Protein AF-A0A3S0PQL0-F1 (afdb_monomer_lite)

Sequence (428 aa):
MTKLNKTLRYKQFTGTVNIMPDGSLSGEVEGLRKNHKYEGKTLTELNLQFKNRVELFYNKHAHYGIKAKSKKRITTVILPSVAVVTIIFLLVNLWLFYLEGLPFNALISGEIQPIKEQMEWWDKASSFFNNISSPLLSFISFTALLYTIHQQTESHKLSLKELALTREELEMTRTELAQSTIAHQKQADAHEQQVLDAQKLAEEQRELAKEQQRSTQVQQFENTFFSLLANHEKSLNKITEKNDGLSIVDRELSKDKLKRTEKVKHYNFFECNEMTSYFIVLYQLLKFIKTYPHNDNIQEDNKVLIEKKYTSLVRAYIPNNVLVSILLNCIIDNKTSAKYNKFVAYRDIIERYSFLEHVSIDSYSEIIDLKLLGNTYSVDRNAFGENVGLIEESVKSEVILFYKNIIQSKIDSENHLKEHEVIKLKKM

Radius of gyration: 67.63 Å; chains: 1; bounding box: 142×49×197 Å

Foldseek 3Di:
DAWDPDWADDDPWIKTWDADPVRKIKIAIPPDPPDLIAIGNDPVRRNVSNNVSVVVVCVVCVVVVDDDDDDDDDDDDVVVVVVVVVVVVVVVVVVVVLVVLDVPVCVVVPDDDDPVSVVVSVVVVVVVCVVPVVVVVVVVVVVVVVVVVVVVVVVVVVVVVVVVVVVVVVVVVVVVVVVVVVVVVVVVVVVVVVVVVVVVVVVVVVVVVVVVVLVVLQVVLVVVLVVLLVVLLVLQCQQQPDDPNDGVLRVLLVVQVPDDDPPDDQSDCVVPPSLVVNLVSLLVSLVSLLVRDDDDPDDPVVSLVSSLVSLVVSLVSHDQSNLVSLLSLLQDDPPDDPVNRPCPSSLVSLLSNLNSQPHDCLVRLVSDDLVSVVVVVSRDCSSNPPCSVVSVVSSVVSVVVVVVVVVVVVVVVVVVVVVVVVVVVVVD

Organism: NCBI:txid2496559

pLDDT: mean 78.09, std 15.47, range [35.12, 98.38]

InterPro domains:
  IPR031709 Putative phage abortive infection protein [PF16872] (273-362)

Structure (mmCIF, N/CA/C/O backbone):
data_AF-A0A3S0PQL0-F1
#
_entry.id   AF-A0A3S0PQL0-F1
#
loop_
_atom_site.group_PDB
_atom_site.id
_atom_site.type_symbol
_atom_site.label_atom_id
_atom_site.label_alt_id
_atom_site.label_comp_id
_atom_site.label_asym_id
_atom_site.label_entity_id
_atom_site.label_seq_id
_atom_site.pdbx_PDB_ins_code
_atom_site.Cartn_x
_atom_site.Cartn_y
_atom_site.Cartn_z
_atom_site.occupancy
_atom_site.B_iso_or_equiv
_atom_site.auth_seq_id
_atom_site.auth_comp_id
_atom_site.auth_asym_id
_atom_site.auth_atom_id
_atom_site.pdbx_PDB_model_num
ATOM 1 N N . MET A 1 1 ? -78.165 -19.016 41.607 1.00 54.22 1 MET A N 1
ATOM 2 C CA . MET A 1 1 ? -76.736 -19.183 41.948 1.00 54.22 1 MET A CA 1
ATOM 3 C C . MET A 1 1 ? -76.632 -20.249 43.015 1.00 54.22 1 MET A C 1
ATOM 5 O O . MET A 1 1 ? -77.135 -20.047 44.115 1.00 54.22 1 MET A O 1
ATOM 9 N N . THR A 1 2 ? -76.042 -21.389 42.683 1.00 54.03 2 THR A N 1
ATOM 10 C CA . THR A 1 2 ? -75.825 -22.481 43.638 1.00 54.03 2 THR A CA 1
ATOM 11 C C . THR A 1 2 ? -74.499 -22.206 44.345 1.00 54.03 2 THR A C 1
ATOM 13 O O . THR A 1 2 ? -73.460 -22.087 43.691 1.00 54.03 2 THR A O 1
ATOM 16 N N . LYS A 1 3 ? -74.535 -22.008 45.666 1.00 57.31 3 LYS A N 1
ATOM 17 C CA . LYS A 1 3 ? -73.342 -21.699 46.464 1.00 57.31 3 LYS A CA 1
ATOM 18 C C . LYS A 1 3 ? -72.532 -22.980 46.646 1.00 57.31 3 LYS A C 1
ATOM 20 O O . LYS A 1 3 ? -73.057 -23.960 47.172 1.00 57.31 3 LYS A O 1
ATOM 25 N N . LEU A 1 4 ? -71.271 -22.988 46.215 1.00 62.66 4 LEU A N 1
ATOM 26 C CA . LEU A 1 4 ? -70.376 -24.096 46.539 1.00 62.66 4 LEU A CA 1
ATOM 27 C C . LEU A 1 4 ? -69.889 -23.918 47.979 1.00 62.66 4 LEU A C 1
ATOM 29 O O . LEU A 1 4 ? -69.463 -22.829 48.359 1.00 62.66 4 LEU A O 1
ATOM 33 N N . ASN A 1 5 ? -69.858 -24.997 48.765 1.00 60.97 5 ASN A N 1
ATOM 34 C CA . ASN A 1 5 ? -69.221 -25.033 50.092 1.00 60.97 5 ASN A CA 1
ATOM 35 C C . ASN A 1 5 ? -67.682 -25.014 49.988 1.0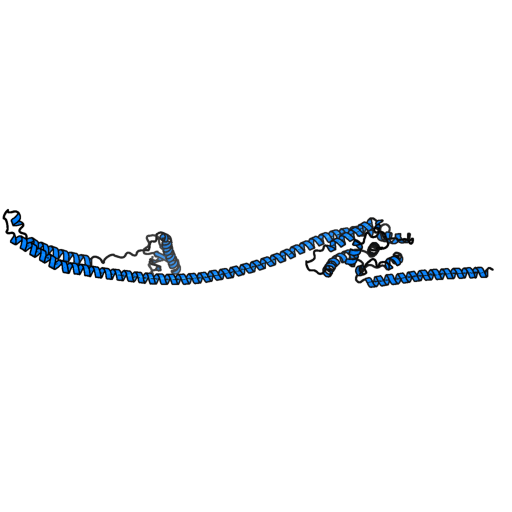0 60.97 5 ASN A C 1
ATOM 37 O O . ASN A 1 5 ? -66.982 -25.803 50.618 1.00 60.97 5 ASN A O 1
ATOM 41 N N . LYS A 1 6 ? -67.131 -24.135 49.149 1.00 71.94 6 LYS A N 1
ATOM 42 C CA . LYS A 1 6 ? -65.693 -23.979 48.953 1.00 71.94 6 LYS A CA 1
ATOM 43 C C . LYS A 1 6 ? -65.340 -22.517 49.179 1.00 71.94 6 LYS A C 1
ATOM 45 O O . LYS A 1 6 ? -65.827 -21.636 48.480 1.00 71.94 6 LYS A O 1
ATOM 50 N N . THR A 1 7 ? -64.515 -22.269 50.189 1.00 80.44 7 THR A N 1
ATOM 51 C CA . THR A 1 7 ? -64.026 -20.930 50.531 1.00 80.44 7 THR A CA 1
ATOM 52 C C . THR A 1 7 ? -62.580 -20.783 50.085 1.00 80.44 7 THR A C 1
ATOM 54 O O . THR A 1 7 ? -61.755 -21.644 50.397 1.00 80.44 7 THR A O 1
ATOM 57 N N . LEU A 1 8 ? -62.257 -19.689 49.404 1.00 83.56 8 LEU A N 1
ATOM 58 C CA . LEU A 1 8 ? -60.881 -19.316 49.086 1.00 83.56 8 LEU A CA 1
ATOM 59 C C . LEU A 1 8 ? -60.266 -18.574 50.279 1.00 83.56 8 LEU A C 1
ATOM 61 O O . LEU A 1 8 ? -60.963 -17.850 50.987 1.00 83.56 8 LEU A O 1
ATOM 65 N N . ARG A 1 9 ? -58.969 -18.766 50.534 1.00 81.69 9 ARG A N 1
ATOM 66 C CA . ARG A 1 9 ? -58.245 -18.096 51.626 1.00 81.69 9 ARG A CA 1
ATOM 67 C C . ARG A 1 9 ? -56.933 -17.534 51.113 1.00 81.69 9 ARG A C 1
ATOM 69 O O . ARG A 1 9 ? -56.161 -18.253 50.481 1.00 81.69 9 ARG A O 1
ATOM 76 N N . TYR A 1 10 ? -56.687 -16.259 51.386 1.00 82.00 10 TYR A N 1
ATOM 77 C CA . TYR A 1 10 ? -55.432 -15.603 51.041 1.00 82.00 10 TYR A CA 1
ATOM 78 C C . TYR A 1 10 ? -55.177 -14.431 51.989 1.00 82.00 10 TYR A C 1
ATOM 80 O O . TYR A 1 10 ? -56.045 -13.578 52.189 1.00 82.00 10 TYR A O 1
ATOM 88 N N . LYS A 1 11 ? -53.987 -14.408 52.602 1.00 79.44 11 LYS A N 1
ATOM 89 C CA . LYS A 1 11 ? -53.660 -13.522 53.731 1.00 79.44 11 LYS A CA 1
ATOM 90 C C . LYS A 1 11 ? -54.727 -13.657 54.839 1.00 79.44 11 LYS A C 1
ATOM 92 O O . LYS A 1 11 ? -55.003 -14.771 55.272 1.00 79.44 11 LYS A O 1
ATOM 97 N N . GLN A 1 12 ? -55.326 -12.558 55.298 1.00 77.81 12 GLN A N 1
ATOM 98 C CA . GLN A 1 12 ? -56.364 -12.557 56.343 1.00 77.81 12 GLN A CA 1
ATOM 99 C C . GLN A 1 12 ? -57.801 -12.563 55.788 1.00 77.81 12 GLN A C 1
ATOM 101 O O . GLN A 1 12 ? -58.746 -12.410 56.560 1.00 77.81 12 GLN A O 1
ATOM 106 N N . PHE A 1 13 ? -57.977 -12.724 54.472 1.00 80.50 13 PHE A N 1
ATOM 107 C CA . PHE A 1 13 ? -59.278 -12.623 53.813 1.00 80.50 13 PHE A CA 1
ATOM 108 C C . PHE A 1 13 ? -59.802 -13.987 53.359 1.00 80.50 13 PHE A C 1
ATOM 110 O O . PHE A 1 13 ? -59.049 -14.855 52.898 1.00 80.50 13 PHE A O 1
ATOM 117 N N . THR A 1 14 ? -61.117 -14.150 53.466 1.00 84.12 14 THR A N 1
ATOM 118 C CA . THR A 1 14 ? -61.876 -15.294 52.955 1.00 84.12 14 THR A CA 1
ATOM 119 C C . THR A 1 14 ? -62.678 -14.875 51.728 1.00 84.12 14 THR A C 1
ATOM 121 O O . THR A 1 14 ? -63.140 -13.744 51.625 1.00 84.12 14 THR A O 1
ATOM 124 N N . GLY A 1 15 ? -62.807 -15.768 50.755 1.00 85.50 15 GLY A N 1
ATOM 125 C CA . GLY A 1 15 ? -63.544 -15.546 49.517 1.00 85.50 15 GLY A CA 1
ATOM 126 C C . GLY A 1 15 ? -64.631 -16.597 49.325 1.00 85.50 15 GLY A C 1
ATOM 127 O O . GLY A 1 15 ? -64.391 -17.783 49.559 1.00 85.50 15 GLY A O 1
ATOM 128 N N . THR A 1 16 ? -65.822 -16.178 48.904 1.00 86.88 16 THR A N 1
ATOM 129 C CA . THR A 1 16 ? -66.931 -17.091 48.571 1.00 86.88 16 THR A CA 1
ATOM 130 C C . THR A 1 16 ? -66.837 -17.595 47.128 1.00 86.88 16 THR A C 1
ATOM 132 O O . THR A 1 16 ? -66.308 -16.894 46.276 1.00 86.88 16 THR A O 1
ATOM 135 N N . VAL A 1 17 ? -67.359 -18.793 46.837 1.00 87.25 17 VAL A N 1
ATOM 136 C CA . VAL A 1 17 ? -67.423 -19.349 45.471 1.00 87.25 17 VAL A CA 1
ATOM 137 C C . VAL A 1 17 ? -68.863 -19.737 45.127 1.00 87.25 17 VAL A C 1
ATOM 139 O O . VAL A 1 17 ? -69.483 -20.551 45.811 1.00 87.25 17 VAL A O 1
ATOM 142 N N . ASN A 1 18 ? -69.389 -19.173 44.044 1.00 87.25 18 ASN A N 1
ATOM 143 C CA . ASN A 1 18 ? -70.745 -19.374 43.537 1.00 87.25 18 ASN A CA 1
ATOM 144 C C . ASN A 1 18 ? -70.698 -19.770 42.055 1.00 87.25 18 ASN A C 1
ATOM 146 O O . ASN A 1 18 ? -69.918 -19.196 41.296 1.00 87.25 18 ASN A O 1
ATOM 150 N N . ILE A 1 19 ? -71.557 -20.700 41.628 1.00 84.00 19 ILE A N 1
ATOM 151 C CA . ILE A 1 19 ? -71.723 -21.040 40.203 1.00 84.00 19 ILE A CA 1
ATOM 152 C C . ILE A 1 19 ? -72.779 -20.123 39.570 1.00 84.00 19 ILE A C 1
ATOM 154 O O . ILE A 1 19 ? -73.882 -19.952 40.116 1.00 84.00 19 ILE A O 1
ATOM 158 N N . MET A 1 20 ? -72.437 -19.546 38.419 1.00 83.69 20 MET A N 1
ATOM 159 C CA . MET A 1 20 ? -73.320 -18.753 37.568 1.00 83.69 20 MET A CA 1
ATOM 160 C C . MET A 1 20 ? -74.101 -19.632 36.571 1.00 83.69 20 MET A C 1
ATOM 162 O O . MET A 1 20 ? -73.695 -20.758 36.287 1.00 83.69 20 MET A O 1
ATOM 166 N N . PRO A 1 21 ? -75.246 -19.151 36.045 1.00 80.38 21 PRO A N 1
ATOM 167 C CA . PRO A 1 21 ? -76.106 -19.933 35.147 1.00 80.38 21 PRO A CA 1
ATOM 168 C C . PRO A 1 21 ? -75.438 -20.370 33.835 1.00 80.38 21 PRO A C 1
ATOM 170 O O . PRO A 1 21 ? -75.848 -21.363 33.248 1.00 80.38 21 PRO A O 1
ATOM 173 N N . ASP A 1 22 ? -74.416 -19.642 33.390 1.00 81.38 22 ASP A N 1
ATOM 174 C CA . ASP A 1 22 ? -73.623 -19.913 32.185 1.00 81.38 22 ASP A CA 1
ATOM 175 C C . ASP A 1 22 ? -72.475 -20.916 32.419 1.00 81.38 22 ASP A C 1
ATOM 177 O O . ASP A 1 22 ? -71.681 -21.179 31.518 1.00 81.38 22 ASP A O 1
ATOM 181 N N . GLY A 1 23 ? -72.369 -21.474 33.631 1.00 78.06 23 GLY A N 1
ATOM 182 C CA . GLY A 1 23 ? -71.307 -22.398 34.029 1.00 78.06 23 GLY A CA 1
ATOM 183 C C . GLY A 1 23 ? -70.022 -21.720 34.514 1.00 78.06 23 GLY A C 1
ATOM 184 O O . GLY A 1 23 ? -69.101 -22.422 34.937 1.00 78.06 23 GLY A O 1
ATOM 185 N N . SER A 1 24 ? -69.945 -20.386 34.509 1.00 85.06 24 SER A N 1
ATOM 186 C CA . SER A 1 24 ? -68.812 -19.651 35.082 1.00 85.06 24 SER A CA 1
ATOM 187 C C . SER A 1 24 ? -68.876 -19.596 36.618 1.00 85.06 24 SER A C 1
ATOM 189 O O . SER A 1 24 ? -69.903 -19.883 37.244 1.00 85.06 24 SER A O 1
ATOM 191 N N . LEU A 1 25 ? -67.755 -19.273 37.264 1.00 88.19 25 LEU A N 1
ATOM 192 C CA . LEU A 1 25 ? -67.653 -19.125 38.715 1.00 88.19 25 LEU A CA 1
ATOM 193 C C . LEU A 1 25 ? -67.534 -17.648 39.090 1.00 88.19 25 LEU A C 1
ATOM 195 O O . LEU A 1 25 ? -66.828 -16.886 38.438 1.00 88.19 25 LEU A O 1
ATOM 199 N N . SER A 1 26 ? -68.160 -17.262 40.197 1.00 88.50 26 SER A N 1
ATOM 200 C CA . SER A 1 26 ? -68.068 -15.917 40.770 1.00 88.50 26 SER A CA 1
ATOM 201 C C . SER A 1 26 ? -67.870 -15.967 42.280 1.00 88.50 26 SER A C 1
ATOM 203 O O . SER A 1 26 ? -68.244 -16.936 42.942 1.00 88.50 26 SER A O 1
ATOM 205 N N . GLY A 1 27 ? -67.289 -14.918 42.848 1.00 88.00 27 GLY A N 1
ATOM 206 C CA . GLY A 1 27 ? -67.025 -14.830 44.275 1.00 88.00 27 GLY A CA 1
ATOM 207 C C . GLY A 1 27 ? -66.924 -13.401 44.782 1.00 88.00 27 GLY A C 1
ATOM 208 O O . GLY A 1 27 ? -66.761 -12.454 44.015 1.00 88.00 27 GLY A O 1
ATOM 209 N N . GLU A 1 28 ? -67.026 -13.247 46.098 1.00 86.31 28 GLU A N 1
ATOM 210 C CA . GLU A 1 28 ? -66.833 -11.973 46.799 1.00 86.31 28 GLU A CA 1
ATOM 211 C C . GLU A 1 28 ? -65.853 -12.159 47.962 1.00 86.31 28 GLU A C 1
ATOM 213 O O . GLU A 1 28 ? -65.831 -13.222 48.594 1.00 86.31 28 GLU A O 1
ATOM 218 N N . VAL A 1 29 ? -65.011 -11.149 48.209 1.00 84.88 29 VAL A N 1
ATOM 219 C CA . VAL A 1 29 ? -64.059 -11.126 49.330 1.00 84.88 29 VAL A CA 1
ATOM 220 C C . VAL A 1 29 ? -64.781 -10.703 50.611 1.00 84.88 29 VAL A C 1
ATOM 222 O O . VAL A 1 29 ? -65.221 -9.561 50.739 1.00 84.88 29 VAL A O 1
ATOM 225 N N . GLU A 1 30 ? -64.878 -11.603 51.583 1.00 77.75 30 GLU A N 1
ATOM 226 C CA . GLU A 1 30 ? -65.445 -11.323 52.901 1.00 77.75 30 GLU A CA 1
ATOM 227 C C . GLU A 1 30 ? -64.530 -10.380 53.694 1.00 77.75 30 GLU A C 1
ATOM 229 O O . GLU A 1 30 ? -63.314 -10.552 53.745 1.00 77.75 30 GLU A O 1
ATOM 234 N N . GLY A 1 31 ? -65.119 -9.368 54.334 1.00 70.56 31 GLY A N 1
ATOM 235 C CA . GLY A 1 31 ? -64.391 -8.374 55.131 1.00 70.56 31 GLY A CA 1
ATOM 236 C C . GLY A 1 31 ? -63.979 -7.107 54.372 1.00 70.56 31 GLY A C 1
ATOM 237 O O . GLY A 1 31 ? -63.608 -6.126 55.016 1.00 70.56 31 GLY A O 1
ATOM 238 N N . LEU A 1 32 ? -64.109 -7.071 53.039 1.00 69.88 32 LEU A N 1
ATOM 239 C CA . LEU A 1 32 ? -63.962 -5.848 52.239 1.00 69.88 32 LEU A CA 1
ATOM 240 C C . LEU A 1 32 ? -65.339 -5.226 51.948 1.00 69.88 32 LEU A C 1
ATOM 242 O O . LEU A 1 32 ? -66.298 -5.925 51.632 1.00 69.88 32 LEU A O 1
ATOM 246 N N . ARG A 1 33 ? -65.469 -3.895 52.069 1.00 59.31 33 ARG A N 1
ATOM 247 C CA . ARG A 1 33 ? -66.722 -3.182 51.736 1.00 59.31 33 ARG A CA 1
ATOM 248 C C . ARG A 1 33 ? -66.999 -3.261 50.220 1.00 59.31 33 ARG A C 1
ATOM 250 O O . ARG A 1 33 ? -66.059 -3.356 49.431 1.00 59.31 33 ARG A O 1
ATOM 257 N N . LYS A 1 34 ? -68.297 -3.226 49.863 1.00 56.66 34 LYS A N 1
ATOM 258 C CA . LYS A 1 34 ? -68.909 -3.386 48.520 1.00 56.66 34 LYS A CA 1
ATOM 259 C C . LYS A 1 34 ? -67.963 -3.053 47.348 1.00 56.66 34 LYS A C 1
ATOM 261 O O . LYS A 1 34 ? -67.410 -1.958 47.324 1.00 56.66 34 LYS A O 1
ATOM 266 N N . ASN A 1 35 ? -67.873 -3.976 46.375 1.00 61.06 35 ASN A N 1
ATOM 267 C CA . ASN A 1 35 ? -67.198 -3.895 45.052 1.00 61.06 35 ASN A CA 1
ATOM 268 C C . ASN A 1 35 ? -65.942 -4.769 44.843 1.00 61.06 35 ASN A C 1
ATOM 270 O O . ASN A 1 35 ? -65.208 -4.557 43.882 1.00 61.06 35 ASN A O 1
ATOM 274 N N . HIS A 1 36 ? -65.712 -5.800 45.662 1.00 76.44 36 HIS A N 1
ATOM 275 C CA . HIS A 1 36 ? -64.601 -6.748 45.459 1.00 76.44 36 HIS A CA 1
ATOM 276 C C . HIS A 1 36 ? -65.103 -8.113 44.971 1.00 76.44 36 HIS A C 1
ATOM 278 O O . HIS A 1 36 ? -64.777 -9.155 45.542 1.00 76.44 36 HIS A O 1
ATOM 284 N N . LYS A 1 37 ? -65.927 -8.088 43.917 1.00 84.25 37 LYS A N 1
ATOM 285 C CA . LYS A 1 37 ? -66.359 -9.293 43.203 1.00 84.25 37 LYS A CA 1
ATOM 286 C C . LYS A 1 37 ? -65.292 -9.731 42.196 1.00 84.25 37 LYS A C 1
ATOM 288 O O . LYS A 1 37 ? -64.567 -8.896 41.647 1.00 84.25 37 LYS A O 1
ATOM 293 N N . TYR A 1 38 ? -65.187 -11.032 41.980 1.00 87.06 38 TYR A N 1
ATOM 294 C CA . TYR A 1 38 ? -64.268 -11.649 41.025 1.00 87.06 38 TYR A CA 1
ATOM 295 C C . TYR A 1 38 ? -64.952 -12.824 40.329 1.00 87.06 38 TYR A C 1
ATOM 297 O O . TYR A 1 38 ? -65.827 -13.464 40.912 1.00 87.06 38 TYR A O 1
ATOM 305 N N . GLU A 1 39 ? -64.563 -13.086 39.085 1.00 88.44 39 GLU A N 1
ATOM 306 C CA . GLU A 1 39 ? -65.205 -14.074 38.213 1.00 88.44 39 GLU A CA 1
ATOM 307 C C . GLU A 1 39 ? -64.139 -14.877 37.463 1.00 88.44 39 GLU A C 1
ATOM 309 O O . GLU A 1 39 ? -63.026 -14.403 37.251 1.00 88.44 39 GLU A O 1
ATOM 314 N N . GLY A 1 40 ? -64.433 -16.115 37.091 1.00 86.50 40 GLY A N 1
ATOM 315 C CA . GLY A 1 40 ? -63.491 -16.966 36.370 1.00 86.50 40 GLY A CA 1
ATOM 316 C C . GLY A 1 40 ? -64.181 -18.184 35.781 1.00 86.50 40 GLY A C 1
ATOM 317 O O . GLY A 1 40 ? -65.162 -18.680 36.335 1.00 86.50 40 GLY A O 1
ATOM 318 N N . LYS A 1 41 ? -63.672 -18.694 34.660 1.00 83.31 41 LYS A N 1
ATOM 319 C CA . LYS A 1 41 ? -64.238 -19.882 34.003 1.00 83.31 41 LYS A CA 1
ATOM 320 C C . LYS A 1 41 ? -63.812 -21.174 34.700 1.00 83.31 41 LYS A C 1
ATOM 322 O O . LYS A 1 41 ? -64.497 -22.185 34.609 1.00 83.31 41 LYS A O 1
ATOM 327 N N . THR A 1 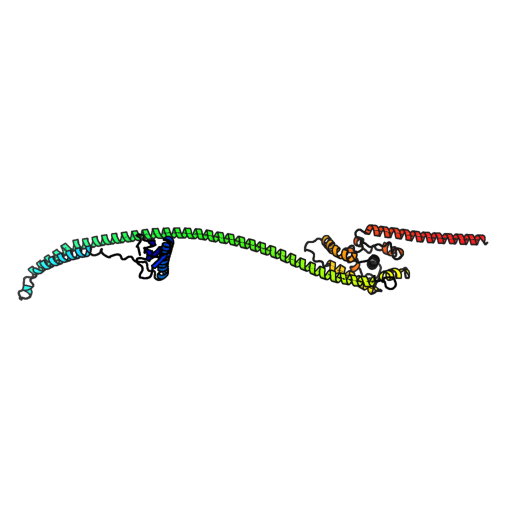42 ? -62.692 -21.139 35.423 1.00 86.06 42 THR A N 1
ATOM 328 C CA . THR A 1 42 ? -62.165 -22.272 36.198 1.00 86.06 42 THR A CA 1
ATOM 329 C C . THR A 1 42 ? -61.883 -21.876 37.646 1.00 86.06 42 THR A C 1
ATOM 331 O O . THR A 1 42 ? -61.671 -20.705 37.957 1.00 86.06 42 THR A O 1
ATOM 334 N N . LEU A 1 43 ? -61.831 -22.855 38.558 1.00 83.00 43 LEU A N 1
ATOM 335 C CA . LEU A 1 43 ? -61.514 -22.598 39.971 1.00 83.00 43 LEU A CA 1
ATOM 336 C C . LEU A 1 43 ? -60.109 -21.994 40.150 1.00 83.00 43 LEU A C 1
ATOM 338 O O . LEU A 1 43 ? -59.889 -21.190 41.055 1.00 83.00 43 LEU A O 1
ATOM 342 N N . THR A 1 44 ? -59.165 -22.366 39.283 1.00 85.19 44 THR A N 1
ATOM 343 C CA . THR A 1 44 ? -57.794 -21.843 39.281 1.00 85.19 44 THR A CA 1
ATOM 344 C C . THR A 1 44 ? -57.767 -20.368 38.891 1.00 85.19 44 THR A C 1
ATOM 346 O O . THR A 1 44 ? -57.148 -19.561 39.584 1.00 85.19 44 THR A O 1
ATOM 349 N N . GLU A 1 45 ? -58.494 -20.003 37.833 1.00 87.56 45 GLU A N 1
ATOM 350 C CA . GLU A 1 45 ? -58.647 -18.617 37.383 1.00 87.56 45 GLU A CA 1
ATOM 351 C C . GLU A 1 45 ? -59.372 -17.764 38.432 1.00 87.56 45 GLU A C 1
ATOM 353 O O . GLU A 1 45 ? -58.931 -16.661 38.753 1.00 87.56 45 GLU A O 1
ATOM 358 N N . LEU A 1 46 ? -60.415 -18.315 39.058 1.00 88.94 46 LEU A N 1
ATOM 359 C CA . LEU A 1 46 ? -61.139 -17.660 40.145 1.00 88.94 46 LEU A CA 1
ATOM 360 C C . LEU A 1 46 ? -60.235 -17.394 41.363 1.00 88.94 46 LEU A C 1
ATOM 362 O O . LEU A 1 46 ? -60.275 -16.309 41.942 1.00 88.94 46 LEU A O 1
ATOM 366 N N . ASN A 1 47 ? -59.391 -18.360 41.744 1.00 87.81 47 ASN A N 1
ATOM 367 C CA . ASN A 1 47 ? -58.430 -18.200 42.839 1.00 87.81 47 ASN A CA 1
ATOM 368 C C . ASN A 1 47 ? -57.364 -17.144 42.516 1.00 87.81 47 ASN A C 1
ATOM 370 O O . ASN A 1 47 ? -56.977 -16.362 43.385 1.00 87.81 47 ASN A O 1
ATOM 374 N N . LEU A 1 48 ? -56.908 -17.091 41.263 1.00 88.50 48 LEU A N 1
ATOM 375 C CA . LEU A 1 48 ? -55.976 -16.065 40.808 1.00 88.50 48 LEU A CA 1
ATOM 376 C C . LEU A 1 48 ? -56.615 -14.671 40.866 1.00 88.50 48 LEU A C 1
ATOM 378 O O . LEU A 1 48 ? -56.021 -13.749 41.423 1.00 88.50 48 LEU A O 1
ATOM 382 N N . GLN A 1 49 ? -57.850 -14.522 40.378 1.00 87.06 49 GLN A N 1
ATOM 383 C CA . GLN A 1 49 ? -58.568 -13.252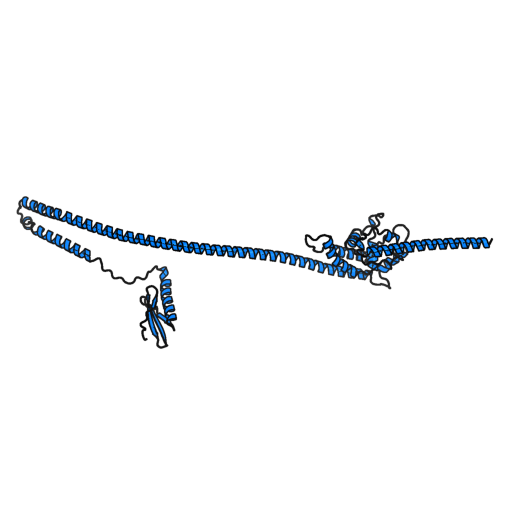 40.467 1.00 87.06 49 GLN A CA 1
ATOM 384 C C . GLN A 1 49 ? -58.836 -12.827 41.916 1.00 87.06 49 GLN A C 1
ATOM 386 O O . GLN A 1 49 ? -58.671 -11.652 42.246 1.00 87.06 49 GLN A O 1
ATOM 391 N N . PHE A 1 50 ? -59.182 -13.765 42.800 1.00 89.88 50 PHE A N 1
ATOM 392 C CA . PHE A 1 50 ? -59.323 -13.508 44.234 1.00 89.88 50 PHE A CA 1
ATOM 393 C C . PHE A 1 50 ? -58.032 -12.940 44.844 1.00 89.88 50 PHE A C 1
ATOM 395 O O . PHE A 1 50 ? -58.066 -11.885 45.484 1.00 89.88 50 PHE A O 1
ATOM 402 N N . LYS A 1 51 ? -56.884 -13.584 44.593 1.00 89.00 51 LYS A N 1
ATOM 403 C CA . LYS A 1 51 ? -55.572 -13.097 45.054 1.00 89.00 51 LYS A CA 1
ATOM 404 C C . LYS A 1 51 ? -55.265 -11.705 44.510 1.00 89.00 51 LYS A C 1
ATOM 406 O O . LYS A 1 51 ? -54.883 -10.830 45.283 1.00 89.00 51 LYS A O 1
ATOM 411 N N . ASN A 1 52 ? -55.520 -11.475 43.222 1.00 87.25 52 ASN A N 1
ATOM 412 C CA . ASN A 1 52 ? -55.306 -10.175 42.588 1.00 87.25 52 ASN A CA 1
ATOM 413 C C . ASN A 1 52 ? -56.160 -9.076 43.233 1.00 87.25 52 ASN A C 1
ATOM 415 O O . ASN A 1 52 ? -55.661 -7.977 43.454 1.00 87.25 52 ASN A O 1
ATOM 419 N N . ARG A 1 53 ? -57.421 -9.350 43.595 1.00 85.81 53 ARG A N 1
ATOM 420 C CA . ARG A 1 53 ? -58.280 -8.370 44.289 1.00 85.81 53 ARG A CA 1
ATOM 421 C C . ARG A 1 53 ? -57.778 -8.040 45.690 1.00 85.81 53 ARG A C 1
ATOM 423 O O . ARG A 1 53 ? -57.814 -6.874 46.081 1.00 85.81 53 ARG A O 1
ATOM 430 N N . VAL A 1 54 ? -57.302 -9.043 46.425 1.00 83.12 54 VAL A N 1
ATOM 431 C CA . VAL A 1 54 ? -56.708 -8.839 47.752 1.00 83.12 54 VAL A CA 1
ATOM 432 C C . VAL A 1 54 ? -55.409 -8.035 47.638 1.00 83.12 54 VAL A C 1
ATOM 434 O O . VAL A 1 54 ? -55.233 -7.080 48.388 1.00 83.12 54 VAL A O 1
ATOM 437 N N . GLU A 1 55 ? -54.533 -8.338 46.677 1.00 84.00 55 GLU A N 1
ATOM 438 C CA . GLU A 1 55 ? -53.308 -7.553 46.451 1.00 84.00 55 GLU A CA 1
ATOM 439 C C . GLU A 1 55 ? -53.596 -6.118 46.009 1.00 84.00 55 GLU A C 1
ATOM 441 O O . GLU A 1 55 ? -52.984 -5.182 46.514 1.00 84.00 55 GLU A O 1
ATOM 446 N N . LEU A 1 56 ? -54.584 -5.908 45.137 1.00 81.94 56 LEU A N 1
ATOM 447 C CA . LEU A 1 56 ? -54.995 -4.570 44.708 1.00 81.94 56 LEU A CA 1
ATOM 448 C C . LEU A 1 56 ? -55.519 -3.742 45.895 1.00 81.94 56 LEU A C 1
ATOM 450 O O . LEU A 1 56 ? -55.230 -2.548 45.989 1.00 81.94 56 LEU A O 1
ATOM 454 N N . PHE A 1 57 ? -56.218 -4.375 46.845 1.00 80.88 57 PHE A N 1
ATOM 455 C CA . PHE A 1 57 ? -56.587 -3.741 48.111 1.00 80.88 57 PHE A CA 1
ATOM 456 C C . PHE A 1 57 ? -55.353 -3.344 48.936 1.00 80.88 57 PHE A C 1
ATOM 458 O O . PHE A 1 57 ? -55.288 -2.197 49.384 1.00 80.88 57 PHE A O 1
ATOM 465 N N . TYR A 1 58 ? -54.375 -4.240 49.105 1.00 77.12 58 TYR A N 1
ATOM 466 C CA . TYR A 1 58 ? -53.137 -3.931 49.831 1.00 77.12 58 TYR A CA 1
ATOM 467 C C . TYR A 1 58 ? -52.349 -2.804 49.162 1.00 77.12 58 TYR A C 1
ATOM 469 O O . TYR A 1 58 ? -52.011 -1.840 49.838 1.00 77.12 58 TYR A O 1
ATOM 477 N N . ASN A 1 59 ? -52.145 -2.859 47.847 1.00 77.75 59 ASN A N 1
ATOM 478 C CA . ASN A 1 59 ? -51.424 -1.832 47.094 1.00 77.75 59 ASN A CA 1
ATOM 479 C C . ASN A 1 59 ? -52.104 -0.462 47.198 1.00 77.75 59 ASN A C 1
ATOM 481 O O . ASN A 1 59 ? -51.436 0.546 47.411 1.00 77.75 59 ASN A O 1
ATOM 485 N N . LYS A 1 60 ? -53.441 -0.414 47.132 1.00 75.25 60 LYS A N 1
ATOM 486 C CA . LYS A 1 60 ? -54.195 0.842 47.257 1.00 75.25 60 LYS A CA 1
ATOM 487 C C . LYS A 1 60 ? -54.147 1.443 48.669 1.00 75.25 60 LYS A C 1
ATOM 489 O O . LYS A 1 60 ? -54.275 2.655 48.811 1.00 75.25 60 LYS A O 1
ATOM 494 N N . HIS A 1 61 ? -53.967 0.622 49.705 1.00 70.50 61 HIS A N 1
ATOM 495 C CA . HIS A 1 61 ? -53.935 1.071 51.105 1.00 70.50 61 HIS A CA 1
ATOM 496 C C . HIS A 1 61 ? -52.526 1.050 51.724 1.00 70.50 61 HIS A C 1
ATOM 498 O O . HIS A 1 61 ? -52.374 1.424 52.888 1.00 70.50 61 HIS A O 1
ATOM 504 N N . ALA A 1 62 ? -51.498 0.676 50.953 1.00 62.75 62 ALA A N 1
ATOM 505 C CA . ALA A 1 62 ? -50.109 0.575 51.396 1.00 62.75 62 ALA A CA 1
ATOM 506 C C . ALA A 1 62 ? -49.570 1.911 51.935 1.00 62.75 62 ALA A C 1
ATOM 508 O O . ALA A 1 62 ? -48.904 1.928 52.966 1.00 62.75 62 ALA A O 1
ATOM 509 N N . HIS A 1 63 ? -49.936 3.038 51.312 1.00 55.59 63 HIS A N 1
ATOM 510 C CA . HIS A 1 63 ? -49.519 4.376 51.753 1.00 55.59 63 HIS A CA 1
ATOM 511 C C . HIS A 1 63 ? -50.161 4.854 53.063 1.00 55.59 63 HIS A C 1
ATOM 513 O O . HIS A 1 63 ? -49.630 5.762 53.692 1.00 55.59 63 HIS A O 1
ATOM 519 N N . TYR A 1 64 ? -51.261 4.243 53.515 1.00 59.50 64 TYR A N 1
ATOM 520 C CA . TYR A 1 64 ? -51.921 4.633 54.767 1.00 59.50 64 TYR A CA 1
ATOM 521 C C . TYR A 1 64 ? -51.448 3.821 55.986 1.00 59.50 64 TYR A C 1
ATOM 523 O O . TYR A 1 64 ? -51.924 4.061 57.094 1.00 59.50 64 TYR A O 1
ATOM 531 N N . GLY A 1 65 ? -50.551 2.838 55.816 1.00 54.50 65 GLY A N 1
ATOM 532 C CA . GLY A 1 65 ? -50.022 2.028 56.926 1.00 54.50 65 GLY A CA 1
ATOM 533 C C . GLY A 1 65 ? -51.077 1.205 57.686 1.00 54.50 65 GLY A C 1
ATOM 534 O O . GLY A 1 65 ? -50.831 0.740 58.802 1.00 54.50 65 GLY A O 1
ATOM 535 N N . ILE A 1 66 ? -52.271 1.016 57.114 1.00 52.91 66 ILE A N 1
ATOM 536 C CA . ILE A 1 66 ? -53.404 0.394 57.807 1.00 52.91 66 ILE A CA 1
ATOM 537 C C . ILE A 1 66 ? -53.242 -1.132 57.801 1.00 52.91 66 ILE A C 1
ATOM 539 O O . ILE A 1 66 ? -53.498 -1.800 56.800 1.00 52.91 66 ILE A O 1
ATOM 543 N N . LYS A 1 67 ? -52.884 -1.714 58.953 1.00 55.59 67 LYS A N 1
ATOM 544 C CA . LYS A 1 67 ? -53.052 -3.155 59.210 1.00 55.59 67 LYS A CA 1
ATOM 545 C C . LYS A 1 67 ? -54.535 -3.453 59.462 1.00 55.59 67 LYS A C 1
ATOM 547 O O . LYS A 1 67 ? -55.153 -2.840 60.333 1.00 55.59 67 LYS A O 1
ATOM 552 N N . ALA A 1 68 ? -55.106 -4.405 58.721 1.00 48.56 68 ALA A N 1
ATOM 553 C CA . ALA A 1 68 ? -56.494 -4.830 58.891 1.00 48.56 68 ALA A CA 1
ATOM 554 C C . ALA A 1 68 ? -56.723 -5.364 60.319 1.00 48.56 68 ALA A C 1
ATOM 556 O O . ALA A 1 68 ? -56.154 -6.377 60.722 1.00 48.56 68 ALA A O 1
ATOM 557 N N . LYS A 1 69 ? -57.546 -4.666 61.111 1.00 47.47 69 LYS A N 1
ATOM 558 C CA . LYS A 1 69 ? -57.962 -5.132 62.439 1.00 47.47 69 LYS A CA 1
ATOM 559 C C . LYS A 1 69 ? -59.243 -5.953 62.320 1.00 47.47 69 LYS A C 1
ATOM 561 O O . LYS A 1 69 ? -60.321 -5.412 62.090 1.00 47.47 69 LYS A O 1
ATOM 566 N N . SER A 1 70 ? -59.115 -7.257 62.554 1.00 44.03 70 SER A N 1
ATOM 567 C CA . SER A 1 70 ? -60.232 -8.109 62.965 1.00 44.03 70 SER A CA 1
ATOM 568 C C . SER A 1 70 ? -60.743 -7.646 64.336 1.00 44.03 70 SER A C 1
ATOM 570 O O . SER A 1 70 ? -59.966 -7.378 65.256 1.00 44.03 70 SER A O 1
ATOM 572 N N . LYS A 1 71 ? -62.061 -7.489 64.453 1.00 37.25 71 LYS A N 1
ATOM 573 C CA . LYS A 1 71 ? -62.758 -6.896 65.599 1.00 37.25 71 LYS A CA 1
ATOM 574 C C . LYS A 1 71 ? -62.609 -7.803 66.836 1.00 37.25 71 LYS A C 1
ATOM 576 O O . LYS A 1 71 ? -63.355 -8.767 66.976 1.00 37.25 71 LYS A O 1
ATOM 581 N N . LYS A 1 72 ? -61.668 -7.513 67.746 1.00 40.12 72 LYS A N 1
ATOM 582 C CA . LYS A 1 72 ? -61.600 -8.166 69.071 1.00 40.12 72 LYS A CA 1
ATOM 583 C C . LYS A 1 72 ? -62.384 -7.373 70.124 1.00 40.12 72 LYS A C 1
ATOM 585 O O . LYS A 1 72 ? -62.274 -6.154 70.215 1.00 40.12 72 LYS A O 1
ATOM 590 N N . ARG A 1 73 ? -63.188 -8.114 70.891 1.00 35.34 73 ARG A N 1
ATOM 591 C CA . ARG A 1 73 ? -64.051 -7.693 72.006 1.00 35.34 73 ARG A CA 1
ATOM 592 C C . ARG A 1 73 ? -63.182 -7.442 73.250 1.00 35.34 73 ARG A C 1
ATOM 594 O O . ARG A 1 73 ? -62.382 -8.299 73.608 1.00 35.34 73 ARG A O 1
ATOM 601 N N . ILE A 1 74 ? -63.333 -6.278 73.877 1.00 35.12 74 ILE A N 1
ATOM 602 C CA . ILE A 1 74 ? -62.639 -5.869 75.108 1.00 35.12 74 ILE A CA 1
ATOM 603 C C . ILE A 1 74 ? -63.500 -6.301 76.300 1.00 35.12 74 ILE A C 1
ATOM 605 O O . ILE A 1 74 ? -64.554 -5.710 76.506 1.00 35.12 74 ILE A O 1
ATOM 609 N N . THR A 1 75 ? -63.083 -7.309 77.071 1.00 41.28 75 THR A N 1
ATOM 610 C CA . THR A 1 75 ? -63.748 -7.700 78.334 1.00 41.28 75 THR A CA 1
ATOM 611 C C . THR A 1 75 ? -62.782 -8.418 79.288 1.00 41.28 75 THR A C 1
ATOM 613 O O . THR A 1 75 ? -62.915 -9.619 79.461 1.00 41.28 75 THR A O 1
ATOM 616 N N . THR A 1 76 ? -61.823 -7.732 79.922 1.00 46.44 76 THR A N 1
ATOM 617 C CA . THR A 1 76 ? -61.069 -8.293 81.078 1.00 46.44 76 THR A CA 1
ATOM 618 C C . THR A 1 76 ? -60.435 -7.206 81.964 1.00 46.44 76 THR A C 1
ATOM 620 O O . THR A 1 76 ? -59.249 -7.260 82.264 1.00 46.44 76 THR A O 1
ATOM 623 N N . VAL A 1 77 ? -61.203 -6.194 82.391 1.00 48.91 77 VAL A N 1
ATOM 624 C CA . VAL A 1 77 ? -60.742 -5.225 83.423 1.00 48.91 77 VAL A CA 1
ATOM 625 C C . VAL A 1 77 ? -61.730 -5.092 84.600 1.00 48.91 77 VAL A C 1
ATOM 627 O O . VAL A 1 77 ? -61.420 -4.468 85.607 1.00 48.91 77 VAL A O 1
ATOM 630 N N . ILE A 1 78 ? -62.904 -5.733 84.537 1.00 50.88 78 ILE A N 1
ATOM 631 C CA . ILE A 1 78 ? -64.016 -5.465 85.475 1.00 50.88 78 ILE A CA 1
ATOM 632 C C . ILE A 1 78 ? -63.898 -6.246 86.803 1.00 50.88 78 ILE A C 1
ATOM 634 O O . ILE A 1 78 ? -64.486 -5.859 87.805 1.00 50.88 78 ILE A O 1
ATOM 638 N N . LEU A 1 79 ? -63.116 -7.328 86.865 1.00 50.84 79 LEU A N 1
ATOM 639 C CA . LEU A 1 79 ? -63.089 -8.186 88.057 1.00 50.84 79 LEU A CA 1
ATOM 640 C C . LEU A 1 79 ? -62.340 -7.600 89.279 1.00 50.84 79 LEU A C 1
ATOM 642 O O . LEU A 1 79 ? -62.891 -7.673 90.377 1.00 50.84 79 LEU A O 1
ATOM 646 N N . PRO A 1 80 ? -61.149 -6.975 89.151 1.00 56.06 80 PRO A N 1
ATOM 647 C CA . PRO A 1 80 ? -60.485 -6.379 90.314 1.00 56.06 80 PRO A CA 1
ATOM 648 C C . PRO A 1 80 ? -61.190 -5.107 90.813 1.00 56.06 80 PRO A C 1
ATOM 650 O O . PRO A 1 80 ? -61.092 -4.772 91.989 1.00 56.06 80 PRO A O 1
ATOM 653 N N . SER A 1 81 ? -61.947 -4.419 89.952 1.00 54.75 81 SER A N 1
ATOM 654 C CA . SER A 1 81 ? -62.674 -3.195 90.311 1.00 54.75 81 SER A CA 1
ATOM 655 C C . SER A 1 81 ? -63.858 -3.481 91.241 1.00 54.75 81 SER A C 1
ATOM 657 O O . SER A 1 81 ? -64.081 -2.727 92.183 1.00 54.75 81 SER A O 1
ATOM 659 N N . VAL A 1 82 ? -64.576 -4.592 91.039 1.00 57.84 82 VAL A N 1
ATOM 660 C CA . VAL A 1 82 ? -65.730 -4.961 91.881 1.00 57.84 82 VAL A CA 1
ATOM 661 C C . VAL A 1 82 ? -65.296 -5.329 93.302 1.00 57.84 82 VAL A C 1
ATOM 663 O O . VAL A 1 82 ? -65.903 -4.847 94.253 1.00 57.84 82 VAL A O 1
ATOM 666 N N . ALA A 1 83 ? -64.211 -6.097 93.460 1.00 59.59 83 ALA A N 1
ATOM 667 C CA . ALA A 1 83 ? -63.707 -6.504 94.775 1.00 59.59 83 ALA A CA 1
ATOM 668 C C . ALA A 1 83 ? -63.258 -5.302 95.628 1.00 59.59 83 ALA A C 1
ATOM 670 O O . ALA A 1 83 ? -63.609 -5.209 96.807 1.00 59.59 83 ALA A O 1
ATOM 671 N N . VAL A 1 84 ? -62.549 -4.349 95.012 1.00 65.94 84 VAL A N 1
ATOM 672 C CA . VAL A 1 84 ? -62.106 -3.108 95.668 1.00 65.94 84 VAL A CA 1
ATOM 673 C C . VAL A 1 84 ? -63.305 -2.255 96.094 1.00 65.94 84 VAL A C 1
ATOM 675 O O . VAL A 1 84 ? -63.328 -1.765 97.220 1.00 65.94 84 VAL A O 1
ATOM 678 N N . VAL A 1 85 ? -64.340 -2.145 95.253 1.00 67.06 85 VAL A N 1
ATOM 679 C CA . VAL A 1 85 ? -65.572 -1.407 95.585 1.00 67.06 85 VAL A CA 1
ATOM 680 C C . VAL A 1 85 ? -66.313 -2.042 96.767 1.00 67.06 85 VAL A C 1
ATOM 682 O O . VAL A 1 85 ? -66.752 -1.313 97.651 1.00 67.06 85 VAL A O 1
ATOM 685 N N . THR A 1 86 ? -66.400 -3.375 96.856 1.00 69.50 86 THR A N 1
ATOM 686 C CA . THR A 1 86 ? -67.013 -4.055 98.017 1.00 69.50 86 THR A CA 1
ATOM 687 C C . THR A 1 86 ? -66.231 -3.873 99.315 1.00 69.50 86 THR A C 1
ATOM 689 O O . THR A 1 86 ? -66.842 -3.703 100.368 1.00 69.50 86 THR A O 1
ATOM 692 N N . ILE A 1 87 ? -64.896 -3.875 99.262 1.00 73.56 87 ILE A N 1
ATOM 693 C CA . ILE A 1 87 ? -64.054 -3.650 100.448 1.00 73.56 87 ILE A CA 1
ATOM 694 C C . ILE A 1 87 ? -64.190 -2.199 100.924 1.00 73.56 87 ILE A C 1
ATOM 696 O O . ILE A 1 87 ? -64.370 -1.960 102.116 1.00 73.56 87 ILE A O 1
ATOM 700 N N . ILE A 1 88 ? -64.190 -1.234 99.998 1.00 71.12 88 ILE A N 1
ATOM 701 C CA . ILE A 1 88 ? -64.440 0.181 100.309 1.00 71.12 88 ILE A CA 1
ATOM 702 C C . ILE A 1 88 ? -65.848 0.361 100.891 1.00 71.12 88 ILE A C 1
ATOM 704 O O . ILE A 1 88 ? -66.010 1.054 101.889 1.00 71.12 88 ILE A O 1
ATOM 708 N N . PHE A 1 89 ? -66.859 -0.301 100.324 1.00 73.06 89 PHE A N 1
ATOM 709 C CA . PHE A 1 89 ? -68.234 -0.249 100.824 1.00 73.06 89 PHE A CA 1
ATOM 710 C C . PHE A 1 89 ? -68.358 -0.813 102.246 1.00 73.06 89 PHE A C 1
ATOM 712 O O . PHE A 1 89 ? -69.018 -0.205 103.087 1.00 73.06 89 PHE A O 1
ATOM 719 N N . LEU A 1 90 ? -67.696 -1.933 102.550 1.00 74.12 90 LEU A N 1
ATOM 720 C CA . LEU A 1 90 ? -67.657 -2.495 103.903 1.00 74.12 90 LEU A CA 1
ATOM 721 C C . LEU A 1 90 ? -66.953 -1.557 104.890 1.00 74.12 90 LEU A C 1
ATOM 723 O O . LEU A 1 90 ? -67.481 -1.336 105.974 1.00 74.12 90 LEU A O 1
ATOM 727 N N . LEU A 1 91 ? -65.826 -0.950 104.502 1.00 71.62 91 LEU A N 1
ATOM 728 C CA . LEU A 1 91 ? -65.108 0.031 105.327 1.00 71.62 91 LEU A CA 1
ATOM 729 C C . LEU A 1 91 ? -65.947 1.288 105.608 1.00 71.62 91 LEU A C 1
ATOM 731 O O . LEU A 1 91 ? -65.948 1.777 106.734 1.00 71.62 91 LEU A O 1
ATOM 735 N N . VAL A 1 92 ? -66.699 1.779 104.617 1.00 69.25 92 VAL A N 1
ATOM 736 C CA . VAL A 1 92 ? -67.612 2.926 104.766 1.00 69.25 92 VAL A CA 1
ATOM 737 C C . VAL A 1 92 ? -68.801 2.590 105.671 1.00 69.25 92 VAL A C 1
ATOM 739 O O . VAL A 1 92 ? -69.180 3.411 106.500 1.00 69.25 92 VAL A O 1
ATOM 742 N N . ASN A 1 93 ? -69.372 1.386 105.571 1.00 67.00 93 ASN A N 1
ATOM 743 C CA . ASN A 1 93 ? -70.452 0.962 106.471 1.00 67.00 93 ASN A CA 1
ATOM 744 C C . ASN A 1 93 ? -69.961 0.790 107.915 1.00 67.00 93 ASN A C 1
ATOM 746 O O . ASN A 1 93 ? -70.644 1.200 108.850 1.00 67.00 93 ASN A O 1
ATOM 750 N N . LEU A 1 94 ? -68.757 0.243 108.104 1.00 68.38 94 LEU A N 1
ATOM 751 C CA . LEU A 1 94 ? -68.140 0.116 109.427 1.00 68.38 94 LEU A CA 1
ATOM 752 C C . LEU A 1 94 ? -67.801 1.486 110.034 1.00 68.38 94 LEU A C 1
ATOM 754 O O . LEU A 1 94 ? -67.966 1.686 111.233 1.00 68.38 94 LEU A O 1
ATOM 758 N N . TRP A 1 95 ? -67.404 2.450 109.201 1.00 67.00 95 TRP A N 1
ATOM 759 C CA . TRP A 1 95 ? -67.242 3.845 109.602 1.00 67.00 95 TRP A CA 1
ATOM 760 C C . TRP A 1 95 ? -68.569 4.487 110.023 1.00 67.00 95 TRP A C 1
ATOM 762 O O . TRP A 1 95 ? -68.631 5.148 111.059 1.00 67.00 95 TRP A O 1
ATOM 772 N N . LEU A 1 96 ? -69.634 4.311 109.232 1.00 64.06 96 LEU A N 1
ATOM 773 C CA . LEU A 1 96 ? -70.965 4.852 109.534 1.00 64.06 96 LEU A CA 1
ATOM 774 C C . LEU A 1 96 ? -71.508 4.312 110.865 1.00 64.06 96 LEU A C 1
ATOM 776 O O . LEU A 1 96 ? -72.054 5.083 111.647 1.00 64.06 96 LEU A O 1
ATOM 780 N N . PHE A 1 97 ? -71.262 3.036 111.171 1.00 65.38 97 PHE A N 1
ATOM 781 C CA . PHE A 1 97 ? -71.606 2.434 112.462 1.00 65.38 97 PHE A CA 1
ATOM 782 C C . PHE A 1 97 ? -70.882 3.099 113.652 1.00 65.38 97 PHE A C 1
ATOM 784 O O . PHE A 1 97 ? -71.468 3.286 114.713 1.00 65.38 97 PHE A O 1
ATOM 791 N N . TYR A 1 98 ? -69.625 3.527 113.483 1.00 60.03 98 TYR A N 1
ATOM 792 C CA . TYR A 1 98 ? -68.892 4.281 114.513 1.00 60.03 98 TYR A CA 1
ATOM 793 C C . TYR A 1 98 ? -69.305 5.765 114.607 1.00 60.03 98 TYR A C 1
ATOM 795 O O . TYR A 1 98 ? -69.108 6.388 115.656 1.00 60.03 98 TYR A O 1
ATOM 803 N N . LEU A 1 99 ? -69.879 6.339 113.540 1.00 59.03 99 LEU A N 1
ATOM 804 C CA . LEU A 1 99 ? -70.435 7.700 113.538 1.00 59.03 99 LEU A CA 1
ATOM 805 C C . LEU A 1 99 ? -71.775 7.795 114.289 1.00 59.03 99 LEU A C 1
ATOM 807 O O . LEU A 1 99 ? -72.063 8.858 114.828 1.00 59.03 99 LEU A O 1
ATOM 811 N N . GLU A 1 100 ? -72.577 6.727 114.379 1.00 56.47 100 GLU A N 1
ATOM 812 C CA . GLU A 1 100 ? -73.840 6.732 115.151 1.00 56.47 100 GLU A CA 1
ATOM 813 C C . GLU A 1 100 ? -73.635 6.977 116.660 1.00 56.47 100 GLU A C 1
ATOM 815 O O . GLU A 1 100 ? -74.572 7.355 117.359 1.00 56.47 100 GLU A O 1
ATOM 820 N N . GLY A 1 101 ? -72.402 6.838 117.161 1.00 56.84 101 GLY A N 1
ATOM 821 C CA . GLY A 1 101 ? -72.009 7.217 118.521 1.00 56.84 101 GLY A CA 1
ATOM 822 C C . GLY A 1 101 ? -71.638 8.695 118.710 1.00 56.84 101 GLY A C 1
ATOM 823 O O . GLY A 1 101 ? -71.215 9.063 119.805 1.00 56.84 101 GLY A O 1
ATOM 824 N N . LEU A 1 102 ? -71.744 9.551 117.684 1.00 53.44 102 LEU A N 1
ATOM 825 C CA . LEU A 1 102 ? -71.511 10.991 117.835 1.00 53.44 102 LEU A CA 1
ATOM 826 C C . LEU A 1 102 ? -72.647 11.644 118.635 1.00 53.44 102 LEU A C 1
ATOM 828 O O . LEU A 1 102 ? -73.803 11.580 118.211 1.00 53.44 102 LEU A O 1
ATOM 832 N N . PRO A 1 103 ? -72.350 12.397 119.707 1.00 54.59 103 PRO A N 1
ATOM 833 C CA . PRO A 1 103 ? -73.348 13.175 120.428 1.00 54.59 103 PRO A CA 1
ATOM 834 C C . PRO A 1 103 ? -73.682 14.470 119.661 1.00 54.59 103 PRO A C 1
ATOM 836 O O . PRO A 1 103 ? -73.646 15.568 120.211 1.00 54.59 103 PRO A O 1
ATOM 839 N N . PHE A 1 104 ? -74.018 14.379 118.369 1.00 51.91 104 PHE A N 1
ATOM 840 C CA . PHE A 1 104 ? -74.463 15.540 117.583 1.00 51.91 104 PHE A CA 1
ATOM 841 C C . PHE A 1 104 ? -75.768 16.126 118.146 1.00 51.91 104 PHE A C 1
ATOM 843 O O . PHE A 1 104 ? -75.981 17.335 118.093 1.00 51.91 104 PHE A O 1
ATOM 850 N N . ASN A 1 105 ? -76.593 15.277 118.772 1.00 51.72 105 ASN A N 1
ATOM 851 C CA . ASN A 1 105 ? -77.809 15.694 119.467 1.00 51.72 105 ASN A CA 1
ATOM 852 C C . ASN A 1 105 ? -77.527 16.555 120.712 1.00 51.72 105 ASN A C 1
ATOM 854 O O . ASN A 1 105 ? -78.364 17.383 121.046 1.00 51.72 105 ASN A O 1
ATOM 858 N N . ALA A 1 106 ? -76.360 16.416 121.358 1.00 52.03 106 ALA A N 1
ATOM 859 C CA . ALA A 1 106 ? -75.983 17.227 122.523 1.00 52.03 106 ALA A CA 1
ATOM 860 C C . ALA A 1 106 ? -75.349 18.579 122.138 1.00 52.03 106 ALA A C 1
ATOM 862 O O . ALA A 1 106 ? -75.415 19.544 122.894 1.00 52.03 106 ALA A O 1
ATOM 863 N N . LEU A 1 107 ? -74.769 18.681 120.935 1.00 49.22 107 LEU A N 1
ATOM 864 C CA . LEU A 1 107 ? -74.116 19.903 120.451 1.00 49.22 107 LEU A CA 1
ATOM 865 C C . LEU A 1 107 ? -75.121 20.992 120.020 1.00 49.22 107 LEU A C 1
ATOM 867 O O . LEU A 1 107 ? -74.785 22.173 120.019 1.00 49.22 107 LEU A O 1
ATOM 871 N N . ILE A 1 108 ? -76.356 20.611 119.669 1.00 54.97 108 ILE A N 1
ATOM 872 C CA . ILE A 1 108 ? -77.425 21.542 119.256 1.00 54.97 108 ILE A CA 1
ATOM 873 C C . ILE A 1 108 ? -78.306 21.966 120.450 1.00 54.97 108 ILE A C 1
ATOM 875 O O . ILE A 1 108 ? -78.905 23.039 120.414 1.00 54.97 108 ILE A O 1
ATOM 879 N N . SER A 1 109 ? -78.355 21.180 121.532 1.00 53.56 109 SER A N 1
ATOM 880 C CA . SER A 1 109 ? -79.198 21.443 122.710 1.00 53.56 109 SER A CA 1
ATOM 881 C C . SER A 1 109 ? -78.535 22.275 123.818 1.00 53.56 109 SER A C 1
ATOM 883 O O . SER A 1 109 ? -79.184 22.565 124.818 1.00 53.56 109 SER A O 1
ATOM 885 N N . GLY A 1 110 ? -77.283 22.714 123.652 1.00 51.00 110 GLY A N 1
ATOM 886 C CA . GLY A 1 110 ? -76.633 23.635 124.595 1.00 51.00 110 GLY A CA 1
ATOM 887 C C . GLY A 1 110 ? -76.282 23.035 125.965 1.00 51.00 110 GLY A C 1
ATOM 888 O O . GLY A 1 110 ? -76.044 23.791 126.906 1.00 51.00 110 GLY A O 1
ATOM 889 N N . GLU A 1 111 ? -76.208 21.708 126.090 1.00 50.56 111 GLU A N 1
ATOM 890 C CA . GLU A 1 111 ? -75.663 21.034 127.276 1.00 50.56 111 GLU A CA 1
ATOM 891 C C . GLU A 1 111 ? -74.178 20.693 127.071 1.00 50.56 111 GLU A C 1
ATOM 893 O O . GLU A 1 111 ? -73.791 20.066 126.085 1.00 50.56 111 GLU A O 1
ATOM 898 N N . ILE A 1 112 ? -73.321 21.100 128.013 1.00 51.81 112 ILE A N 1
ATOM 899 C CA . ILE A 1 112 ? -71.891 20.765 127.998 1.00 51.81 112 ILE A CA 1
ATOM 900 C C . ILE A 1 112 ? -71.732 19.310 128.450 1.00 51.81 112 ILE A C 1
ATOM 902 O O . ILE A 1 112 ? -71.862 19.011 129.637 1.00 51.81 112 ILE A O 1
ATOM 906 N N . GLN A 1 113 ? -71.411 18.410 127.519 1.00 54.59 113 GLN A N 1
ATOM 907 C CA . GLN A 1 113 ? -70.978 17.053 127.860 1.00 54.59 113 GLN A CA 1
ATOM 908 C C . GLN A 1 113 ? -69.516 17.033 128.352 1.00 54.59 113 GLN A C 1
ATOM 910 O O . GLN A 1 113 ? -68.702 17.854 127.915 1.00 54.59 113 GLN A O 1
ATOM 915 N N . PRO A 1 114 ? -69.145 16.124 129.274 1.00 53.72 114 PRO A N 1
ATOM 916 C CA . PRO A 1 114 ? -67.797 16.073 129.833 1.00 53.72 114 PRO A CA 1
ATOM 917 C C . PRO A 1 114 ? -66.748 15.651 128.784 1.00 53.72 114 PRO A C 1
ATOM 919 O O . PRO A 1 114 ? -66.931 14.681 128.057 1.00 53.72 114 PRO A O 1
ATOM 922 N N . ILE A 1 115 ? -65.586 16.326 128.780 1.00 56.78 115 ILE A N 1
ATOM 923 C CA . ILE A 1 115 ? -64.414 16.125 127.882 1.00 56.78 115 ILE A CA 1
ATOM 924 C C . ILE A 1 115 ? -64.001 14.642 127.712 1.00 56.78 115 ILE A C 1
ATOM 926 O O . ILE A 1 115 ? -63.432 14.253 126.692 1.00 56.78 115 ILE A O 1
ATOM 930 N N . LYS A 1 116 ? -64.307 13.796 128.701 1.00 58.78 116 LYS A N 1
ATOM 931 C CA . LYS A 1 116 ? -63.962 12.369 128.739 1.00 58.78 116 LYS A CA 1
ATOM 932 C C . LYS A 1 116 ? -64.611 11.547 127.615 1.00 58.78 116 LYS A C 1
ATOM 934 O O . LYS A 1 116 ? -63.952 10.668 127.070 1.00 58.78 116 LYS A O 1
ATOM 939 N N . GLU A 1 117 ? -65.854 11.850 127.238 1.00 59.59 117 GLU A N 1
ATOM 940 C CA . GLU A 1 117 ? -66.582 11.084 126.210 1.00 59.59 117 GLU A CA 1
ATOM 941 C C . GLU A 1 117 ? -66.086 11.394 124.788 1.00 59.59 117 GLU A C 1
ATOM 943 O O . GLU A 1 117 ? -65.958 10.488 123.964 1.00 59.59 117 GLU A O 1
ATOM 948 N N . GLN A 1 118 ? -65.703 12.647 124.508 1.00 58.00 118 GLN A N 1
ATOM 949 C CA . GLN A 1 118 ? -65.057 13.010 123.238 1.00 58.00 118 GLN A CA 1
ATOM 950 C C . GLN A 1 118 ? -63.677 12.359 123.082 1.00 58.00 118 GLN A C 1
ATOM 952 O O . GLN A 1 118 ? -63.319 11.939 121.980 1.00 58.00 118 GLN A O 1
ATOM 957 N N . MET A 1 119 ? -62.905 12.270 124.170 1.00 60.12 119 MET A N 1
ATOM 958 C CA . MET A 1 119 ? -61.560 11.693 124.135 1.00 60.12 119 MET A CA 1
ATOM 959 C C . MET A 1 119 ? -61.601 10.170 123.929 1.00 60.12 119 MET A C 1
ATOM 961 O O . MET A 1 119 ? -60.868 9.654 123.089 1.00 60.12 119 MET A O 1
ATOM 965 N N . GLU A 1 120 ? -62.539 9.462 124.573 1.00 66.94 120 GLU A N 1
ATOM 966 C CA . GLU A 1 120 ? -62.755 8.026 124.332 1.00 66.94 120 GLU A CA 1
ATOM 967 C C . GLU A 1 120 ? -63.157 7.702 122.886 1.00 66.94 120 GLU A C 1
ATOM 969 O O . GLU A 1 120 ? -62.788 6.649 122.358 1.00 66.94 120 GLU A O 1
ATOM 974 N N . TRP A 1 121 ? -63.928 8.575 122.233 1.00 70.06 121 TRP A N 1
ATOM 975 C CA . TRP A 1 121 ? -64.301 8.383 120.833 1.00 70.06 121 TRP A CA 1
ATOM 976 C C . TRP A 1 121 ? -63.097 8.543 119.901 1.00 70.06 121 TRP A C 1
ATOM 978 O O . TRP A 1 121 ? -62.876 7.689 119.039 1.00 70.06 121 TRP A O 1
ATOM 988 N N . TRP A 1 122 ? -62.286 9.588 120.099 1.00 72.56 122 TRP A N 1
ATOM 989 C CA . TRP A 1 122 ? -61.070 9.803 119.310 1.00 72.56 122 TRP A CA 1
ATOM 990 C C . TRP A 1 122 ? -60.060 8.669 119.487 1.00 72.56 122 TRP A C 1
ATOM 992 O O . TRP A 1 122 ? -59.462 8.242 118.500 1.00 72.56 122 TRP A O 1
ATOM 1002 N N . ASP A 1 123 ? -59.932 8.118 120.694 1.00 71.38 123 ASP A N 1
ATOM 1003 C CA . ASP A 1 123 ? -59.076 6.956 120.951 1.00 71.38 123 ASP A CA 1
ATOM 1004 C C . ASP A 1 123 ? -59.587 5.694 120.236 1.00 71.38 123 ASP A C 1
ATOM 1006 O O . ASP A 1 123 ? -58.804 4.961 119.621 1.00 71.38 123 ASP A O 1
ATOM 1010 N N . LYS A 1 124 ? -60.906 5.455 120.233 1.00 72.44 124 LYS A N 1
ATOM 1011 C CA . LYS A 1 124 ? -61.525 4.333 119.501 1.00 72.44 124 LYS A CA 1
ATOM 1012 C C . LYS A 1 124 ? -61.384 4.487 117.983 1.00 72.44 124 LYS A C 1
ATOM 1014 O O . LYS A 1 124 ? -61.030 3.518 117.310 1.00 72.44 124 LYS A O 1
ATOM 1019 N N . ALA A 1 125 ? -61.608 5.688 117.450 1.00 67.25 125 ALA A N 1
ATOM 1020 C CA . ALA A 1 125 ? -61.445 5.988 116.029 1.00 67.25 125 ALA A CA 1
ATOM 1021 C C . ALA A 1 125 ? -59.978 5.844 115.599 1.00 67.25 125 ALA A C 1
ATOM 1023 O O . ALA A 1 125 ? -59.675 5.135 114.640 1.00 67.25 125 ALA A O 1
ATOM 1024 N N . SER A 1 126 ? -59.053 6.443 116.351 1.00 68.62 126 SER A N 1
ATOM 1025 C CA . SER A 1 126 ? -57.612 6.343 116.108 1.00 68.62 126 SER A CA 1
ATOM 1026 C C . SER A 1 126 ? -57.138 4.885 116.116 1.00 68.62 126 SER A C 1
ATOM 1028 O O . SER A 1 126 ? -56.470 4.449 115.178 1.00 68.62 126 SER A O 1
ATOM 1030 N N . SER A 1 127 ? -57.570 4.085 117.098 1.00 73.56 127 SER A N 1
ATOM 1031 C CA . SER A 1 127 ? -57.268 2.647 117.179 1.00 73.56 127 SER A CA 1
ATOM 1032 C C . SER A 1 127 ? -57.786 1.855 115.969 1.00 73.56 127 SER A C 1
ATOM 1034 O O . SER A 1 127 ? -57.069 1.012 115.423 1.00 73.56 127 SER A O 1
ATOM 1036 N N . PHE A 1 128 ? -58.995 2.151 115.485 1.00 74.25 128 PHE A N 1
ATOM 1037 C CA . PHE A 1 128 ? -59.569 1.517 114.294 1.00 74.25 128 PHE A CA 1
ATOM 1038 C C . PHE A 1 128 ? -58.737 1.785 113.031 1.00 74.25 128 PHE A C 1
ATOM 1040 O O . PHE A 1 128 ? -58.353 0.853 112.317 1.00 74.25 128 PHE A O 1
ATOM 1047 N N . PHE A 1 129 ? -58.394 3.048 112.784 1.00 74.00 129 PHE A N 1
ATOM 1048 C CA . PHE A 1 129 ? -57.545 3.423 111.655 1.00 74.00 129 PHE A CA 1
ATOM 1049 C C . PHE A 1 129 ? -56.144 2.839 111.747 1.00 74.00 129 PHE A C 1
ATOM 1051 O O . PHE A 1 129 ? -55.593 2.390 110.739 1.00 74.00 129 PHE A O 1
ATOM 1058 N N . ASN A 1 130 ? -55.567 2.821 112.946 1.00 72.56 130 ASN A N 1
ATOM 1059 C CA . ASN A 1 130 ? -54.227 2.294 113.145 1.00 72.56 130 ASN A CA 1
ATOM 1060 C C . ASN A 1 130 ? -54.188 0.776 112.885 1.00 72.56 130 ASN A C 1
ATOM 1062 O O . ASN A 1 130 ? -53.272 0.281 112.232 1.00 72.56 130 ASN A O 1
ATOM 1066 N N . ASN A 1 131 ? -55.236 0.049 113.285 1.00 76.38 131 ASN A N 1
ATOM 1067 C CA . ASN A 1 131 ? -55.332 -1.398 113.082 1.00 76.38 131 ASN A CA 1
ATOM 1068 C C . ASN A 1 131 ? -55.675 -1.813 111.637 1.00 76.38 131 ASN A C 1
ATOM 1070 O O . ASN A 1 131 ? -55.278 -2.896 111.211 1.00 76.38 131 ASN A O 1
ATOM 1074 N N . ILE A 1 132 ? -56.377 -0.978 110.861 1.00 76.81 132 ILE A N 1
ATOM 1075 C CA . ILE A 1 132 ? -56.755 -1.296 109.466 1.00 76.81 132 ILE A CA 1
ATOM 1076 C C . ILE A 1 132 ? -55.740 -0.787 108.444 1.00 76.81 132 ILE A C 1
ATOM 1078 O O . ILE A 1 132 ? -55.530 -1.426 107.409 1.00 76.81 132 ILE A O 1
ATOM 1082 N N . SER A 1 133 ? -55.106 0.353 108.715 1.00 73.00 133 SER A N 1
ATOM 1083 C CA . SER A 1 133 ? -54.184 0.991 107.772 1.00 73.00 133 SER A CA 1
ATOM 1084 C C . SER A 1 133 ? -53.009 0.086 107.410 1.00 73.00 133 SER A C 1
ATOM 1086 O O . SER A 1 133 ? -52.684 -0.030 106.231 1.00 73.00 133 SER A O 1
ATOM 1088 N N . SER A 1 134 ? -52.420 -0.604 108.389 1.00 74.62 134 SER A N 1
ATOM 1089 C CA . SER A 1 134 ? -51.237 -1.440 108.167 1.00 74.62 134 SER A CA 1
ATOM 1090 C C . SER A 1 134 ? -51.519 -2.644 107.241 1.00 74.62 134 SER A C 1
ATOM 1092 O O . SER A 1 134 ? -50.883 -2.727 106.185 1.00 74.62 134 SER A O 1
ATOM 1094 N N . PRO A 1 135 ? -52.526 -3.510 107.498 1.00 81.88 135 PRO A N 1
ATOM 1095 C CA . PRO A 1 135 ? -52.879 -4.595 106.576 1.00 81.88 135 PRO A CA 1
ATOM 1096 C C . PRO A 1 135 ? -53.305 -4.119 105.181 1.00 81.88 135 PRO A C 1
ATOM 1098 O O . PRO A 1 135 ? -52.935 -4.735 104.178 1.00 81.88 135 PRO A O 1
ATOM 1101 N N . LEU A 1 136 ? -54.056 -3.012 105.095 1.00 76.75 136 LEU A N 1
ATOM 1102 C CA . LEU A 1 136 ? -54.486 -2.438 103.818 1.00 76.75 136 LEU A CA 1
ATOM 1103 C C . LEU A 1 136 ? -53.285 -1.949 102.996 1.00 76.75 136 LEU A C 1
ATOM 1105 O O . LEU A 1 136 ? -53.193 -2.231 101.800 1.00 76.75 136 LEU A O 1
ATOM 1109 N N . LEU A 1 137 ? -52.339 -1.260 103.640 1.00 74.88 137 LEU A N 1
ATOM 1110 C CA . LEU A 1 137 ? -51.129 -0.758 102.995 1.00 74.88 137 LEU A CA 1
ATOM 1111 C C . LEU A 1 137 ? -50.220 -1.911 102.536 1.00 74.88 137 LEU A C 1
ATOM 1113 O O . LEU A 1 137 ? -49.700 -1.871 101.419 1.00 74.88 137 LEU A O 1
ATOM 1117 N N . SER A 1 138 ? -50.083 -2.974 103.338 1.00 83.06 138 SER A N 1
ATOM 1118 C CA . SER A 1 138 ? -49.358 -4.192 102.943 1.00 83.06 138 SER A CA 1
ATOM 1119 C C . SER A 1 138 ? -50.009 -4.900 101.752 1.00 83.06 138 SER A C 1
ATOM 1121 O O . SER A 1 138 ? -49.299 -5.340 100.849 1.00 83.06 138 SER A O 1
ATOM 1123 N N . PHE A 1 139 ? -51.342 -4.968 101.698 1.00 83.56 139 PHE A N 1
ATOM 1124 C CA . PHE A 1 139 ? -52.066 -5.548 100.564 1.00 83.56 139 PHE A CA 1
ATOM 1125 C C . PHE A 1 139 ? -51.881 -4.731 99.277 1.00 83.56 139 PHE A C 1
ATOM 1127 O O . PHE A 1 139 ? -51.619 -5.300 98.214 1.00 83.56 139 PHE A O 1
ATOM 1134 N N . ILE A 1 140 ? -51.954 -3.399 99.364 1.00 79.88 140 ILE A N 1
ATOM 1135 C CA . ILE A 1 140 ? -51.688 -2.502 98.229 1.00 79.88 140 ILE A CA 1
ATOM 1136 C C . ILE A 1 140 ? -50.241 -2.669 97.747 1.00 79.88 140 ILE A C 1
ATOM 1138 O O . ILE A 1 140 ? -50.016 -2.799 96.546 1.00 79.88 140 ILE A O 1
ATOM 1142 N N . SER A 1 141 ? -49.275 -2.740 98.668 1.00 86.19 141 SER A N 1
ATOM 1143 C CA . SER A 1 141 ? -47.857 -2.956 98.352 1.00 86.19 141 SER A CA 1
ATOM 1144 C C . SER A 1 141 ? -47.614 -4.307 97.668 1.00 86.19 141 SER A C 1
ATOM 1146 O O . SER A 1 141 ? -46.960 -4.372 96.629 1.00 86.19 141 SER A O 1
ATOM 1148 N N . PHE A 1 142 ? -48.217 -5.385 98.177 1.00 86.38 142 PHE A N 1
ATOM 1149 C CA . PHE A 1 142 ? -48.141 -6.713 97.565 1.00 86.38 142 PHE A CA 1
ATOM 1150 C C . PHE A 1 142 ? -48.770 -6.747 96.164 1.00 86.38 142 PHE A C 1
ATOM 1152 O O . PHE A 1 142 ? -48.185 -7.289 95.227 1.00 86.38 142 PHE A O 1
ATOM 1159 N N . THR A 1 143 ? -49.935 -6.119 95.996 1.00 79.88 143 THR A N 1
ATOM 1160 C CA . THR A 1 143 ? -50.624 -6.032 94.698 1.00 79.88 143 THR A CA 1
ATOM 1161 C C . THR A 1 143 ? -49.812 -5.206 93.697 1.00 79.88 143 THR A C 1
ATOM 1163 O O . THR A 1 143 ? -49.691 -5.591 92.533 1.00 79.88 143 THR A O 1
ATOM 1166 N N . ALA A 1 144 ? -49.199 -4.109 94.152 1.00 81.00 144 ALA A N 1
ATOM 1167 C CA . ALA A 1 144 ? -48.283 -3.307 93.350 1.00 81.00 144 ALA A CA 1
ATOM 1168 C C . ALA A 1 144 ? -47.049 -4.117 92.926 1.00 81.00 144 ALA A C 1
ATOM 1170 O O . ALA A 1 144 ? -46.669 -4.043 91.761 1.00 81.00 144 ALA A O 1
ATOM 1171 N N . LEU A 1 145 ? -46.480 -4.933 93.824 1.00 87.94 145 LEU A N 1
ATOM 1172 C CA . LEU A 1 145 ? -45.334 -5.804 93.537 1.00 87.94 145 LEU A CA 1
ATOM 1173 C C . LEU A 1 145 ? -45.673 -6.897 92.509 1.00 87.94 145 LEU A C 1
ATOM 1175 O O . LEU A 1 145 ? -44.905 -7.151 91.582 1.00 87.94 145 LEU A O 1
ATOM 1179 N N . LEU A 1 146 ? -46.847 -7.524 92.633 1.00 83.50 146 LEU A N 1
ATOM 1180 C CA . LEU A 1 146 ? -47.340 -8.482 91.640 1.00 83.50 146 LEU A CA 1
ATOM 1181 C C . LEU A 1 146 ? -47.544 -7.823 90.272 1.00 83.50 146 LEU A C 1
ATOM 1183 O O . LEU A 1 146 ? -47.207 -8.415 89.245 1.00 83.50 146 LEU A O 1
ATOM 1187 N N . TYR A 1 147 ? -48.058 -6.592 90.251 1.00 87.50 147 TYR A N 1
ATOM 1188 C CA . TYR A 1 147 ? -48.214 -5.823 89.022 1.00 87.50 147 TYR A CA 1
ATOM 1189 C C . TYR A 1 147 ? -46.861 -5.482 88.381 1.00 87.50 147 TYR A C 1
ATOM 1191 O O . TYR A 1 147 ? -46.708 -5.656 87.171 1.00 87.50 147 TYR A O 1
ATOM 1199 N N . THR A 1 148 ? -45.848 -5.080 89.159 1.00 91.38 148 THR A N 1
ATOM 1200 C CA . THR A 1 148 ? -44.495 -4.853 88.626 1.00 91.38 148 THR A CA 1
ATOM 1201 C C . THR A 1 148 ? -43.851 -6.132 88.111 1.00 91.38 148 THR A C 1
ATOM 1203 O O . THR A 1 148 ? -43.275 -6.094 87.029 1.00 91.38 148 THR A O 1
ATOM 1206 N N . ILE A 1 149 ? -43.983 -7.267 88.804 1.00 88.56 149 ILE A N 1
ATOM 1207 C CA . ILE A 1 149 ? -43.465 -8.562 88.322 1.00 88.56 149 ILE A CA 1
ATOM 1208 C C . ILE A 1 149 ? -44.155 -8.969 87.015 1.00 88.56 149 ILE A C 1
ATOM 1210 O O . ILE A 1 149 ? -43.494 -9.417 86.074 1.00 88.56 149 ILE A O 1
ATOM 1214 N N . HIS A 1 150 ? -45.472 -8.781 86.916 1.00 90.50 150 HIS A N 1
ATOM 1215 C CA . HIS A 1 150 ? -46.211 -9.037 85.681 1.00 90.50 150 HIS A CA 1
ATOM 1216 C C . HIS A 1 150 ? -45.707 -8.148 84.535 1.00 90.50 150 HIS A C 1
ATOM 1218 O O . HIS A 1 150 ? -45.376 -8.653 83.459 1.00 90.50 150 HIS A O 1
ATOM 1224 N N . GLN A 1 151 ? -45.566 -6.846 84.790 1.00 85.12 151 GLN A N 1
ATOM 1225 C CA . GLN A 1 151 ? -45.069 -5.878 83.816 1.00 85.12 151 GLN A CA 1
ATOM 1226 C C . GLN A 1 151 ? -43.632 -6.193 83.367 1.00 85.12 151 GLN A C 1
ATOM 1228 O O . GLN A 1 151 ? -43.334 -6.129 82.175 1.00 85.12 151 GLN A O 1
ATOM 1233 N N . GLN A 1 152 ? -42.754 -6.570 84.302 1.00 87.75 152 GLN A N 1
ATOM 1234 C CA . GLN A 1 152 ? -41.373 -6.984 84.032 1.00 87.75 152 GLN A CA 1
ATOM 1235 C C . GLN A 1 152 ? -41.307 -8.289 83.228 1.00 87.75 152 GLN A C 1
ATOM 1237 O O . GLN A 1 152 ? -40.451 -8.451 82.362 1.00 87.75 152 GLN A O 1
ATOM 1242 N N . THR A 1 153 ? -42.223 -9.224 83.481 1.00 86.38 153 THR A N 1
ATOM 1243 C CA . THR A 1 153 ? -42.281 -10.493 82.745 1.00 86.38 153 THR A CA 1
ATOM 1244 C C . THR A 1 153 ? -42.710 -10.269 81.295 1.00 86.38 153 THR A C 1
ATOM 1246 O O . THR A 1 153 ? -42.131 -10.856 80.379 1.00 86.38 153 THR A O 1
ATOM 1249 N N . GLU A 1 154 ? -43.700 -9.407 81.062 1.00 90.06 154 GLU A N 1
ATOM 1250 C CA . GLU A 1 154 ? -44.136 -9.058 79.707 1.00 90.06 154 GLU A CA 1
ATOM 1251 C C . GLU A 1 154 ? -43.082 -8.235 78.955 1.00 90.06 154 GLU A C 1
ATOM 1253 O O . GLU A 1 154 ? -42.822 -8.512 77.782 1.00 90.06 154 GLU A O 1
ATOM 1258 N N . SER A 1 155 ? -42.403 -7.293 79.621 1.00 81.62 155 SER A N 1
ATOM 1259 C CA . SER A 1 155 ? -41.307 -6.542 78.995 1.00 81.62 155 SER A CA 1
ATOM 1260 C C . SER A 1 155 ? -40.125 -7.445 78.631 1.00 81.62 155 SER A C 1
ATOM 1262 O O . SER A 1 155 ? -39.594 -7.340 77.525 1.00 81.62 155 SER A O 1
ATOM 1264 N N . HIS A 1 156 ? -39.762 -8.394 79.499 1.00 87.56 156 HIS A N 1
ATOM 1265 C CA . HIS A 1 156 ? -38.708 -9.367 79.215 1.00 87.56 156 HIS A CA 1
ATOM 1266 C C . HIS A 1 156 ? -39.061 -10.264 78.018 1.00 87.56 156 HIS A C 1
ATOM 1268 O O . HIS A 1 156 ? -38.225 -10.485 77.142 1.00 87.56 156 HIS A O 1
ATOM 1274 N N . LYS A 1 157 ? -40.311 -10.739 77.915 1.00 90.69 157 LYS A N 1
ATOM 1275 C CA . LYS A 1 157 ? -40.765 -11.519 76.747 1.00 90.69 157 LYS A CA 1
ATOM 1276 C C . LYS A 1 157 ? -40.701 -10.720 75.448 1.00 90.69 157 LYS A C 1
ATOM 1278 O O . LYS A 1 157 ? -40.309 -11.273 74.420 1.00 90.69 157 LYS A O 1
ATOM 1283 N N . LEU A 1 158 ? -41.096 -9.447 75.479 1.00 89.38 158 LEU A N 1
ATOM 1284 C CA . LEU A 1 158 ? -40.994 -8.563 74.316 1.00 89.38 158 LEU A CA 1
ATOM 1285 C C . LEU A 1 158 ? -39.533 -8.368 73.902 1.00 89.38 158 LEU A C 1
ATOM 1287 O O . LEU A 1 158 ? -39.220 -8.552 72.730 1.00 89.38 158 LEU A O 1
ATOM 1291 N N . SER A 1 159 ? -38.636 -8.128 74.861 1.00 89.75 159 SER A N 1
ATOM 1292 C CA . SER A 1 159 ? -37.199 -7.990 74.599 1.00 89.75 159 SER A CA 1
ATOM 1293 C C . SER A 1 159 ? -36.588 -9.257 73.987 1.00 89.75 159 SER A C 1
ATOM 1295 O O . SER A 1 159 ? -35.870 -9.178 72.992 1.00 89.75 159 SER A O 1
ATOM 1297 N N . LEU A 1 160 ? -36.930 -10.446 74.500 1.00 89.25 160 LEU A N 1
ATOM 1298 C CA . LEU A 1 160 ? -36.493 -11.713 73.899 1.00 89.25 160 LEU A CA 1
ATOM 1299 C C . LEU A 1 160 ? -37.008 -11.884 72.465 1.00 89.25 160 LEU A C 1
ATOM 1301 O O . LEU A 1 160 ? -36.295 -12.406 71.608 1.00 89.25 160 LEU A O 1
ATOM 1305 N N . LYS A 1 161 ? -38.239 -11.442 72.192 1.00 92.62 161 LYS A N 1
ATOM 1306 C CA . LYS A 1 161 ? -38.830 -11.501 70.853 1.00 92.62 161 LYS A CA 1
ATOM 1307 C C . LYS A 1 161 ? -38.152 -10.533 69.881 1.00 92.62 161 LYS A C 1
ATOM 1309 O O . LYS A 1 161 ? -37.927 -10.904 68.734 1.00 92.62 161 LYS A O 1
ATOM 1314 N N . GLU A 1 162 ? -37.807 -9.331 70.328 1.00 89.56 162 GLU A N 1
ATOM 1315 C CA . GLU A 1 162 ? -37.030 -8.363 69.544 1.00 89.56 162 GLU A CA 1
ATOM 1316 C C . GLU A 1 162 ? -35.613 -8.880 69.265 1.00 89.56 162 GLU A C 1
ATOM 1318 O O . GLU A 1 162 ? -35.142 -8.807 68.134 1.00 89.56 162 GLU A O 1
ATOM 1323 N N . LEU A 1 163 ? -34.954 -9.496 70.250 1.00 89.81 163 LEU A N 1
ATOM 1324 C CA . LEU A 1 163 ? -33.653 -10.148 70.056 1.00 89.81 163 LEU A CA 1
ATOM 1325 C C . LEU A 1 163 ? -33.718 -11.319 69.064 1.00 89.81 163 LEU A C 1
ATOM 1327 O O . LEU A 1 163 ? -32.783 -11.531 68.296 1.00 89.81 163 LEU A O 1
ATOM 1331 N N . ALA A 1 164 ? -34.810 -12.086 69.061 1.00 92.44 164 ALA A N 1
ATOM 1332 C CA . ALA A 1 164 ? -35.009 -13.152 68.083 1.00 92.44 164 ALA A CA 1
ATOM 1333 C C . ALA A 1 164 ? -35.206 -12.589 66.664 1.00 92.44 164 ALA A C 1
ATOM 1335 O O . ALA A 1 164 ? -34.534 -13.037 65.739 1.00 92.44 164 ALA A O 1
ATOM 1336 N N . LEU A 1 165 ? -36.060 -11.570 66.511 1.00 90.50 165 LEU A N 1
ATOM 1337 C CA . LEU A 1 165 ? -36.305 -10.905 65.226 1.00 90.50 165 LEU A CA 1
ATOM 1338 C C . LEU A 1 165 ? -35.048 -10.217 64.678 1.00 90.50 165 LEU A C 1
ATOM 1340 O O . LEU A 1 165 ? -34.754 -10.339 63.498 1.00 90.50 165 LEU A O 1
ATOM 1344 N N . THR A 1 166 ? -34.265 -9.549 65.526 1.00 91.31 166 THR A N 1
ATOM 1345 C CA . THR A 1 166 ? -33.011 -8.895 65.102 1.00 91.31 166 THR A CA 1
ATOM 1346 C C . THR A 1 166 ? -31.953 -9.899 64.651 1.00 91.31 166 THR A C 1
ATOM 1348 O O . THR A 1 166 ? -31.208 -9.622 63.714 1.00 91.31 166 THR A O 1
ATOM 1351 N N . ARG A 1 167 ? -31.882 -11.087 65.270 1.00 90.81 167 ARG A N 1
ATOM 1352 C CA . ARG A 1 167 ? -31.014 -12.174 64.786 1.00 90.81 167 ARG A CA 1
ATOM 1353 C C . ARG A 1 167 ? -31.456 -12.678 63.416 1.00 90.81 167 ARG A C 1
ATOM 1355 O O . ARG A 1 167 ? -30.607 -12.844 62.549 1.00 90.81 167 ARG A O 1
ATOM 1362 N N . GLU A 1 168 ? -32.758 -12.866 63.219 1.00 92.38 168 GLU A N 1
ATOM 1363 C CA . GLU A 1 168 ? -33.334 -13.274 61.934 1.00 92.38 168 GLU A CA 1
ATOM 1364 C C . GLU A 1 168 ? -33.077 -12.221 60.839 1.00 92.38 168 GLU A C 1
ATOM 1366 O O . GLU A 1 168 ? -32.625 -12.558 59.747 1.00 92.38 168 GLU A O 1
ATOM 1371 N N . GLU A 1 169 ? -33.261 -10.934 61.141 1.00 88.19 169 GLU A N 1
ATOM 1372 C CA . GLU A 1 169 ? -32.928 -9.830 60.231 1.00 88.19 169 GLU A CA 1
ATOM 1373 C C . GLU A 1 169 ? -31.432 -9.775 59.899 1.00 88.19 169 GLU A C 1
ATOM 1375 O O . GLU A 1 169 ? -31.067 -9.563 58.741 1.00 88.19 169 GLU A O 1
ATOM 1380 N N . LEU A 1 170 ? -30.546 -10.003 60.874 1.00 90.75 170 LEU A N 1
ATOM 1381 C CA . LEU A 1 170 ? -29.103 -10.072 60.626 1.00 90.75 170 LEU A CA 1
ATOM 1382 C C . LEU A 1 170 ? -28.724 -11.269 59.750 1.00 90.75 170 LEU A C 1
ATOM 1384 O O . LEU A 1 170 ? -27.839 -11.144 58.901 1.00 90.75 170 LEU A O 1
ATOM 1388 N N . GLU A 1 171 ? -29.373 -12.419 59.933 1.00 91.81 171 GLU A N 1
ATOM 1389 C CA . GLU A 1 171 ? -29.175 -13.588 59.075 1.00 91.81 171 GLU A CA 1
ATOM 1390 C C . GLU A 1 171 ? -29.649 -13.312 57.647 1.00 91.81 171 GLU A C 1
ATOM 1392 O O . GLU A 1 171 ? -28.874 -13.518 56.711 1.00 91.81 171 GLU A O 1
ATOM 1397 N N . MET A 1 172 ? -30.849 -12.749 57.469 1.00 91.44 172 MET A N 1
ATOM 1398 C CA . MET A 1 172 ? -31.342 -12.330 56.152 1.00 91.44 172 MET A CA 1
ATOM 1399 C C . MET A 1 172 ? -30.383 -11.333 55.492 1.00 91.44 172 MET A C 1
ATOM 1401 O O . MET A 1 172 ? -29.933 -11.577 54.372 1.00 91.44 172 MET A O 1
ATOM 1405 N N . THR A 1 173 ? -29.958 -10.290 56.213 1.00 91.88 173 THR A N 1
ATOM 1406 C CA . THR A 1 173 ? -28.997 -9.294 55.708 1.00 91.88 173 THR A CA 1
ATOM 1407 C C . THR A 1 173 ? -27.674 -9.941 55.284 1.00 91.88 173 THR A C 1
ATOM 1409 O O . THR A 1 173 ? -27.121 -9.589 54.245 1.00 91.88 173 THR A O 1
ATOM 1412 N N . ARG A 1 174 ? -27.157 -10.925 56.036 1.00 93.94 174 ARG A N 1
ATOM 1413 C CA . ARG A 1 174 ? -25.945 -11.673 55.646 1.00 93.94 174 ARG A CA 1
ATOM 1414 C C . ARG A 1 174 ? -26.154 -12.470 54.362 1.00 93.94 174 ARG A C 1
ATOM 1416 O O . ARG A 1 174 ? -25.257 -12.490 53.521 1.00 93.94 174 ARG A O 1
ATOM 1423 N N . THR A 1 175 ? -27.308 -13.120 54.208 1.00 93.00 175 THR A N 1
ATOM 1424 C CA . THR A 1 175 ? -27.612 -13.881 52.987 1.00 93.00 175 THR A CA 1
ATOM 1425 C C . THR A 1 175 ? -27.771 -12.979 51.766 1.00 93.00 175 THR A C 1
ATOM 1427 O O . THR A 1 175 ? -27.212 -13.290 50.715 1.00 93.00 175 THR A O 1
ATOM 1430 N N . GLU A 1 176 ? -28.445 -11.838 51.906 1.00 92.69 176 GLU A N 1
ATOM 1431 C CA . GLU A 1 176 ? -28.581 -10.846 50.837 1.00 92.69 176 GLU A CA 1
ATOM 1432 C C . GLU A 1 176 ? -27.228 -10.233 50.469 1.00 92.69 176 GLU A C 1
ATOM 1434 O O . GLU A 1 176 ? -26.910 -10.120 49.286 1.00 92.69 176 GLU A O 1
ATOM 1439 N N . LEU A 1 177 ? -26.390 -9.905 51.460 1.00 93.00 177 LEU A N 1
ATOM 1440 C CA . LEU A 1 177 ? -25.043 -9.391 51.217 1.00 93.00 177 LEU A CA 1
ATOM 1441 C C . LEU A 1 177 ? -24.193 -10.418 50.456 1.00 93.00 177 LEU A C 1
ATOM 1443 O O . LEU A 1 177 ? -23.555 -10.061 49.471 1.00 93.00 177 LEU A O 1
ATOM 1447 N N . ALA A 1 178 ? -24.230 -11.694 50.854 1.00 94.12 178 ALA A N 1
ATOM 1448 C CA . ALA A 1 178 ? -23.510 -12.762 50.161 1.00 94.12 178 ALA A CA 1
ATOM 1449 C C . ALA A 1 178 ? -23.992 -12.939 48.710 1.00 94.12 178 ALA A C 1
ATOM 1451 O O . ALA A 1 178 ? -23.175 -13.063 47.796 1.00 94.12 178 ALA A O 1
ATOM 1452 N N . GLN A 1 179 ? -25.308 -12.905 48.477 1.00 94.56 179 GLN A N 1
ATOM 1453 C CA . GLN A 1 179 ? -25.874 -12.942 47.125 1.00 94.56 179 GLN A CA 1
ATOM 1454 C C . GLN A 1 179 ? -25.457 -11.719 46.299 1.00 94.56 179 GLN A C 1
ATOM 1456 O O . GLN A 1 179 ? -25.092 -11.868 45.132 1.00 94.56 179 GLN A O 1
ATOM 1461 N N . SER A 1 180 ? -25.456 -10.533 46.908 1.00 92.69 180 SER A N 1
ATOM 1462 C CA . SER A 1 180 ? -25.020 -9.286 46.281 1.00 92.69 180 SER A CA 1
ATOM 1463 C C . SER A 1 180 ? -23.540 -9.333 45.894 1.00 92.69 180 SER A C 1
ATOM 1465 O O . SER A 1 180 ? -23.198 -9.024 44.755 1.00 92.69 180 SER A O 1
ATOM 1467 N N . THR A 1 181 ? -22.655 -9.821 46.771 1.00 93.00 181 THR A N 1
ATOM 1468 C CA . THR A 1 181 ? -21.231 -10.012 46.452 1.00 93.00 181 THR A CA 1
ATOM 1469 C C . THR A 1 181 ? -21.039 -10.949 45.258 1.00 93.00 181 THR A C 1
ATOM 1471 O O . THR A 1 181 ? -20.258 -10.637 44.364 1.00 93.00 181 THR A O 1
ATOM 1474 N N . ILE A 1 182 ? -21.783 -12.060 45.189 1.00 95.06 182 ILE A N 1
ATOM 1475 C CA . ILE A 1 182 ? -21.725 -12.987 44.045 1.00 95.06 182 ILE A CA 1
ATOM 1476 C C . ILE A 1 182 ? -22.226 -12.312 42.760 1.00 95.06 182 ILE A C 1
ATOM 1478 O O . ILE A 1 182 ? -21.639 -12.506 41.696 1.00 95.06 182 ILE A O 1
ATOM 1482 N N . ALA A 1 183 ? -23.306 -11.531 42.836 1.00 93.44 183 ALA A N 1
ATOM 1483 C CA . ALA A 1 183 ? -23.837 -10.800 41.688 1.00 93.44 183 ALA A CA 1
ATOM 1484 C C . ALA A 1 183 ? -22.839 -9.751 41.177 1.00 93.44 183 ALA A C 1
ATOM 1486 O O . ALA A 1 183 ? -22.581 -9.690 39.976 1.00 93.44 183 ALA A O 1
ATOM 1487 N N . HIS A 1 184 ? -22.226 -8.988 42.085 1.00 93.19 184 HIS A N 1
ATOM 1488 C CA . HIS A 1 184 ? -21.181 -8.025 41.756 1.00 93.19 184 HIS A CA 1
ATOM 1489 C C . HIS A 1 184 ? -19.939 -8.695 41.166 1.00 93.19 184 HIS A C 1
ATOM 1491 O O . HIS A 1 184 ? -19.406 -8.184 40.186 1.00 93.19 184 HIS A O 1
ATOM 1497 N N . GLN A 1 185 ? -19.521 -9.852 41.689 1.00 94.75 185 GLN A N 1
ATOM 1498 C CA . GLN A 1 185 ? -18.400 -10.601 41.120 1.00 94.75 185 GLN A CA 1
ATOM 1499 C C . GLN A 1 185 ? -18.707 -11.059 39.691 1.00 94.75 185 GLN A C 1
ATOM 1501 O O . GLN A 1 185 ? -17.938 -10.775 38.783 1.00 94.75 185 GLN A O 1
ATOM 1506 N N . LYS A 1 186 ? -19.875 -11.672 39.455 1.00 95.56 186 LYS A N 1
ATOM 1507 C CA . LYS A 1 186 ? -20.288 -12.077 38.099 1.00 95.56 186 LYS A CA 1
ATOM 1508 C C . LYS A 1 186 ? -20.359 -10.897 37.134 1.00 95.56 186 LYS A C 1
ATOM 1510 O O . LYS A 1 186 ? -20.063 -11.050 35.953 1.00 95.56 186 LYS A O 1
ATOM 1515 N N . GLN A 1 187 ? -20.785 -9.734 37.619 1.00 93.31 187 GLN A N 1
ATOM 1516 C CA . GLN A 1 187 ? -20.821 -8.517 36.820 1.00 93.31 187 GLN A CA 1
ATOM 1517 C C . GLN A 1 187 ? -19.410 -8.001 36.511 1.00 93.31 187 GLN A C 1
ATOM 1519 O O . GLN A 1 187 ? -19.175 -7.563 35.388 1.00 93.31 187 GLN A O 1
ATOM 1524 N N . ALA A 1 188 ? -18.483 -8.079 37.469 1.00 94.50 188 ALA A N 1
ATOM 1525 C CA . ALA A 1 188 ? -17.080 -7.740 37.260 1.00 94.50 188 ALA A CA 1
ATOM 1526 C C . ALA A 1 188 ? -16.435 -8.670 36.222 1.00 94.50 188 ALA A C 1
ATOM 1528 O O . ALA A 1 188 ? -15.862 -8.171 35.258 1.00 94.50 188 ALA A O 1
ATOM 1529 N N . ASP A 1 189 ? -16.634 -9.986 36.347 1.00 95.62 189 ASP A N 1
ATOM 1530 C CA . ASP A 1 189 ? -16.109 -10.982 35.404 1.00 95.62 189 ASP A CA 1
ATOM 1531 C C . ASP A 1 189 ? -16.686 -10.769 33.987 1.00 95.62 189 ASP A C 1
ATOM 1533 O O . ASP A 1 189 ? -15.968 -10.786 32.987 1.00 95.62 189 ASP A O 1
ATOM 1537 N N . ALA A 1 190 ? -17.997 -10.511 33.877 1.00 95.25 190 ALA A N 1
ATOM 1538 C CA . ALA A 1 190 ? -18.641 -10.228 32.594 1.00 95.25 190 ALA A CA 1
ATOM 1539 C C . ALA A 1 190 ? -18.144 -8.916 31.965 1.00 95.25 190 ALA A C 1
ATOM 1541 O O . ALA A 1 190 ? -17.986 -8.834 30.746 1.00 95.25 190 ALA A O 1
ATOM 1542 N N . HIS A 1 191 ? -17.896 -7.892 32.782 1.00 94.00 191 HIS A N 1
ATOM 1543 C CA . HIS A 1 191 ? -17.341 -6.625 32.318 1.00 94.00 191 HIS A CA 1
ATOM 1544 C C . HIS A 1 191 ? -15.883 -6.784 31.869 1.00 94.00 191 HIS A C 1
ATOM 1546 O O . HIS A 1 191 ? -15.500 -6.233 30.840 1.00 94.00 191 HIS A O 1
ATOM 1552 N N . GLU A 1 192 ? -15.074 -7.556 32.596 1.00 95.69 192 GLU A N 1
ATOM 1553 C CA . GLU A 1 192 ? -13.703 -7.888 32.196 1.00 95.69 192 GLU A CA 1
ATOM 1554 C C . GLU A 1 192 ? -13.685 -8.575 30.825 1.00 95.69 192 GLU A C 1
ATOM 1556 O O . GLU A 1 192 ? -12.950 -8.148 29.933 1.00 95.69 192 GLU A O 1
ATOM 1561 N N . GLN A 1 193 ? -14.577 -9.544 30.603 1.00 94.56 193 GLN A N 1
ATOM 1562 C CA . GLN A 1 193 ? -14.722 -10.201 29.305 1.00 94.56 193 GLN A CA 1
ATOM 1563 C C . GLN A 1 193 ? -15.113 -9.215 28.191 1.00 94.56 193 GLN A C 1
ATOM 1565 O O . GLN A 1 193 ? -14.518 -9.234 27.116 1.00 94.56 193 GLN A O 1
ATOM 1570 N N . GLN A 1 194 ? -16.066 -8.313 28.450 1.00 94.75 194 GLN A N 1
ATOM 1571 C CA . GLN A 1 194 ? -16.455 -7.279 27.482 1.00 94.75 194 GLN A CA 1
ATOM 1572 C C . GLN A 1 194 ? -15.296 -6.343 27.127 1.00 94.75 194 GLN A C 1
ATOM 1574 O O . GLN A 1 194 ? -15.155 -5.963 25.966 1.00 94.75 194 GLN A O 1
ATOM 1579 N N . VAL A 1 195 ? -14.461 -5.975 28.102 1.00 96.06 195 VAL A N 1
ATOM 1580 C CA . VAL A 1 195 ? -13.273 -5.146 27.860 1.00 96.06 195 VAL A CA 1
ATOM 1581 C C . VAL A 1 195 ? -12.259 -5.896 27.001 1.00 96.06 195 VAL A C 1
ATOM 1583 O O . VAL A 1 195 ? -11.739 -5.312 26.052 1.00 96.06 195 VAL A O 1
ATOM 1586 N N . LEU A 1 196 ? -12.011 -7.178 27.282 1.00 95.88 196 LEU A N 1
ATOM 1587 C CA . LEU A 1 196 ? -11.106 -8.008 26.480 1.00 95.88 196 LEU A CA 1
ATOM 1588 C C . LEU A 1 196 ? -11.596 -8.155 25.035 1.00 95.88 196 LEU A C 1
ATOM 1590 O O . LEU A 1 196 ? -10.812 -8.008 24.097 1.00 95.88 196 LEU A O 1
ATOM 1594 N N . ASP A 1 197 ? -12.890 -8.400 24.839 1.00 95.62 197 ASP A N 1
ATOM 1595 C CA . ASP A 1 197 ? -13.473 -8.534 23.504 1.00 95.62 197 ASP A CA 1
ATOM 1596 C C . ASP A 1 197 ? -13.457 -7.193 22.749 1.00 95.62 197 ASP A C 1
ATOM 1598 O O . ASP A 1 197 ? -13.126 -7.149 21.563 1.00 95.62 197 ASP A O 1
ATOM 1602 N N . ALA A 1 198 ? -13.719 -6.077 23.438 1.00 95.44 198 ALA A N 1
ATOM 1603 C CA . ALA A 1 198 ? -13.611 -4.738 22.860 1.00 95.44 198 ALA A CA 1
ATOM 1604 C C . ALA A 1 198 ? -12.165 -4.375 22.479 1.00 95.44 198 ALA A C 1
ATOM 1606 O O . ALA A 1 198 ? -11.949 -3.742 21.446 1.00 95.44 198 ALA A O 1
ATOM 1607 N N . GLN A 1 199 ? -11.175 -4.783 23.281 1.00 95.31 199 GLN A N 1
ATOM 1608 C CA . GLN A 1 199 ? -9.756 -4.594 22.966 1.00 95.31 199 GLN A CA 1
ATOM 1609 C C . GLN A 1 199 ? -9.355 -5.374 21.713 1.00 95.31 199 GLN A C 1
ATOM 1611 O O . GLN A 1 199 ? -8.778 -4.782 20.803 1.00 95.31 199 GLN A O 1
ATOM 1616 N N . LYS A 1 200 ? -9.731 -6.657 21.620 1.00 96.31 200 LYS A N 1
ATOM 1617 C CA . LYS A 1 200 ? -9.478 -7.478 20.425 1.00 96.31 200 LYS A CA 1
ATOM 1618 C C . LYS A 1 200 ? -10.122 -6.880 19.180 1.00 96.31 200 LYS A C 1
ATOM 1620 O O . LYS A 1 200 ? -9.453 -6.722 18.166 1.00 96.31 200 LYS A O 1
ATOM 1625 N N . LEU A 1 201 ? -11.387 -6.470 19.273 1.00 95.94 201 LEU A N 1
ATOM 1626 C CA . LEU A 1 201 ? -12.083 -5.838 18.154 1.00 95.94 201 LEU A CA 1
ATOM 1627 C C . LEU A 1 201 ? -11.402 -4.527 17.733 1.00 95.94 201 LEU A C 1
ATOM 1629 O O . LEU A 1 201 ? -11.288 -4.241 16.544 1.00 95.94 201 LEU A O 1
ATOM 1633 N N . ALA A 1 202 ? -10.934 -3.724 18.692 1.00 95.31 202 ALA A N 1
ATOM 1634 C CA . ALA A 1 202 ? -10.208 -2.494 18.398 1.00 95.31 202 ALA A CA 1
ATOM 1635 C C . ALA A 1 202 ? -8.853 -2.767 17.721 1.00 95.31 202 ALA A C 1
ATOM 1637 O O . ALA A 1 202 ? -8.450 -2.004 16.842 1.00 95.31 202 ALA A O 1
ATOM 1638 N N . GLU A 1 203 ? -8.151 -3.833 18.106 1.00 94.88 203 GLU A N 1
ATOM 1639 C CA . GLU A 1 203 ? -6.916 -4.274 17.448 1.00 94.88 203 GLU A CA 1
ATOM 1640 C C . GLU A 1 203 ? -7.183 -4.767 16.023 1.00 94.88 203 GLU A C 1
ATOM 1642 O O . GLU A 1 203 ? -6.547 -4.280 15.088 1.00 94.88 203 GLU A O 1
ATOM 1647 N N . GLU A 1 204 ? -8.180 -5.630 15.827 1.00 95.56 204 GLU A N 1
ATOM 1648 C CA . GLU A 1 204 ? -8.599 -6.100 14.500 1.00 95.56 204 GLU A CA 1
ATOM 1649 C C . GLU A 1 204 ? -9.006 -4.937 13.585 1.00 95.56 204 GLU A C 1
ATOM 1651 O O . GLU A 1 204 ? -8.578 -4.867 12.432 1.00 95.56 204 GLU A O 1
ATOM 1656 N N . GLN A 1 205 ? -9.771 -3.969 14.100 1.00 93.44 205 GLN A N 1
ATOM 1657 C CA . GLN A 1 205 ? -10.140 -2.769 13.346 1.00 93.44 205 GLN A CA 1
ATOM 1658 C C . GLN A 1 205 ? -8.927 -1.910 12.978 1.00 93.44 205 GLN A C 1
ATOM 1660 O O . GLN A 1 205 ? -8.889 -1.347 11.882 1.00 93.44 205 GLN A O 1
ATOM 1665 N N . ARG A 1 206 ? -7.932 -1.797 13.866 1.00 93.12 206 ARG A N 1
ATOM 1666 C CA . ARG A 1 206 ? -6.691 -1.063 13.576 1.00 93.12 206 ARG A CA 1
ATOM 1667 C C . ARG A 1 206 ? -5.886 -1.740 12.474 1.00 93.12 206 ARG A C 1
ATOM 1669 O O . ARG A 1 206 ? -5.392 -1.039 11.594 1.00 93.12 206 ARG A O 1
ATOM 1676 N N . GLU A 1 207 ? -5.759 -3.063 12.507 1.00 91.44 207 GLU A N 1
ATOM 1677 C CA . GLU A 1 207 ? -5.044 -3.807 11.465 1.00 91.44 207 GLU A CA 1
ATOM 1678 C C . GLU A 1 207 ? -5.781 -3.736 10.123 1.00 91.44 207 GLU A C 1
ATOM 1680 O O . GLU A 1 207 ? -5.172 -3.375 9.115 1.00 91.44 207 GLU A O 1
ATOM 1685 N N . LEU A 1 208 ? -7.106 -3.916 10.117 1.00 94.44 208 LEU A N 1
ATOM 1686 C CA . LEU A 1 208 ? -7.922 -3.747 8.911 1.00 94.44 208 LEU A CA 1
ATOM 1687 C C . LEU A 1 208 ? -7.788 -2.334 8.320 1.00 94.44 208 LEU A C 1
ATOM 1689 O O . LEU A 1 208 ? -7.649 -2.173 7.107 1.00 94.44 208 LEU A O 1
ATOM 1693 N N . ALA A 1 209 ? -7.788 -1.297 9.164 1.00 93.06 209 ALA A N 1
ATOM 1694 C CA . ALA A 1 209 ? -7.612 0.081 8.715 1.00 93.06 209 ALA A CA 1
ATOM 1695 C C . ALA A 1 209 ? -6.230 0.311 8.076 1.00 93.06 209 ALA A C 1
ATOM 1697 O O . ALA A 1 209 ? -6.137 0.989 7.048 1.00 93.06 209 ALA A O 1
ATOM 1698 N N . LYS A 1 210 ? -5.162 -0.278 8.635 1.00 91.19 210 LYS A N 1
ATOM 1699 C CA . LYS A 1 210 ? -3.813 -0.227 8.043 1.00 91.19 210 LYS A CA 1
ATOM 1700 C C . LYS A 1 210 ? -3.763 -0.940 6.693 1.00 91.19 210 LYS A C 1
ATOM 1702 O O . LYS A 1 210 ? -3.217 -0.388 5.735 1.00 91.19 210 LYS A O 1
ATOM 1707 N N . GLU A 1 211 ? -4.344 -2.135 6.592 1.00 90.06 211 GLU A N 1
ATOM 1708 C CA . GLU A 1 211 ? -4.418 -2.885 5.332 1.00 90.06 211 GLU A CA 1
ATOM 1709 C C . GLU A 1 211 ? -5.199 -2.116 4.262 1.00 90.06 211 GLU A C 1
ATOM 1711 O O . GLU A 1 211 ? -4.742 -1.996 3.123 1.00 90.06 211 GLU A O 1
ATOM 1716 N N . GLN A 1 212 ? -6.331 -1.513 4.632 1.00 92.06 212 GLN A N 1
ATOM 1717 C CA . GLN A 1 212 ? -7.140 -0.699 3.728 1.00 92.06 212 GLN A CA 1
ATOM 1718 C C . GLN A 1 212 ? -6.396 0.558 3.259 1.00 92.06 212 GLN A C 1
ATOM 1720 O O . GLN A 1 212 ? -6.416 0.887 2.066 1.00 92.06 212 GLN A O 1
ATOM 1725 N N . GLN A 1 213 ? -5.708 1.254 4.170 1.00 91.56 213 GLN A N 1
ATOM 1726 C CA . GLN A 1 213 ? -4.868 2.400 3.823 1.00 91.56 213 GLN A CA 1
ATOM 1727 C C . GLN A 1 213 ? -3.783 1.989 2.823 1.00 91.56 213 GLN A C 1
ATOM 1729 O O . GLN A 1 213 ? -3.578 2.670 1.815 1.00 91.56 213 GLN A O 1
ATOM 1734 N N . ARG A 1 214 ? -3.130 0.848 3.057 1.00 90.06 214 ARG A N 1
ATOM 1735 C CA . ARG A 1 214 ? -2.099 0.328 2.159 1.00 90.06 214 ARG A CA 1
ATOM 1736 C C . ARG A 1 214 ? -2.660 -0.053 0.792 1.00 90.06 214 ARG A C 1
ATOM 1738 O O . ARG A 1 214 ? -2.097 0.344 -0.225 1.00 90.06 214 ARG A O 1
ATOM 1745 N N . SER A 1 215 ? -3.776 -0.776 0.754 1.00 92.38 215 SER A N 1
ATOM 1746 C CA . SER A 1 215 ? -4.453 -1.127 -0.499 1.00 92.38 215 SER A CA 1
ATOM 1747 C C . SER A 1 215 ? -4.810 0.126 -1.302 1.00 92.38 215 SER A C 1
ATOM 1749 O O . SER A 1 215 ? -4.651 0.149 -2.520 1.00 92.38 215 SER A O 1
ATOM 1751 N N . THR A 1 216 ? -5.234 1.192 -0.622 1.00 95.69 216 THR A N 1
ATOM 1752 C CA . THR A 1 216 ? -5.538 2.481 -1.255 1.00 95.69 216 THR A CA 1
ATOM 1753 C C . THR A 1 216 ? -4.287 3.132 -1.846 1.00 95.69 216 THR A C 1
ATOM 1755 O O . THR A 1 216 ? -4.330 3.621 -2.973 1.00 95.69 216 THR A O 1
ATOM 1758 N N . GLN A 1 217 ? -3.160 3.114 -1.127 1.00 95.06 217 GLN A N 1
ATOM 1759 C CA . GLN A 1 217 ? -1.887 3.643 -1.631 1.00 95.06 217 GLN A CA 1
ATOM 1760 C C . GLN A 1 217 ? -1.393 2.877 -2.863 1.00 95.06 217 GLN A C 1
ATOM 1762 O O . GLN A 1 217 ? -0.957 3.503 -3.828 1.00 95.06 217 GLN A O 1
ATOM 1767 N N . VAL A 1 218 ? -1.498 1.543 -2.859 1.00 95.00 218 VAL A N 1
ATOM 1768 C CA . VAL A 1 218 ? -1.150 0.708 -4.022 1.00 95.00 218 VAL A CA 1
ATOM 1769 C C . VAL A 1 218 ? -2.049 1.050 -5.208 1.00 95.00 218 VAL A C 1
ATOM 1771 O O . VAL A 1 218 ? -1.539 1.309 -6.292 1.00 95.00 218 VAL A O 1
ATOM 1774 N N . GLN A 1 219 ? -3.363 1.173 -5.003 1.00 96.38 219 GLN A N 1
ATOM 1775 C CA . GLN A 1 219 ? -4.289 1.538 -6.078 1.00 96.38 219 GLN A CA 1
ATOM 1776 C C . GLN A 1 219 ? -3.992 2.931 -6.661 1.00 96.38 219 GLN A C 1
ATOM 1778 O O . GLN A 1 219 ? -4.021 3.126 -7.876 1.00 96.38 219 GLN A O 1
ATOM 1783 N N . GLN A 1 220 ? -3.699 3.919 -5.809 1.00 96.69 220 GLN A N 1
ATOM 1784 C CA . GLN A 1 220 ? -3.322 5.269 -6.246 1.00 96.69 220 GLN A CA 1
ATOM 1785 C C . GLN A 1 220 ? -2.009 5.264 -7.036 1.00 96.69 220 GLN A C 1
ATOM 1787 O O . GLN A 1 220 ? -1.896 5.945 -8.064 1.00 96.69 220 GLN A O 1
ATOM 1792 N N . PHE A 1 221 ? -1.035 4.476 -6.574 1.00 97.94 221 PHE A N 1
ATOM 1793 C CA . PHE A 1 221 ? 0.212 4.246 -7.287 1.00 97.94 221 PHE A CA 1
ATOM 1794 C C . PHE A 1 221 ? -0.053 3.629 -8.665 1.00 97.94 221 PHE A C 1
ATOM 1796 O O . PHE A 1 221 ? 0.396 4.191 -9.660 1.00 97.94 221 PHE A O 1
ATOM 1803 N N . GLU A 1 222 ? -0.819 2.538 -8.745 1.00 97.31 222 GLU A N 1
ATOM 1804 C CA . GLU A 1 222 ? -1.114 1.821 -9.993 1.00 97.31 222 GLU A CA 1
ATOM 1805 C C . GLU A 1 222 ? -1.838 2.709 -11.008 1.00 97.31 222 GLU A C 1
ATOM 1807 O O . GLU A 1 222 ? -1.436 2.781 -12.168 1.00 97.31 222 GLU A O 1
ATOM 1812 N N . ASN A 1 223 ? -2.845 3.468 -10.573 1.00 97.56 223 ASN A N 1
ATOM 1813 C CA . ASN A 1 223 ? -3.562 4.402 -11.445 1.00 97.56 223 ASN A CA 1
ATOM 1814 C C . ASN A 1 223 ? -2.618 5.455 -12.055 1.00 97.56 223 ASN A C 1
ATOM 1816 O O . ASN A 1 223 ? -2.704 5.787 -13.244 1.00 97.56 223 ASN A O 1
ATOM 1820 N N . THR A 1 224 ? -1.686 5.967 -11.247 1.00 97.81 224 THR A N 1
ATOM 1821 C CA . THR A 1 224 ? -0.673 6.929 -11.701 1.00 97.81 224 THR A CA 1
ATOM 1822 C C . THR A 1 224 ? 0.351 6.256 -12.616 1.00 97.81 224 THR A C 1
ATOM 1824 O O . THR A 1 224 ? 0.689 6.806 -13.664 1.00 97.81 224 THR A O 1
ATOM 1827 N N . PHE A 1 225 ? 0.792 5.043 -12.272 1.00 98.38 225 PHE A N 1
ATOM 1828 C CA . PHE A 1 225 ? 1.702 4.233 -13.076 1.00 98.38 225 PHE A CA 1
ATOM 1829 C C . PHE A 1 225 ? 1.133 3.983 -14.474 1.00 98.38 225 PHE A C 1
ATOM 1831 O O . PHE A 1 225 ? 1.808 4.292 -15.451 1.00 98.38 225 PHE A O 1
ATOM 1838 N N . PHE A 1 226 ? -0.109 3.505 -14.596 1.00 97.62 226 PHE A N 1
ATOM 1839 C CA . PHE A 1 226 ? -0.720 3.236 -15.902 1.00 97.62 226 PHE A CA 1
ATOM 1840 C C . PHE A 1 226 ? -0.910 4.513 -16.729 1.00 97.62 226 PHE A C 1
ATOM 1842 O O . PHE A 1 226 ? -0.722 4.496 -17.945 1.00 97.62 226 PHE A O 1
ATOM 1849 N N . SER A 1 227 ? -1.188 5.646 -16.078 1.00 96.88 227 SER A N 1
ATOM 1850 C CA . SER A 1 227 ? -1.244 6.950 -16.752 1.00 96.88 227 SER A CA 1
ATOM 1851 C C . SER A 1 227 ? 0.127 7.373 -17.301 1.00 96.88 227 SER A C 1
ATOM 1853 O O . SER A 1 227 ? 0.232 7.849 -18.434 1.00 96.88 227 SER A O 1
ATOM 1855 N N . LEU A 1 228 ? 1.197 7.178 -16.523 1.00 97.38 228 LEU A N 1
ATOM 1856 C CA . LEU A 1 228 ? 2.570 7.440 -16.962 1.00 97.38 228 LEU A CA 1
ATOM 1857 C C . LEU A 1 228 ? 3.032 6.447 -18.035 1.00 97.38 228 LEU A C 1
ATOM 1859 O O . LEU A 1 228 ? 3.713 6.860 -18.970 1.00 97.38 228 LEU A O 1
ATOM 1863 N N . LEU A 1 229 ? 2.629 5.177 -17.947 1.00 97.56 229 LEU A N 1
ATOM 1864 C CA . LEU A 1 229 ? 2.911 4.149 -18.948 1.00 97.56 229 LEU A CA 1
ATOM 1865 C C . LEU A 1 229 ? 2.268 4.501 -20.294 1.00 97.56 229 LEU A C 1
ATOM 1867 O O . LEU A 1 229 ? 2.945 4.454 -21.317 1.00 97.56 229 LEU A O 1
ATOM 1871 N N . ALA A 1 230 ? 1.011 4.953 -20.295 1.00 95.94 230 ALA A N 1
ATOM 1872 C CA . ALA A 1 230 ? 0.343 5.424 -21.508 1.00 95.94 230 ALA A CA 1
ATOM 1873 C C . ALA A 1 230 ? 1.037 6.663 -22.109 1.00 95.94 230 ALA A C 1
ATOM 1875 O O . ALA A 1 230 ? 1.134 6.812 -23.328 1.00 95.94 230 ALA A O 1
ATOM 1876 N N . ASN A 1 231 ? 1.557 7.567 -21.271 1.00 93.75 231 ASN A N 1
ATOM 1877 C CA . ASN A 1 231 ? 2.357 8.702 -21.744 1.00 93.75 231 ASN A CA 1
ATOM 1878 C C . ASN A 1 231 ? 3.723 8.265 -22.296 1.00 93.75 231 ASN A C 1
ATOM 1880 O O . ASN A 1 231 ? 4.178 8.817 -23.300 1.00 93.75 231 ASN A O 1
ATOM 1884 N N . HIS A 1 232 ? 4.357 7.268 -21.676 1.00 96.62 232 HIS A N 1
ATOM 1885 C CA . HIS A 1 232 ? 5.572 6.637 -22.184 1.00 96.62 232 HIS A CA 1
ATOM 1886 C C . HIS A 1 232 ? 5.329 5.999 -23.552 1.00 96.62 232 HIS A C 1
ATOM 1888 O O . HIS A 1 232 ? 6.094 6.272 -24.470 1.00 96.62 232 HIS A O 1
ATOM 1894 N N . GLU A 1 233 ? 4.242 5.246 -23.727 1.00 95.56 233 GLU A N 1
ATOM 1895 C CA . GLU A 1 233 ? 3.872 4.634 -25.007 1.00 95.56 233 GLU A CA 1
ATOM 1896 C C . GLU A 1 233 ? 3.680 5.689 -26.105 1.00 95.56 233 GLU A C 1
ATOM 1898 O O . GLU A 1 233 ? 4.253 5.578 -27.186 1.00 95.56 233 GLU A O 1
ATOM 1903 N N . LYS A 1 234 ? 2.977 6.790 -25.809 1.00 94.69 234 LYS A N 1
ATOM 1904 C CA . LYS A 1 234 ? 2.854 7.918 -26.750 1.00 94.69 234 LYS A CA 1
ATOM 1905 C C . LYS A 1 234 ? 4.210 8.509 -27.132 1.00 94.69 234 LYS A C 1
ATOM 1907 O O . LYS A 1 234 ? 4.405 8.894 -28.281 1.00 94.69 234 LYS A O 1
ATOM 1912 N N . SER A 1 235 ? 5.135 8.636 -26.179 1.00 94.38 235 SER A N 1
ATOM 1913 C CA . SER A 1 235 ? 6.480 9.140 -26.468 1.00 94.38 235 SER A CA 1
ATOM 1914 C C . SER A 1 235 ? 7.327 8.130 -27.240 1.00 94.38 235 SER A C 1
ATOM 1916 O O . SER A 1 235 ? 8.153 8.546 -28.047 1.00 94.38 235 SER A O 1
ATOM 1918 N N . LEU A 1 236 ? 7.126 6.836 -26.995 1.00 95.31 236 LEU A N 1
ATOM 1919 C CA . LEU A 1 236 ? 7.792 5.748 -27.697 1.00 95.31 236 LEU A CA 1
ATOM 1920 C C . LEU A 1 236 ? 7.346 5.706 -29.160 1.00 95.31 236 LEU A C 1
ATOM 1922 O O . LEU A 1 236 ? 8.191 5.708 -30.049 1.00 95.31 236 LEU A O 1
ATOM 1926 N N . ASN A 1 237 ? 6.039 5.777 -29.414 1.00 94.06 237 ASN A N 1
ATOM 1927 C CA . ASN A 1 237 ? 5.487 5.771 -30.769 1.00 94.06 237 ASN A CA 1
ATOM 1928 C C . ASN A 1 237 ? 6.038 6.924 -31.613 1.00 94.06 237 ASN A C 1
ATOM 1930 O O . ASN A 1 237 ? 6.414 6.714 -32.757 1.00 94.06 237 ASN A O 1
ATOM 1934 N N . LYS A 1 238 ? 6.237 8.115 -31.033 1.00 92.56 238 LYS A N 1
ATOM 1935 C CA . LYS A 1 238 ? 6.864 9.241 -31.752 1.00 92.56 238 LYS A CA 1
ATOM 1936 C C . LYS A 1 238 ? 8.256 8.926 -32.301 1.00 92.56 238 LYS A C 1
ATOM 1938 O O . LYS A 1 238 ? 8.632 9.489 -33.323 1.00 92.56 238 LYS A O 1
ATOM 1943 N N . ILE A 1 239 ? 9.030 8.085 -31.614 1.00 92.19 239 ILE A N 1
ATOM 1944 C CA . ILE A 1 239 ? 10.406 7.763 -32.011 1.00 92.19 239 ILE A CA 1
ATOM 1945 C C . ILE A 1 239 ? 10.508 6.457 -32.814 1.00 92.19 239 ILE A C 1
ATOM 1947 O O . ILE A 1 239 ? 11.491 6.275 -33.538 1.00 92.19 239 ILE A O 1
ATOM 1951 N N . THR A 1 240 ? 9.504 5.575 -32.725 1.00 92.44 240 THR A N 1
ATOM 1952 C CA . THR A 1 240 ? 9.449 4.277 -33.422 1.00 92.44 240 THR A CA 1
ATOM 1953 C C . THR A 1 240 ? 8.571 4.284 -34.676 1.00 92.44 240 THR A C 1
ATOM 1955 O O . THR A 1 240 ? 8.780 3.445 -35.556 1.00 92.44 240 THR A O 1
ATOM 1958 N N . GLU A 1 241 ? 7.628 5.220 -34.804 1.00 90.19 241 GLU A N 1
ATOM 1959 C CA . GLU A 1 241 ? 6.818 5.393 -36.011 1.00 90.19 241 GLU A CA 1
ATOM 1960 C C . GLU A 1 241 ? 7.720 5.670 -37.219 1.00 90.19 241 GLU A C 1
ATOM 1962 O O . GLU A 1 241 ? 8.635 6.499 -37.194 1.00 90.19 241 GLU A O 1
ATOM 1967 N N . LYS A 1 242 ? 7.481 4.920 -38.297 1.00 84.88 242 LYS A N 1
ATOM 1968 C CA . LYS A 1 242 ? 8.284 5.001 -39.516 1.00 84.88 242 LYS A CA 1
ATOM 1969 C C . LYS A 1 242 ? 7.771 6.136 -40.390 1.00 84.88 242 LYS A C 1
ATOM 1971 O O . LYS A 1 242 ? 6.734 5.997 -41.031 1.00 84.88 242 LYS A O 1
ATOM 1976 N N . ASN A 1 243 ? 8.555 7.204 -40.478 1.00 70.44 243 ASN A N 1
ATOM 1977 C CA . ASN A 1 243 ? 8.366 8.266 -41.461 1.00 70.44 243 ASN A CA 1
ATOM 1978 C C . ASN A 1 243 ? 9.366 8.041 -42.599 1.00 70.44 243 ASN A C 1
ATOM 1980 O O . ASN A 1 243 ? 10.576 8.070 -42.364 1.00 70.44 243 ASN A O 1
ATOM 1984 N N . ASP A 1 244 ? 8.864 7.792 -43.809 1.00 67.62 244 ASP A N 1
ATOM 1985 C CA . ASP A 1 244 ? 9.664 7.473 -45.003 1.00 67.62 244 ASP A CA 1
ATOM 1986 C C . ASP A 1 244 ? 10.470 6.161 -44.888 1.00 67.62 244 ASP A C 1
ATOM 1988 O O . ASP A 1 244 ? 11.616 6.059 -45.319 1.00 67.62 244 ASP A O 1
ATOM 1992 N N . GLY A 1 245 ? 9.874 5.129 -44.279 1.00 76.69 245 GLY A N 1
ATOM 1993 C CA . GLY A 1 245 ? 10.444 3.774 -44.203 1.00 76.69 245 GLY A CA 1
ATOM 1994 C C . GLY A 1 245 ? 11.441 3.529 -43.060 1.00 76.69 245 GLY A C 1
ATOM 1995 O O . GLY A 1 245 ? 11.716 2.368 -42.754 1.00 76.69 245 GLY A O 1
ATOM 1996 N N . LEU A 1 246 ? 11.912 4.580 -42.378 1.00 79.56 246 LEU A N 1
ATOM 1997 C CA . LEU A 1 246 ? 12.822 4.514 -41.223 1.00 79.56 246 LEU A CA 1
ATOM 1998 C C . LEU A 1 246 ? 12.244 5.262 -40.016 1.00 79.56 246 LEU A C 1
ATOM 2000 O O . LEU A 1 246 ? 11.743 6.383 -40.148 1.00 79.56 246 LEU A O 1
ATOM 2004 N N . SER A 1 247 ? 12.346 4.670 -38.824 1.00 87.38 247 SER A N 1
ATOM 2005 C CA . SER A 1 247 ? 11.973 5.372 -37.589 1.00 87.38 247 SER A CA 1
ATOM 2006 C C . SER A 1 247 ? 12.994 6.462 -37.232 1.00 87.38 247 SER A C 1
ATOM 2008 O O . SER A 1 247 ? 14.096 6.510 -37.792 1.00 87.38 247 SER A O 1
ATOM 2010 N N . ILE A 1 248 ? 12.643 7.368 -36.311 1.00 85.00 248 ILE A N 1
ATOM 2011 C CA . ILE A 1 248 ? 13.594 8.372 -35.796 1.00 85.00 248 ILE A CA 1
ATOM 2012 C C . ILE A 1 248 ? 14.787 7.661 -35.156 1.00 85.00 248 ILE A C 1
ATOM 2014 O O . ILE A 1 248 ? 15.928 8.008 -35.447 1.00 85.00 248 ILE A O 1
ATOM 2018 N N . VAL A 1 249 ? 14.526 6.619 -34.366 1.00 86.06 249 VAL A N 1
ATOM 2019 C CA . VAL A 1 249 ? 15.563 5.805 -33.716 1.00 86.06 249 VAL A CA 1
ATOM 2020 C C . VAL A 1 249 ? 16.509 5.203 -34.749 1.00 86.06 249 VAL A C 1
ATOM 2022 O O . VAL A 1 249 ? 17.718 5.396 -34.653 1.00 86.06 249 VAL A O 1
ATOM 2025 N N . ASP A 1 250 ? 15.975 4.547 -35.783 1.00 84.56 250 ASP A N 1
ATOM 2026 C CA . ASP A 1 250 ? 16.806 3.905 -36.812 1.00 84.56 250 ASP A CA 1
ATOM 2027 C C . ASP A 1 250 ? 17.658 4.934 -37.567 1.00 84.56 250 ASP A C 1
ATOM 2029 O O . ASP A 1 250 ? 18.816 4.682 -37.907 1.00 84.56 250 ASP A O 1
ATOM 2033 N N . ARG A 1 251 ? 17.100 6.126 -37.802 1.00 82.69 251 ARG A N 1
ATOM 2034 C CA . ARG A 1 251 ? 17.786 7.240 -38.460 1.00 82.69 251 ARG A CA 1
ATOM 2035 C C . ARG A 1 251 ? 18.915 7.798 -37.605 1.00 82.69 251 ARG A C 1
ATOM 2037 O O . ARG A 1 251 ? 20.002 8.010 -38.136 1.00 82.69 251 ARG A O 1
ATOM 2044 N N . GLU A 1 252 ? 18.686 8.022 -36.313 1.00 79.12 252 GLU A N 1
ATOM 2045 C CA . GLU A 1 252 ? 19.723 8.511 -35.398 1.00 79.12 252 GLU A CA 1
ATOM 2046 C C . GLU A 1 252 ? 20.833 7.473 -35.197 1.00 79.12 252 GLU A C 1
ATOM 2048 O O . GLU A 1 252 ? 22.010 7.829 -35.243 1.00 79.12 252 GLU A O 1
ATOM 2053 N N . LEU A 1 253 ? 20.485 6.187 -35.096 1.00 78.38 253 LEU A N 1
ATOM 2054 C CA . LEU A 1 253 ? 21.469 5.100 -35.061 1.00 78.38 253 LEU A CA 1
ATOM 2055 C C . LEU A 1 253 ? 22.282 5.023 -36.368 1.00 78.38 253 LEU A C 1
ATOM 2057 O O . LEU A 1 253 ? 23.479 4.753 -36.339 1.00 78.38 253 LEU A O 1
ATOM 2061 N N . SER A 1 254 ? 21.671 5.320 -37.518 1.00 74.69 254 SER A N 1
ATOM 2062 C CA . SER A 1 254 ? 22.343 5.267 -38.828 1.00 74.69 254 SER A CA 1
ATOM 2063 C C . SER A 1 254 ? 23.181 6.511 -39.157 1.00 74.69 254 SER A C 1
ATOM 2065 O O . SER A 1 254 ? 24.203 6.401 -39.841 1.00 74.69 254 SER A O 1
ATOM 2067 N N . LYS A 1 255 ? 22.778 7.702 -38.682 1.00 68.38 255 LYS A N 1
ATOM 2068 C CA . LYS A 1 255 ? 23.477 8.987 -38.912 1.00 68.38 255 LYS A CA 1
ATOM 2069 C C . LYS A 1 255 ? 24.928 8.961 -38.437 1.00 68.38 255 LYS A C 1
ATOM 2071 O O . LYS A 1 255 ? 25.776 9.667 -38.990 1.00 68.38 255 LYS A O 1
ATOM 2076 N N . ASP A 1 256 ? 25.224 8.134 -37.443 1.00 57.91 256 ASP A N 1
ATOM 2077 C CA . ASP A 1 256 ? 26.528 8.098 -36.797 1.00 57.91 256 ASP A CA 1
ATOM 2078 C C . ASP A 1 256 ? 27.617 7.359 -37.608 1.00 57.91 256 ASP A C 1
ATOM 2080 O O . ASP A 1 256 ? 28.799 7.420 -37.265 1.00 57.91 256 ASP A O 1
ATOM 2084 N N . LYS A 1 257 ? 27.267 6.762 -38.765 1.00 53.44 257 LYS A N 1
ATOM 2085 C CA . LYS A 1 257 ? 28.243 6.219 -39.735 1.00 53.44 257 LYS A CA 1
ATOM 2086 C C . LYS A 1 257 ? 29.125 7.307 -40.387 1.00 53.44 257 LYS A C 1
ATOM 2088 O O . LYS A 1 257 ? 30.234 7.012 -40.819 1.00 53.44 257 LYS A O 1
ATOM 2093 N N . LEU A 1 258 ? 28.677 8.569 -40.456 1.00 41.72 258 LEU A N 1
ATOM 2094 C CA . LEU A 1 258 ? 29.260 9.603 -41.341 1.00 41.72 258 LEU A CA 1
ATOM 2095 C C . LEU A 1 258 ? 30.194 10.629 -40.673 1.00 41.72 258 LEU A C 1
ATOM 2097 O O . LEU A 1 258 ? 30.748 11.485 -41.361 1.00 41.72 258 LEU A O 1
ATOM 2101 N N . LYS A 1 259 ? 30.381 10.595 -39.347 1.00 45.56 259 LYS A N 1
ATOM 2102 C CA . LYS A 1 259 ? 31.030 11.701 -38.617 1.00 45.56 259 LYS A CA 1
ATOM 2103 C C . LYS A 1 259 ? 32.214 11.296 -37.726 1.00 45.56 259 LYS A C 1
ATOM 2105 O O . LYS A 1 259 ? 32.708 12.154 -37.006 1.00 45.56 259 LYS A O 1
ATOM 2110 N N . ARG A 1 260 ? 32.713 10.060 -37.731 1.00 49.50 260 ARG A N 1
ATOM 2111 C CA . ARG A 1 260 ? 33.681 9.579 -36.718 1.00 49.50 260 ARG A CA 1
ATOM 2112 C C . ARG A 1 260 ? 35.132 10.013 -36.967 1.00 49.50 260 ARG A C 1
ATOM 2114 O O . ARG A 1 260 ? 35.940 9.257 -37.487 1.00 49.50 260 ARG A O 1
ATOM 2121 N N . THR A 1 261 ? 35.473 11.230 -36.548 1.00 41.84 261 THR A N 1
ATOM 2122 C CA . THR A 1 261 ? 36.858 11.646 -36.276 1.00 41.84 261 THR A CA 1
ATOM 2123 C C . THR A 1 261 ? 37.196 11.439 -34.795 1.00 41.84 261 THR A C 1
ATOM 2125 O O . THR A 1 261 ? 36.367 11.681 -33.922 1.00 41.84 261 THR A O 1
ATOM 2128 N N . GLU A 1 262 ? 38.424 10.980 -34.534 1.00 44.19 262 GLU A N 1
ATOM 2129 C CA . GLU A 1 262 ? 38.979 10.336 -33.321 1.00 44.19 262 GLU A CA 1
ATOM 2130 C C . GLU A 1 262 ? 38.867 11.067 -31.967 1.00 44.19 262 GLU A C 1
ATOM 2132 O O . GLU A 1 262 ? 39.402 10.598 -30.963 1.00 44.19 262 GLU A O 1
ATOM 2137 N N . LYS A 1 263 ? 38.187 12.209 -31.880 1.00 43.94 263 LYS A N 1
ATOM 2138 C CA . LYS A 1 263 ? 38.082 12.981 -30.639 1.00 43.94 263 LYS A CA 1
ATOM 2139 C C . LYS A 1 263 ? 36.630 13.050 -30.193 1.00 43.94 263 LYS A C 1
ATOM 2141 O O . LYS A 1 263 ? 35.949 14.030 -30.451 1.00 43.94 263 LYS A O 1
ATOM 2146 N N . VAL A 1 264 ? 36.221 11.988 -29.497 1.00 51.62 264 VAL A N 1
ATOM 2147 C CA . VAL A 1 264 ? 35.064 11.930 -28.593 1.00 51.62 264 VAL A CA 1
ATOM 2148 C C . VAL A 1 264 ? 33.727 12.277 -29.259 1.00 51.62 264 VAL A C 1
ATOM 2150 O O . VAL A 1 264 ? 33.345 13.441 -29.365 1.00 51.62 264 VAL A O 1
ATOM 2153 N N . LYS A 1 265 ? 32.959 11.256 -29.645 1.00 50.38 265 LYS A N 1
ATOM 2154 C CA . LYS A 1 265 ? 31.546 11.431 -29.999 1.00 50.38 265 LYS A CA 1
ATOM 2155 C C . LYS A 1 265 ? 30.694 10.641 -29.029 1.00 50.38 265 LYS A C 1
ATOM 2157 O O . LYS A 1 265 ? 30.492 9.446 -29.194 1.00 50.38 265 LYS A O 1
ATOM 2162 N N . HIS A 1 266 ? 30.257 11.316 -27.969 1.00 54.66 266 HIS A N 1
ATOM 2163 C CA . HIS A 1 266 ? 29.163 10.832 -27.138 1.00 54.66 266 HIS A CA 1
ATOM 2164 C C . HIS A 1 266 ? 27.960 10.577 -28.046 1.00 54.66 266 HIS A C 1
ATOM 2166 O O . HIS A 1 266 ? 27.612 11.454 -28.840 1.00 54.66 266 HIS A O 1
ATOM 2172 N N . TYR A 1 267 ? 27.306 9.424 -27.901 1.00 58.75 267 TYR A N 1
ATOM 2173 C CA . TYR A 1 267 ? 25.959 9.210 -28.429 1.00 58.75 267 TYR A CA 1
ATOM 2174 C C . TYR A 1 267 ? 25.000 10.063 -27.615 1.00 58.75 267 TYR A C 1
ATOM 2176 O O . TYR A 1 267 ? 24.313 9.592 -26.714 1.00 58.75 267 TYR A O 1
ATOM 2184 N N . ASN A 1 268 ? 25.038 11.366 -27.864 1.00 59.72 268 ASN A N 1
ATOM 2185 C CA . ASN A 1 268 ? 24.201 12.302 -27.161 1.00 59.72 268 ASN A CA 1
ATOM 2186 C C . ASN A 1 268 ? 23.026 12.642 -28.052 1.00 59.72 268 ASN A C 1
ATOM 2188 O O . ASN A 1 268 ? 23.092 13.535 -28.894 1.00 59.72 268 ASN A O 1
ATOM 2192 N N . PHE A 1 269 ? 21.925 11.940 -27.819 1.00 69.81 269 PHE A N 1
ATOM 2193 C CA . PHE A 1 269 ? 20.661 12.208 -28.489 1.00 69.81 269 PHE A CA 1
ATOM 2194 C C . PHE A 1 269 ? 20.059 13.575 -28.108 1.00 69.81 269 PHE A C 1
ATOM 2196 O O . PHE A 1 269 ? 18.955 13.874 -28.546 1.00 69.81 269 PHE A O 1
ATOM 2203 N N . PHE A 1 270 ? 20.769 14.428 -27.348 1.00 66.12 270 PHE A N 1
ATOM 2204 C CA . PHE A 1 270 ? 20.375 15.812 -27.043 1.00 66.12 270 PHE A CA 1
ATOM 2205 C C . PHE A 1 270 ? 20.022 16.642 -28.274 1.00 66.12 270 PHE A C 1
ATOM 2207 O O . PHE A 1 270 ? 19.227 17.569 -28.165 1.00 66.12 270 PHE A O 1
ATOM 2214 N N . GLU A 1 271 ? 20.625 16.348 -29.426 1.00 69.06 271 GLU A N 1
ATOM 2215 C CA . GLU A 1 271 ? 20.321 17.060 -30.670 1.00 69.06 271 GLU A CA 1
ATOM 2216 C C . GLU A 1 271 ? 18.974 16.626 -31.280 1.00 69.06 271 GLU A C 1
ATOM 2218 O O . GLU A 1 271 ? 18.407 17.353 -32.094 1.00 69.06 271 GLU A O 1
ATOM 2223 N N . CYS A 1 272 ? 18.429 15.478 -30.858 1.00 81.12 272 CYS A N 1
ATOM 2224 C CA . CYS A 1 272 ? 17.100 15.001 -31.221 1.00 81.12 272 CYS A CA 1
ATOM 2225 C C . CYS A 1 272 ? 16.125 15.226 -30.055 1.00 81.12 272 CYS A C 1
ATOM 2227 O O . CYS A 1 272 ? 16.141 14.529 -29.032 1.00 81.12 272 CYS A O 1
ATOM 2229 N N . ASN A 1 273 ? 15.245 16.214 -30.224 1.00 85.50 273 ASN A N 1
ATOM 2230 C CA . ASN A 1 273 ? 14.272 16.604 -29.205 1.00 85.50 273 ASN A CA 1
ATOM 2231 C C . ASN A 1 273 ? 13.318 15.456 -28.848 1.00 85.50 273 ASN A C 1
ATOM 2233 O O . ASN A 1 273 ? 12.969 15.289 -27.678 1.00 85.50 273 ASN A O 1
ATOM 2237 N N . GLU A 1 274 ? 12.911 14.655 -29.830 1.00 89.12 274 GLU A N 1
ATOM 2238 C CA . GLU A 1 274 ? 11.986 13.535 -29.665 1.00 89.12 274 GLU A CA 1
ATOM 2239 C C . GLU A 1 274 ? 12.610 12.415 -28.822 1.00 89.12 274 GLU A C 1
ATOM 2241 O O . GLU A 1 274 ? 12.001 11.969 -27.848 1.00 89.12 274 GLU A O 1
ATOM 2246 N N . MET A 1 275 ? 13.855 12.028 -29.125 1.00 87.81 275 MET A N 1
ATOM 2247 C CA . MET A 1 275 ? 14.612 11.034 -28.349 1.00 87.81 275 MET A CA 1
ATOM 2248 C C . MET A 1 275 ? 14.896 11.525 -26.929 1.00 87.81 275 MET A C 1
ATOM 2250 O O . MET A 1 275 ? 14.676 10.801 -25.959 1.00 87.81 275 MET A O 1
ATOM 2254 N N . THR A 1 276 ? 15.318 12.784 -26.783 1.00 87.94 276 THR A N 1
ATOM 2255 C CA . THR A 1 276 ? 15.550 13.390 -25.463 1.00 87.94 276 THR A CA 1
ATOM 2256 C C . THR A 1 276 ? 14.275 13.397 -24.623 1.00 87.94 276 THR A C 1
ATOM 2258 O O . THR A 1 276 ? 14.302 13.039 -23.445 1.00 87.94 276 THR A O 1
ATOM 2261 N N . SER A 1 277 ? 13.143 13.757 -25.233 1.00 89.81 277 SER A N 1
ATOM 2262 C CA . SER A 1 277 ? 11.838 13.737 -24.568 1.00 89.81 277 SER A CA 1
ATOM 2263 C C . SER A 1 277 ? 11.467 12.325 -24.119 1.00 89.81 277 SER A C 1
ATOM 2265 O O . SER A 1 277 ? 11.044 12.148 -22.977 1.00 89.81 277 SER A O 1
ATOM 2267 N N . TYR A 1 278 ? 11.692 11.319 -24.968 1.00 94.06 278 TYR A N 1
ATOM 2268 C CA . TYR A 1 278 ? 11.470 9.919 -24.614 1.00 94.06 278 TYR A CA 1
ATOM 2269 C C . TYR A 1 278 ? 12.305 9.482 -23.406 1.00 94.06 278 TYR A C 1
ATOM 2271 O O . TYR A 1 278 ? 11.743 8.963 -22.440 1.00 94.06 278 TYR A O 1
ATOM 2279 N N . PHE A 1 279 ? 13.615 9.751 -23.399 1.00 91.56 279 PHE A N 1
ATOM 2280 C CA . PHE A 1 279 ? 14.474 9.381 -22.269 1.00 91.56 279 PHE A CA 1
ATOM 2281 C C . PHE A 1 279 ? 14.053 10.064 -20.968 1.00 91.56 279 PHE A C 1
ATOM 2283 O O . PHE A 1 279 ? 14.079 9.435 -19.912 1.00 91.56 279 PHE A O 1
ATOM 2290 N N . ILE A 1 280 ? 13.611 11.323 -21.026 1.00 91.06 280 ILE A N 1
ATOM 2291 C CA . ILE A 1 280 ? 13.077 12.022 -19.851 1.00 91.06 280 ILE A CA 1
ATOM 2292 C C . ILE A 1 280 ? 11.796 11.345 -19.358 1.00 91.06 280 ILE A C 1
ATOM 2294 O O . ILE A 1 280 ? 11.664 11.105 -18.159 1.00 91.06 280 ILE A O 1
ATOM 2298 N N . VAL A 1 281 ? 10.859 11.016 -20.250 1.00 94.75 281 VAL A N 1
ATOM 2299 C CA . VAL A 1 281 ? 9.605 10.349 -19.866 1.00 94.75 281 VAL A CA 1
ATOM 2300 C C . VAL A 1 281 ? 9.883 8.976 -19.253 1.00 94.75 281 VAL A C 1
ATOM 2302 O O . VAL A 1 281 ? 9.361 8.679 -18.176 1.00 94.75 281 VAL A O 1
ATOM 2305 N N . LEU A 1 282 ? 10.753 8.176 -19.876 1.00 96.56 282 LEU A N 1
ATOM 2306 C CA . LEU A 1 282 ? 11.181 6.885 -19.339 1.00 96.56 282 LEU A CA 1
ATOM 2307 C C . LEU A 1 282 ? 11.846 7.053 -17.966 1.00 96.56 282 LEU A C 1
ATOM 2309 O O . LEU A 1 282 ? 11.490 6.350 -17.023 1.00 96.56 282 LEU A O 1
ATOM 2313 N N . TYR A 1 283 ? 12.740 8.032 -17.811 1.00 94.75 283 TYR A N 1
ATOM 2314 C CA . TYR A 1 283 ? 13.382 8.325 -16.530 1.00 94.75 283 TYR A CA 1
ATOM 2315 C C . TYR A 1 283 ? 12.371 8.621 -15.423 1.00 94.75 283 TYR A C 1
ATOM 2317 O O . TYR A 1 283 ? 12.466 8.055 -14.335 1.00 94.75 283 TYR A O 1
ATOM 2325 N N . GLN A 1 284 ? 11.404 9.505 -15.687 1.00 95.50 284 GLN A N 1
ATOM 2326 C CA . GLN A 1 284 ? 10.402 9.877 -14.688 1.00 95.50 284 GLN A CA 1
ATOM 2327 C C . GLN A 1 284 ? 9.503 8.696 -14.330 1.00 95.50 284 GLN A C 1
ATOM 2329 O O . GLN A 1 284 ? 9.182 8.524 -13.156 1.00 95.50 284 GLN A O 1
ATOM 2334 N N . LEU A 1 285 ? 9.150 7.853 -15.304 1.00 97.94 285 LEU A N 1
ATOM 2335 C CA . LEU A 1 285 ? 8.394 6.628 -15.058 1.00 97.94 285 LEU A CA 1
ATOM 2336 C C . LEU A 1 285 ? 9.178 5.654 -14.166 1.00 97.94 285 LEU A C 1
ATOM 2338 O O . LEU A 1 285 ? 8.661 5.211 -13.144 1.00 97.94 285 LEU A O 1
ATOM 2342 N N . LEU A 1 286 ? 10.446 5.378 -14.482 1.00 97.50 286 LEU A N 1
ATOM 2343 C CA . LEU A 1 286 ? 11.291 4.507 -13.656 1.00 97.50 286 LEU A CA 1
ATOM 2344 C C . LEU A 1 286 ? 11.517 5.086 -12.251 1.00 97.50 286 LEU A C 1
ATOM 2346 O O . LEU A 1 286 ? 11.522 4.354 -11.257 1.00 97.50 286 LEU A O 1
ATOM 2350 N N . LYS A 1 287 ? 11.672 6.411 -12.152 1.00 96.88 287 LYS A N 1
ATOM 2351 C CA . LYS A 1 287 ? 11.822 7.121 -10.878 1.00 96.88 287 LYS A CA 1
ATOM 2352 C C . LYS A 1 287 ? 10.549 7.043 -10.043 1.00 96.88 287 LYS A C 1
ATOM 2354 O O . LYS A 1 287 ? 10.648 6.856 -8.835 1.00 96.88 287 LYS A O 1
ATOM 2359 N N . PHE A 1 288 ? 9.382 7.148 -10.673 1.00 97.94 288 PHE A N 1
ATOM 2360 C CA . PHE A 1 288 ? 8.093 6.955 -10.018 1.00 97.94 288 PHE A CA 1
ATOM 2361 C C . PHE A 1 288 ? 7.931 5.519 -9.511 1.00 97.94 288 PHE A C 1
ATOM 2363 O O . PHE A 1 288 ? 7.506 5.323 -8.383 1.00 97.94 288 PHE A O 1
ATOM 2370 N N . ILE A 1 289 ? 8.358 4.506 -10.272 1.00 97.94 289 ILE A N 1
ATO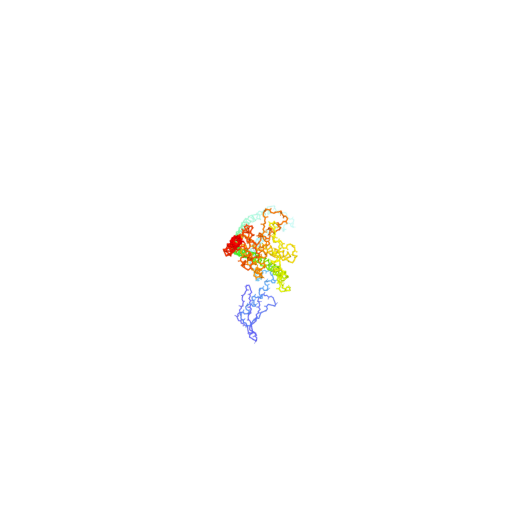M 2371 C CA . ILE A 1 289 ? 8.298 3.107 -9.810 1.00 97.94 289 ILE A CA 1
ATOM 2372 C C . ILE A 1 289 ? 9.071 2.907 -8.496 1.00 97.94 289 ILE A C 1
ATOM 2374 O O . ILE A 1 289 ? 8.608 2.186 -7.617 1.00 97.94 289 ILE A O 1
ATOM 2378 N N . LYS A 1 290 ? 10.188 3.623 -8.307 1.00 95.81 290 LYS A N 1
ATOM 2379 C CA . LYS A 1 290 ? 10.967 3.595 -7.057 1.00 95.81 290 LYS A CA 1
ATOM 2380 C C . LYS A 1 290 ? 10.175 4.083 -5.831 1.00 95.81 290 LYS A C 1
ATOM 2382 O O . LYS A 1 290 ? 10.557 3.795 -4.703 1.00 95.81 290 LYS A O 1
ATOM 2387 N N . THR A 1 291 ? 9.094 4.843 -6.021 1.00 95.50 291 THR A N 1
ATOM 2388 C CA . THR A 1 291 ? 8.246 5.351 -4.928 1.00 95.50 291 THR A CA 1
ATOM 2389 C C . THR A 1 291 ? 7.100 4.404 -4.568 1.00 95.50 291 THR A C 1
ATOM 2391 O O . THR A 1 291 ? 6.146 4.836 -3.923 1.00 95.50 291 THR A O 1
ATOM 2394 N N . TYR A 1 292 ? 7.153 3.139 -4.999 1.00 95.38 292 TYR A N 1
ATOM 2395 C CA . TYR A 1 292 ? 6.152 2.132 -4.650 1.00 95.38 292 TYR A CA 1
ATOM 2396 C C . TYR A 1 292 ? 5.951 2.042 -3.118 1.00 95.38 292 TYR A C 1
ATOM 2398 O O . TYR A 1 292 ? 6.937 2.058 -2.374 1.00 95.38 292 TYR A O 1
ATOM 2406 N N . PRO A 1 293 ? 4.700 1.941 -2.619 1.00 92.75 293 PRO A N 1
ATOM 2407 C CA . PRO A 1 293 ? 4.414 1.838 -1.188 1.00 92.75 293 PRO A CA 1
ATOM 2408 C C . PRO A 1 293 ? 4.840 0.470 -0.625 1.00 92.75 293 PRO A C 1
ATOM 2410 O O . PRO A 1 293 ? 4.083 -0.509 -0.588 1.00 92.75 293 PRO A O 1
ATOM 2413 N N . HIS A 1 294 ? 6.093 0.401 -0.182 1.00 89.75 294 HIS A N 1
ATOM 2414 C CA . HIS A 1 294 ? 6.674 -0.762 0.489 1.00 89.75 294 HIS A CA 1
ATOM 2415 C C . HIS A 1 294 ? 6.206 -0.864 1.944 1.00 89.75 294 HIS A C 1
ATOM 2417 O O . HIS A 1 294 ? 5.863 0.137 2.562 1.00 89.75 294 HIS A O 1
ATOM 2423 N N . ASN A 1 295 ? 6.235 -2.075 2.511 1.00 83.62 295 ASN A N 1
ATOM 2424 C CA . ASN A 1 295 ? 6.095 -2.215 3.960 1.00 83.62 295 ASN A CA 1
ATOM 2425 C C . ASN A 1 295 ? 7.348 -1.705 4.663 1.00 83.62 295 ASN A C 1
ATOM 2427 O O . ASN A 1 295 ? 8.474 -2.030 4.260 1.00 83.62 295 ASN A O 1
ATOM 2431 N N . ASP A 1 296 ? 7.127 -1.020 5.779 1.00 70.75 296 ASP A N 1
ATOM 2432 C CA . ASP A 1 296 ? 8.148 -0.805 6.790 1.00 70.75 296 ASP A CA 1
ATOM 2433 C C . ASP A 1 296 ? 8.674 -2.194 7.200 1.00 70.75 296 ASP A C 1
ATOM 2435 O O . ASP A 1 296 ? 7.890 -3.075 7.549 1.00 70.75 296 ASP A O 1
ATOM 2439 N N . ASN A 1 297 ? 9.988 -2.419 7.079 1.00 79.81 297 ASN A N 1
ATOM 2440 C CA . ASN A 1 297 ? 10.720 -3.682 7.326 1.00 79.81 297 ASN A CA 1
ATOM 2441 C C . ASN A 1 297 ? 10.986 -4.623 6.130 1.00 79.81 297 ASN A C 1
ATOM 2443 O O . ASN A 1 297 ? 11.532 -5.708 6.334 1.00 79.81 297 ASN A O 1
ATOM 2447 N N . ILE A 1 298 ? 10.695 -4.242 4.881 1.00 84.62 298 ILE A N 1
ATOM 2448 C CA . ILE A 1 298 ? 11.159 -5.030 3.718 1.00 84.62 298 ILE A CA 1
ATOM 2449 C C . ILE A 1 298 ? 12.647 -4.740 3.432 1.00 84.62 298 ILE A C 1
ATOM 2451 O O . ILE A 1 298 ? 13.051 -3.581 3.336 1.00 84.62 298 ILE A O 1
ATOM 2455 N N . GLN A 1 299 ? 13.456 -5.795 3.266 1.00 89.00 299 GLN A N 1
ATOM 2456 C CA . GLN A 1 299 ? 14.850 -5.700 2.797 1.00 89.00 299 GLN A CA 1
ATOM 2457 C C . GLN A 1 299 ? 14.928 -5.058 1.402 1.00 89.00 299 GLN A C 1
ATOM 2459 O O . GLN A 1 299 ? 14.055 -5.291 0.570 1.00 89.00 299 GLN A O 1
ATOM 2464 N N . GLU A 1 300 ? 15.977 -4.281 1.118 1.00 86.81 300 GLU A N 1
ATOM 2465 C CA . GLU A 1 300 ? 16.085 -3.519 -0.140 1.00 86.81 300 GLU A CA 1
ATOM 2466 C C . GLU A 1 300 ? 15.963 -4.409 -1.394 1.00 86.81 300 GLU A C 1
ATOM 2468 O O . GLU A 1 300 ? 15.250 -4.038 -2.322 1.00 86.81 300 GLU A O 1
ATOM 2473 N N . ASP A 1 301 ? 16.526 -5.621 -1.390 1.00 85.88 301 ASP A N 1
ATOM 2474 C CA . ASP A 1 301 ? 16.428 -6.556 -2.525 1.00 85.88 301 ASP A CA 1
ATOM 2475 C C . ASP A 1 301 ? 14.977 -6.964 -2.832 1.00 85.88 301 ASP A C 1
ATOM 2477 O O . ASP A 1 301 ? 14.554 -7.012 -3.989 1.00 85.88 301 ASP A O 1
ATOM 2481 N N . ASN A 1 302 ? 14.167 -7.176 -1.791 1.00 89.88 302 ASN A N 1
ATOM 2482 C CA . ASN A 1 302 ? 12.748 -7.499 -1.936 1.00 89.88 302 ASN A CA 1
ATOM 2483 C C . ASN A 1 302 ? 11.933 -6.293 -2.428 1.00 89.88 302 ASN A C 1
ATOM 2485 O O . ASN A 1 302 ? 10.954 -6.474 -3.155 1.00 89.88 302 ASN A O 1
ATOM 2489 N N . LYS A 1 303 ? 12.341 -5.062 -2.083 1.00 92.81 303 LYS A N 1
ATOM 2490 C CA . LYS A 1 303 ? 11.736 -3.844 -2.646 1.00 92.81 303 LYS A CA 1
ATOM 2491 C C . LYS A 1 303 ? 12.009 -3.751 -4.140 1.00 92.81 303 LYS A C 1
ATOM 2493 O O . LYS A 1 303 ? 11.071 -3.593 -4.922 1.00 92.81 303 LYS A O 1
ATOM 2498 N N . VAL A 1 304 ? 13.273 -3.926 -4.534 1.00 92.50 304 VAL A N 1
ATOM 2499 C CA . VAL A 1 304 ? 13.692 -3.905 -5.942 1.00 92.50 304 VAL A CA 1
ATOM 2500 C C . VAL A 1 304 ? 12.981 -5.001 -6.736 1.00 92.50 304 VAL A C 1
ATOM 2502 O O . VAL A 1 304 ? 12.582 -4.756 -7.870 1.00 92.50 304 VAL A O 1
ATOM 2505 N N . LEU A 1 305 ? 12.742 -6.180 -6.153 1.00 92.19 305 LEU A N 1
ATOM 2506 C CA . LEU A 1 305 ? 11.990 -7.254 -6.808 1.00 92.19 305 LEU A CA 1
ATOM 2507 C C . LEU A 1 305 ? 10.531 -6.866 -7.109 1.00 92.19 305 LEU A C 1
ATOM 2509 O O . LEU A 1 305 ? 10.019 -7.185 -8.183 1.00 92.19 305 LEU A O 1
ATOM 2513 N N . ILE A 1 306 ? 9.857 -6.171 -6.187 1.00 93.56 306 ILE A N 1
ATOM 2514 C CA . ILE A 1 306 ? 8.491 -5.667 -6.410 1.00 93.56 306 ILE A CA 1
ATOM 2515 C C . ILE A 1 306 ? 8.501 -4.566 -7.475 1.00 93.56 306 ILE A C 1
ATOM 2517 O O . ILE A 1 306 ? 7.704 -4.617 -8.410 1.00 93.56 306 ILE A O 1
ATOM 2521 N N . GLU A 1 307 ? 9.433 -3.616 -7.376 1.00 96.00 307 GLU A N 1
ATOM 2522 C CA . GLU A 1 307 ? 9.636 -2.548 -8.367 1.00 96.00 307 GLU A CA 1
ATOM 2523 C C . GLU A 1 307 ? 9.887 -3.133 -9.770 1.00 96.00 307 GLU A C 1
ATOM 2525 O O . GLU A 1 307 ? 9.291 -2.685 -10.754 1.00 96.00 307 GLU A O 1
ATOM 2530 N N . LYS A 1 308 ? 10.692 -4.202 -9.855 1.00 94.88 308 LYS A N 1
ATOM 2531 C CA . LYS A 1 308 ? 11.025 -4.907 -11.100 1.00 94.88 308 LYS A CA 1
ATOM 2532 C C . LYS A 1 308 ? 9.813 -5.486 -11.826 1.00 94.88 308 LYS A C 1
ATOM 2534 O O . LYS A 1 308 ? 9.865 -5.606 -13.045 1.00 94.88 308 LYS A O 1
ATOM 2539 N N . LYS A 1 309 ? 8.709 -5.792 -11.132 1.00 94.81 309 LYS A N 1
ATOM 2540 C CA . LYS A 1 309 ? 7.455 -6.219 -11.787 1.00 94.81 309 LYS A CA 1
ATOM 2541 C C . LYS A 1 309 ? 6.875 -5.125 -12.683 1.00 94.81 309 LYS A C 1
ATOM 2543 O O . LYS A 1 309 ? 6.322 -5.418 -13.737 1.00 94.81 309 LYS A O 1
ATOM 2548 N N . TYR A 1 310 ? 7.011 -3.867 -12.272 1.00 97.69 310 TYR A N 1
ATOM 2549 C CA . TYR A 1 310 ? 6.54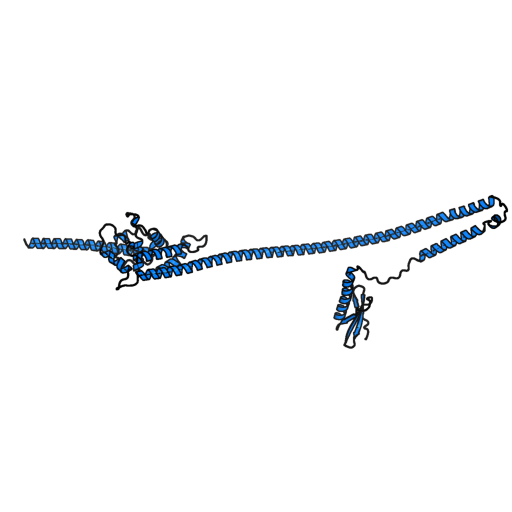5 -2.725 -13.052 1.00 97.69 310 TYR A CA 1
ATOM 2550 C C . TYR A 1 310 ? 7.550 -2.356 -14.139 1.00 97.69 310 TYR A C 1
ATOM 2552 O O . TYR A 1 310 ? 7.153 -2.080 -15.268 1.00 97.69 310 TYR A O 1
ATOM 2560 N N . THR A 1 311 ? 8.855 -2.380 -13.844 1.00 97.38 311 THR A N 1
ATOM 2561 C CA . THR A 1 311 ? 9.867 -2.044 -14.859 1.00 97.38 311 THR A CA 1
ATOM 2562 C C . THR A 1 311 ? 9.954 -3.092 -15.963 1.00 97.38 311 THR A C 1
ATOM 2564 O O . THR A 1 311 ? 10.148 -2.718 -17.117 1.00 97.38 311 THR A O 1
ATOM 2567 N N . SER A 1 312 ? 9.738 -4.376 -15.659 1.00 95.56 312 SER A N 1
ATOM 2568 C CA . SER A 1 312 ? 9.656 -5.428 -16.676 1.00 95.56 312 SER A CA 1
ATOM 2569 C C . SER A 1 312 ? 8.465 -5.218 -17.612 1.00 95.56 312 SER A C 1
ATOM 2571 O O . SER A 1 312 ? 8.615 -5.379 -18.823 1.00 95.56 312 SER A O 1
ATOM 2573 N N . LEU A 1 313 ? 7.321 -4.764 -17.084 1.00 96.50 313 LEU A N 1
ATOM 2574 C CA . LEU A 1 313 ? 6.170 -4.379 -17.896 1.00 96.50 313 LEU A CA 1
ATOM 2575 C C . LEU A 1 313 ? 6.510 -3.202 -18.817 1.00 96.50 313 LEU A C 1
ATOM 2577 O O . LEU A 1 313 ? 6.221 -3.280 -20.004 1.00 96.50 313 LEU A O 1
ATOM 2581 N N . VAL A 1 314 ? 7.167 -2.148 -18.312 1.00 97.62 314 VAL A N 1
ATOM 2582 C CA . VAL A 1 314 ? 7.629 -1.023 -19.154 1.00 97.62 314 VAL A CA 1
ATOM 2583 C C . VAL A 1 314 ? 8.572 -1.520 -20.253 1.00 97.62 314 VAL A C 1
ATOM 2585 O O . VAL A 1 314 ? 8.388 -1.175 -21.419 1.00 97.62 314 VAL A O 1
ATOM 2588 N N . ARG A 1 315 ? 9.556 -2.355 -19.894 1.00 95.50 315 ARG A N 1
ATOM 2589 C CA . ARG A 1 315 ? 10.557 -2.916 -20.812 1.00 95.50 315 ARG A CA 1
ATOM 2590 C C . ARG A 1 315 ? 9.927 -3.740 -21.933 1.00 95.50 315 ARG A C 1
ATOM 2592 O O . ARG A 1 315 ? 10.405 -3.667 -23.057 1.00 95.50 315 ARG A O 1
ATOM 2599 N N . ALA A 1 316 ? 8.850 -4.474 -21.652 1.00 94.75 316 ALA A N 1
ATOM 2600 C CA . ALA A 1 316 ? 8.164 -5.308 -22.640 1.00 94.75 316 ALA A CA 1
ATOM 2601 C C . ALA A 1 316 ? 7.583 -4.513 -23.825 1.00 94.75 316 ALA A C 1
ATOM 2603 O O . ALA A 1 316 ? 7.445 -5.066 -24.913 1.00 94.75 316 ALA A O 1
ATOM 2604 N N . TYR A 1 317 ? 7.280 -3.222 -23.643 1.00 93.88 317 TYR A N 1
ATOM 2605 C CA . TYR A 1 317 ? 6.824 -2.351 -24.732 1.00 93.88 317 TYR A CA 1
ATOM 2606 C C . TYR A 1 317 ? 7.970 -1.789 -25.580 1.00 93.88 317 TYR A C 1
ATOM 2608 O O . TYR A 1 317 ? 7.714 -1.218 -26.637 1.00 93.88 317 TYR A O 1
ATOM 2616 N N . ILE A 1 318 ? 9.225 -1.903 -25.133 1.00 95.62 318 ILE A N 1
ATOM 2617 C CA . ILE A 1 318 ? 10.362 -1.227 -25.759 1.00 95.62 318 ILE A CA 1
ATOM 2618 C C . ILE A 1 318 ? 11.028 -2.159 -26.783 1.00 95.62 318 ILE A C 1
ATOM 2620 O O . ILE A 1 318 ? 11.546 -3.212 -26.410 1.00 95.62 318 ILE A O 1
ATOM 2624 N N . PRO A 1 319 ? 11.076 -1.780 -28.073 1.00 94.19 319 PRO A N 1
ATOM 2625 C CA . PRO A 1 319 ? 11.755 -2.566 -29.093 1.00 94.19 319 PRO A CA 1
ATOM 2626 C C . PRO A 1 319 ? 13.281 -2.500 -28.948 1.00 94.19 319 PRO A C 1
ATOM 2628 O O . PRO A 1 319 ? 13.847 -1.555 -28.393 1.00 94.19 319 PRO A O 1
ATOM 2631 N N . ASN A 1 320 ? 13.970 -3.498 -29.506 1.00 90.62 320 ASN A N 1
ATOM 2632 C CA . ASN A 1 320 ? 15.415 -3.656 -29.335 1.00 90.62 320 ASN A CA 1
ATOM 2633 C C . ASN A 1 320 ? 16.242 -2.447 -29.826 1.00 90.62 320 ASN A C 1
ATOM 2635 O O . ASN A 1 320 ? 17.207 -2.059 -29.177 1.00 90.62 320 ASN A O 1
ATOM 2639 N N . ASN A 1 321 ? 15.849 -1.796 -30.924 1.00 87.69 321 ASN A N 1
ATOM 2640 C CA . ASN A 1 321 ? 16.526 -0.592 -31.431 1.00 87.69 321 ASN A CA 1
ATOM 2641 C C . ASN A 1 321 ? 16.500 0.575 -30.420 1.00 87.69 321 ASN A C 1
ATOM 2643 O O . ASN A 1 321 ? 17.470 1.327 -30.278 1.00 87.69 321 ASN A O 1
ATOM 2647 N N . VAL A 1 322 ? 15.411 0.695 -29.658 1.00 92.06 322 VAL A N 1
ATOM 2648 C CA . VAL A 1 322 ? 15.283 1.673 -28.574 1.00 92.06 322 VAL A CA 1
ATOM 2649 C C . VAL A 1 322 ? 16.083 1.233 -27.347 1.00 92.06 322 VAL A C 1
ATOM 2651 O O . VAL A 1 322 ? 16.754 2.075 -26.758 1.00 92.06 322 VAL A O 1
ATOM 2654 N N . LEU A 1 323 ? 16.113 -0.061 -26.998 1.00 90.69 323 LEU A N 1
ATOM 2655 C CA . LEU A 1 323 ? 16.996 -0.577 -25.934 1.00 90.69 323 LEU A CA 1
ATOM 2656 C C . LEU A 1 323 ? 18.477 -0.293 -26.223 1.00 90.69 323 LEU A C 1
ATOM 2658 O O . LEU A 1 323 ? 19.203 0.147 -25.332 1.00 90.69 323 LEU A O 1
ATOM 2662 N N . VAL A 1 324 ? 18.912 -0.464 -27.473 1.00 85.88 324 VAL A N 1
ATOM 2663 C CA . VAL A 1 324 ? 20.267 -0.096 -27.910 1.00 85.88 324 VAL A CA 1
ATOM 2664 C C . VAL A 1 324 ? 20.488 1.409 -27.756 1.00 85.88 324 VAL A C 1
ATOM 2666 O O . VAL A 1 324 ? 21.520 1.830 -27.244 1.00 85.88 324 VAL A O 1
ATOM 2669 N N . SER A 1 325 ? 19.503 2.237 -28.104 1.00 85.88 325 SER A N 1
ATOM 2670 C CA . SER A 1 325 ? 19.596 3.690 -27.906 1.00 85.88 325 SER A CA 1
ATOM 2671 C C . SER A 1 325 ? 19.658 4.089 -26.424 1.00 85.88 325 SER A C 1
ATOM 2673 O O . SER A 1 325 ? 20.390 5.010 -26.069 1.00 85.88 325 SER A O 1
ATOM 2675 N N . ILE A 1 326 ? 18.942 3.383 -25.541 1.00 88.94 326 ILE A N 1
ATOM 2676 C CA . ILE A 1 326 ? 19.032 3.553 -24.081 1.00 88.94 326 ILE A CA 1
ATOM 2677 C C . ILE A 1 326 ? 20.443 3.203 -23.600 1.00 88.94 326 ILE A C 1
ATOM 2679 O O . ILE A 1 326 ? 21.040 3.999 -22.878 1.00 88.94 326 ILE A O 1
ATOM 2683 N N . LEU A 1 327 ? 20.990 2.061 -24.032 1.00 84.31 327 LEU A N 1
ATOM 2684 C CA . LEU A 1 327 ? 22.361 1.645 -23.722 1.00 84.31 327 LEU A CA 1
ATOM 2685 C C . LEU A 1 327 ? 23.374 2.721 -24.135 1.00 84.31 327 LEU A C 1
ATOM 2687 O O . LEU A 1 327 ? 24.214 3.114 -23.328 1.00 84.31 327 LEU A O 1
ATOM 2691 N N . LEU A 1 328 ? 23.259 3.244 -25.357 1.00 80.00 328 LEU A N 1
ATOM 2692 C CA . LEU A 1 328 ? 24.137 4.296 -25.872 1.00 80.00 328 LEU A CA 1
ATOM 2693 C C . LEU A 1 328 ? 24.016 5.607 -25.074 1.00 80.00 328 LEU A C 1
ATOM 2695 O O . LEU A 1 328 ? 25.025 6.258 -24.808 1.00 80.00 328 LEU A O 1
ATOM 2699 N N . ASN A 1 329 ? 22.806 5.962 -24.630 1.00 81.19 329 ASN A N 1
ATOM 2700 C CA . ASN A 1 329 ? 22.565 7.142 -23.794 1.00 81.19 329 ASN A CA 1
ATOM 2701 C C . ASN A 1 329 ? 23.109 6.987 -22.356 1.00 81.19 329 ASN A C 1
ATOM 2703 O O . ASN A 1 329 ? 23.332 7.980 -21.662 1.00 81.19 329 ASN A O 1
ATOM 2707 N N . CYS A 1 330 ? 23.331 5.750 -21.899 1.00 80.94 330 CYS A N 1
ATOM 2708 C CA . CYS A 1 330 ? 23.927 5.435 -20.598 1.00 80.94 330 CYS A CA 1
ATOM 2709 C C . CYS A 1 330 ? 25.463 5.470 -20.597 1.00 80.94 330 CYS A C 1
ATOM 2711 O O . CYS A 1 330 ? 26.061 5.346 -19.528 1.00 80.94 330 CYS A O 1
ATOM 2713 N N . ILE A 1 331 ? 26.116 5.645 -21.750 1.00 75.19 331 ILE A N 1
ATOM 2714 C CA . ILE A 1 331 ? 27.578 5.665 -21.829 1.00 75.19 331 ILE A CA 1
ATOM 2715 C C . ILE A 1 331 ? 28.120 6.984 -21.274 1.00 75.19 331 ILE A C 1
ATOM 2717 O O . ILE A 1 331 ? 27.870 8.064 -21.809 1.00 75.19 331 ILE A O 1
ATOM 2721 N N . ILE A 1 332 ? 28.934 6.875 -20.226 1.00 69.19 332 ILE A N 1
ATOM 2722 C CA . ILE A 1 332 ? 29.586 8.008 -19.559 1.00 69.19 332 ILE A CA 1
ATOM 2723 C C . ILE A 1 332 ? 31.098 7.908 -19.773 1.00 69.19 332 ILE A C 1
ATOM 2725 O O . ILE A 1 332 ? 31.681 6.843 -19.566 1.00 69.19 332 ILE A O 1
ATOM 2729 N N . ASP A 1 333 ? 31.738 9.011 -20.172 1.00 65.31 333 ASP A N 1
ATOM 2730 C CA . ASP A 1 333 ? 33.199 9.097 -20.276 1.00 65.31 333 ASP A CA 1
ATOM 2731 C C . ASP A 1 333 ? 33.756 9.953 -19.130 1.00 65.31 333 ASP A C 1
ATOM 2733 O O . ASP A 1 333 ? 33.621 11.183 -19.101 1.00 65.31 333 ASP A O 1
ATOM 2737 N N . ASN A 1 334 ? 34.430 9.284 -18.191 1.00 59.59 334 ASN A N 1
ATOM 2738 C CA . ASN A 1 334 ? 35.066 9.895 -17.021 1.00 59.59 334 ASN A CA 1
ATOM 2739 C C . ASN A 1 334 ? 36.191 10.884 -17.382 1.00 59.59 334 ASN A C 1
ATOM 2741 O O . ASN A 1 334 ? 36.612 11.659 -16.524 1.00 59.59 334 ASN A O 1
ATOM 2745 N N . LYS A 1 335 ? 36.688 10.877 -18.627 1.00 58.94 335 LYS A N 1
ATOM 2746 C CA . LYS A 1 335 ? 37.727 11.798 -19.119 1.00 58.94 335 LYS A CA 1
ATOM 2747 C C . LYS A 1 335 ? 37.155 13.069 -19.752 1.00 58.94 335 LYS A C 1
ATOM 2749 O O . LYS A 1 335 ? 37.915 13.986 -20.064 1.00 58.94 335 LYS A O 1
ATOM 2754 N N . THR A 1 336 ? 35.838 13.145 -19.947 1.00 57.22 336 THR A N 1
ATOM 2755 C CA . THR A 1 336 ? 35.178 14.303 -20.570 1.00 57.22 336 THR A CA 1
ATOM 2756 C C . THR A 1 336 ? 34.564 15.265 -19.558 1.00 57.22 336 THR A C 1
ATOM 2758 O O . THR A 1 336 ? 34.239 14.905 -18.432 1.00 57.22 336 THR A O 1
ATOM 2761 N N . SER A 1 337 ? 34.428 16.533 -19.968 1.00 55.69 337 SER A N 1
ATOM 2762 C CA . SER A 1 337 ? 33.823 17.599 -19.159 1.00 55.69 337 SER A CA 1
ATOM 2763 C C . SER A 1 337 ? 32.434 17.201 -18.642 1.00 55.69 337 SER A C 1
ATOM 2765 O O . SER A 1 337 ? 31.639 16.624 -19.385 1.00 55.69 337 SER A O 1
ATOM 2767 N N . ALA A 1 338 ? 32.097 17.620 -17.413 1.00 60.25 338 ALA A N 1
ATOM 2768 C CA . ALA A 1 338 ? 30.778 17.452 -16.785 1.00 60.25 338 ALA A CA 1
ATOM 2769 C C . ALA A 1 338 ? 29.595 17.890 -17.677 1.00 60.25 338 ALA A C 1
ATOM 2771 O O . ALA A 1 338 ? 28.472 17.427 -17.495 1.00 60.25 338 ALA A O 1
ATOM 2772 N N . LYS A 1 339 ? 29.847 18.733 -18.691 1.00 55.75 339 LYS A N 1
ATOM 2773 C CA . LYS A 1 339 ? 28.880 19.112 -19.730 1.00 55.75 339 LYS A CA 1
ATOM 2774 C C . LYS A 1 339 ? 28.268 17.913 -20.477 1.00 55.75 339 LYS A C 1
ATOM 2776 O O . LYS A 1 339 ? 27.129 18.033 -20.927 1.00 55.75 339 LYS A O 1
ATOM 2781 N N . TYR A 1 340 ? 28.987 16.796 -20.614 1.00 54.50 340 TYR A N 1
ATOM 2782 C CA . TYR A 1 340 ? 28.559 15.633 -21.408 1.00 54.50 340 TYR A CA 1
ATOM 2783 C C . TYR A 1 340 ? 28.093 14.434 -20.565 1.00 54.50 340 TYR A C 1
ATOM 2785 O O . TYR A 1 340 ? 27.396 13.572 -21.086 1.00 54.50 340 TYR A O 1
ATOM 2793 N N . ASN A 1 341 ? 28.349 14.438 -19.252 1.00 64.88 341 ASN A N 1
ATOM 2794 C CA . ASN A 1 341 ? 27.940 13.389 -18.306 1.00 64.88 341 ASN A CA 1
ATOM 2795 C C . ASN A 1 341 ? 26.612 13.741 -17.603 1.00 64.88 341 ASN A C 1
ATOM 2797 O O . ASN A 1 341 ? 26.498 13.691 -16.381 1.00 64.88 341 ASN A O 1
ATOM 2801 N N . LYS A 1 342 ? 25.597 14.157 -18.370 1.00 66.50 342 LYS A N 1
ATOM 2802 C CA . LYS A 1 342 ? 24.317 14.660 -17.827 1.00 66.50 342 LYS A CA 1
ATOM 2803 C C . LYS A 1 342 ? 23.341 13.562 -17.379 1.00 66.50 342 LYS A C 1
ATOM 2805 O O . LYS A 1 342 ? 22.382 13.861 -16.675 1.00 66.50 342 LYS A O 1
ATOM 2810 N N . PHE A 1 343 ? 23.586 12.311 -17.765 1.00 73.44 343 PHE A N 1
ATOM 2811 C CA . PHE A 1 343 ? 22.671 11.182 -17.568 1.00 73.44 343 PHE A CA 1
ATOM 2812 C C . PHE A 1 343 ? 23.138 10.183 -16.496 1.00 73.44 343 PHE A C 1
ATOM 2814 O O . PHE A 1 343 ? 22.693 9.043 -16.498 1.00 73.44 343 PHE A O 1
ATOM 2821 N N . VAL A 1 344 ? 23.982 10.593 -15.539 1.00 80.19 344 VAL A N 1
ATOM 2822 C CA . VAL A 1 344 ? 24.436 9.710 -14.438 1.00 80.19 344 VAL A CA 1
ATOM 2823 C C . VAL A 1 344 ? 23.245 9.108 -13.686 1.00 80.19 344 VAL A C 1
ATOM 2825 O O . VAL A 1 344 ? 23.095 7.896 -13.642 1.00 80.19 344 VAL A O 1
ATOM 2828 N N . ALA A 1 345 ? 22.318 9.946 -13.215 1.00 84.56 345 ALA A N 1
ATOM 2829 C CA . ALA A 1 345 ? 21.133 9.472 -12.496 1.00 84.56 345 ALA A CA 1
ATOM 2830 C C . ALA A 1 345 ? 20.201 8.601 -13.363 1.00 84.56 345 ALA A C 1
ATOM 2832 O O . ALA A 1 345 ? 19.442 7.791 -12.833 1.00 84.56 345 ALA A O 1
ATOM 2833 N N . TYR A 1 346 ? 20.236 8.787 -14.686 1.00 87.69 346 TYR A N 1
ATOM 2834 C CA . TYR A 1 346 ? 19.506 7.951 -15.635 1.00 87.69 346 TYR A CA 1
ATOM 2835 C C . TYR A 1 346 ? 20.154 6.569 -15.755 1.00 87.69 346 TYR A C 1
ATOM 2837 O O . TYR A 1 346 ? 19.473 5.556 -15.664 1.00 87.69 346 TYR A O 1
ATOM 2845 N N . ARG A 1 347 ? 21.480 6.513 -15.887 1.00 86.69 347 ARG A N 1
ATOM 2846 C CA . ARG A 1 347 ? 22.229 5.257 -15.872 1.00 86.69 347 ARG A CA 1
ATOM 2847 C C . ARG A 1 347 ? 22.002 4.493 -14.565 1.00 86.69 347 ARG A C 1
ATOM 2849 O O . ARG A 1 347 ? 21.632 3.327 -14.623 1.00 86.69 347 ARG A O 1
ATOM 2856 N N . ASP A 1 348 ? 22.109 5.157 -13.416 1.00 89.12 348 ASP A N 1
ATOM 2857 C CA . ASP A 1 348 ? 21.969 4.499 -12.110 1.00 89.12 348 ASP A CA 1
ATOM 2858 C C . ASP A 1 348 ? 20.585 3.831 -11.941 1.00 89.12 348 ASP A C 1
ATOM 2860 O O . ASP A 1 348 ? 20.458 2.778 -11.314 1.00 89.12 348 ASP A O 1
ATOM 2864 N N . ILE A 1 349 ? 19.522 4.417 -12.515 1.00 92.44 349 ILE A N 1
ATOM 2865 C CA . ILE A 1 349 ? 18.182 3.815 -12.461 1.00 92.44 349 ILE A CA 1
ATOM 2866 C C . ILE A 1 349 ? 18.012 2.651 -13.446 1.00 92.44 349 ILE A C 1
ATOM 2868 O O . ILE A 1 349 ? 17.317 1.685 -13.133 1.00 92.44 349 ILE A O 1
ATOM 2872 N N . ILE A 1 350 ? 18.667 2.715 -14.608 1.00 92.88 350 ILE A N 1
ATOM 2873 C CA . ILE A 1 350 ? 18.720 1.618 -15.586 1.00 92.88 350 ILE A CA 1
ATOM 2874 C C . ILE A 1 350 ? 19.471 0.416 -14.993 1.00 92.88 350 ILE A C 1
ATOM 2876 O O . ILE A 1 350 ? 18.997 -0.718 -15.105 1.00 92.88 350 ILE A O 1
ATOM 2880 N N . GLU A 1 351 ? 20.582 0.671 -14.298 1.00 90.94 351 GLU A N 1
ATOM 2881 C CA . GLU A 1 351 ? 21.388 -0.328 -13.585 1.00 90.94 351 GLU A CA 1
ATOM 2882 C C . GLU A 1 351 ? 20.615 -0.973 -12.432 1.00 90.94 351 GLU A C 1
ATOM 2884 O O . GLU A 1 351 ? 20.523 -2.201 -12.381 1.00 90.94 351 GLU A O 1
ATOM 2889 N N . ARG A 1 352 ? 19.981 -0.168 -11.559 1.00 92.50 352 ARG A N 1
ATOM 2890 C CA . ARG A 1 352 ? 19.170 -0.661 -10.422 1.00 92.50 352 ARG A CA 1
ATOM 2891 C C . ARG A 1 352 ? 18.156 -1.720 -10.850 1.00 92.50 352 ARG A C 1
ATOM 2893 O O . ARG A 1 352 ? 17.911 -2.675 -10.116 1.00 92.50 352 ARG A O 1
ATOM 2900 N N . TYR A 1 353 ? 17.540 -1.536 -12.014 1.00 94.88 353 TYR A N 1
ATOM 2901 C CA . TYR A 1 353 ? 16.460 -2.396 -12.484 1.00 94.88 353 TYR A CA 1
ATOM 2902 C C . TYR A 1 353 ? 16.885 -3.461 -13.486 1.00 94.88 353 TYR A C 1
ATOM 2904 O O . TYR A 1 353 ? 16.011 -4.170 -13.983 1.00 94.88 353 TYR A O 1
ATOM 2912 N N . SER A 1 354 ? 18.180 -3.606 -13.781 1.00 93.31 354 SER A N 1
ATOM 2913 C CA . SER A 1 354 ? 18.649 -4.499 -14.850 1.00 93.31 354 SER A CA 1
ATOM 2914 C C . SER A 1 354 ? 17.874 -4.274 -16.156 1.00 93.31 354 SER A C 1
ATOM 2916 O O . SER A 1 354 ? 17.413 -5.209 -16.814 1.00 93.31 354 SER A O 1
ATOM 2918 N N . PHE A 1 355 ? 17.622 -3.008 -16.496 1.00 94.62 355 PHE A N 1
ATOM 2919 C CA . PHE A 1 355 ? 16.627 -2.668 -17.514 1.00 94.62 355 PHE A CA 1
ATOM 2920 C C . PHE A 1 355 ? 17.042 -3.102 -18.933 1.00 94.62 355 PHE A C 1
ATOM 2922 O O . PHE A 1 355 ? 16.191 -3.215 -19.811 1.00 94.62 355 PHE A O 1
ATOM 2929 N N . LEU A 1 356 ? 18.323 -3.410 -19.154 1.00 90.81 356 LEU A N 1
ATOM 2930 C CA . LEU A 1 356 ? 18.883 -3.838 -20.439 1.00 90.81 356 LEU A CA 1
ATOM 2931 C C . LEU A 1 356 ? 18.994 -5.365 -20.581 1.00 90.81 356 LEU A C 1
ATOM 2933 O O . LEU A 1 356 ? 19.621 -5.847 -21.515 1.00 90.81 356 LEU A O 1
ATOM 2937 N N . GLU A 1 357 ? 18.358 -6.144 -19.706 1.00 89.81 357 GLU A N 1
ATOM 2938 C CA . GLU A 1 357 ? 18.404 -7.617 -19.728 1.00 89.81 357 GLU A CA 1
ATOM 2939 C C . GLU A 1 357 ? 17.994 -8.269 -21.053 1.00 89.81 357 GLU A C 1
ATOM 2941 O O . GLU A 1 357 ? 18.376 -9.395 -21.318 1.00 89.81 357 GLU A O 1
ATOM 2946 N N . HIS A 1 358 ? 17.227 -7.607 -21.915 1.00 88.62 358 HIS A N 1
ATOM 2947 C CA . HIS A 1 358 ? 16.805 -8.186 -23.200 1.00 88.62 358 HIS A CA 1
ATOM 2948 C C . HIS A 1 358 ? 17.359 -7.432 -24.408 1.00 88.62 358 HIS A C 1
ATOM 2950 O O . HIS A 1 358 ? 16.843 -7.575 -25.514 1.00 88.62 358 HIS A O 1
ATOM 2956 N N . VAL A 1 359 ? 18.393 -6.609 -24.208 1.00 87.31 359 VAL A N 1
ATOM 2957 C CA . VAL A 1 359 ? 19.072 -5.963 -25.331 1.00 87.31 359 VAL A CA 1
ATOM 2958 C C . VAL A 1 359 ? 19.802 -7.018 -26.168 1.00 87.31 359 VAL A C 1
ATOM 2960 O O . VAL A 1 359 ? 20.416 -7.935 -25.628 1.00 87.31 359 VAL A O 1
ATOM 2963 N N . SER A 1 360 ? 19.739 -6.886 -27.489 1.00 84.94 360 SER A N 1
ATOM 2964 C CA . SER A 1 360 ? 20.575 -7.615 -28.444 1.00 84.94 360 SER A CA 1
ATOM 2965 C C . SER A 1 360 ? 21.334 -6.602 -29.291 1.00 84.94 360 SER A C 1
ATOM 2967 O O . SER A 1 360 ? 20.750 -5.692 -29.886 1.00 84.94 360 SER A O 1
ATOM 2969 N N . ILE A 1 361 ? 22.653 -6.749 -29.334 1.00 77.88 361 ILE A N 1
ATOM 2970 C CA . ILE A 1 361 ? 23.547 -5.842 -30.062 1.00 77.88 361 ILE A CA 1
ATOM 2971 C C . ILE A 1 361 ? 23.959 -6.390 -31.433 1.00 77.88 361 ILE A C 1
ATOM 2973 O O . ILE A 1 361 ? 24.579 -5.664 -32.204 1.00 77.88 361 ILE A O 1
ATOM 2977 N N . ASP A 1 362 ? 23.574 -7.625 -31.767 1.00 74.69 362 ASP A N 1
ATOM 2978 C CA . ASP A 1 362 ? 24.056 -8.335 -32.960 1.00 74.69 362 ASP A CA 1
ATOM 2979 C C . ASP A 1 362 ? 23.660 -7.610 -34.257 1.00 74.69 362 ASP A C 1
ATOM 2981 O O . ASP A 1 362 ? 24.434 -7.528 -35.202 1.00 74.69 362 ASP A O 1
ATOM 2985 N N . SER A 1 363 ? 22.471 -6.997 -34.292 1.00 68.75 363 SER A N 1
ATOM 2986 C CA . SER A 1 363 ? 22.005 -6.213 -35.450 1.00 68.75 363 SER A CA 1
ATOM 2987 C C . SER A 1 363 ? 22.659 -4.830 -35.579 1.00 68.75 363 SER A C 1
ATOM 2989 O O . SER A 1 363 ? 22.404 -4.125 -36.554 1.00 68.75 363 SER A O 1
ATOM 2991 N N . TYR A 1 364 ? 23.460 -4.414 -34.595 1.00 68.25 364 TYR A N 1
ATOM 2992 C CA . TYR A 1 364 ? 24.021 -3.065 -34.492 1.00 68.25 364 TYR A CA 1
ATOM 2993 C C . TYR A 1 364 ? 25.544 -3.058 -34.389 1.00 68.25 364 TYR A C 1
ATOM 2995 O O . TYR A 1 364 ? 26.123 -1.994 -34.175 1.00 68.25 364 TYR A O 1
ATOM 3003 N N . SER A 1 365 ? 26.209 -4.198 -34.564 1.00 62.97 365 SER A N 1
ATOM 3004 C CA . SER A 1 365 ? 27.656 -4.309 -34.383 1.00 62.97 365 SER A CA 1
ATOM 3005 C C . SER A 1 365 ? 28.472 -3.391 -35.296 1.00 62.97 365 SER A C 1
ATOM 3007 O O . SER A 1 365 ? 29.457 -2.807 -34.857 1.00 62.97 365 SER A O 1
ATOM 3009 N N . GLU A 1 366 ? 28.021 -3.163 -36.533 1.00 60.06 366 GLU A N 1
ATOM 3010 C CA . GLU A 1 366 ? 28.643 -2.188 -37.443 1.00 60.06 366 GLU A CA 1
ATOM 3011 C C . GLU A 1 366 ? 28.439 -0.728 -37.011 1.00 60.06 366 GLU A C 1
ATOM 3013 O O . GLU A 1 366 ? 29.226 0.157 -37.356 1.00 60.06 366 GLU A O 1
ATOM 3018 N N . ILE A 1 367 ? 27.323 -0.453 -36.332 1.00 58.66 367 ILE A N 1
ATOM 3019 C CA . ILE A 1 367 ? 26.933 0.891 -35.906 1.00 58.66 367 ILE A CA 1
ATOM 3020 C C . ILE A 1 367 ? 27.651 1.226 -34.608 1.00 58.66 367 ILE A C 1
ATOM 3022 O O . ILE A 1 367 ? 28.163 2.331 -34.464 1.00 58.66 367 ILE A O 1
ATOM 3026 N N . ILE A 1 368 ? 27.743 0.293 -33.671 1.00 60.06 368 ILE A N 1
ATOM 3027 C CA . ILE A 1 368 ? 28.311 0.564 -32.361 1.00 60.06 368 ILE A CA 1
ATOM 3028 C C . ILE A 1 368 ? 29.835 0.463 -32.446 1.00 60.06 368 ILE A C 1
ATOM 3030 O O . ILE A 1 368 ? 30.385 -0.570 -32.805 1.00 60.06 368 ILE A O 1
ATOM 3034 N N . ASP A 1 369 ? 30.545 1.546 -32.115 1.00 58.91 369 ASP A N 1
ATOM 3035 C CA . ASP A 1 369 ? 32.003 1.497 -32.023 1.00 58.91 369 ASP A CA 1
ATOM 3036 C C . ASP A 1 369 ? 32.375 0.466 -30.947 1.00 58.91 369 ASP A C 1
ATOM 3038 O O . ASP A 1 369 ? 32.057 0.618 -29.766 1.00 58.91 369 ASP A O 1
ATOM 3042 N N . LEU A 1 370 ? 33.020 -0.619 -31.365 1.00 53.03 370 LEU A N 1
ATOM 3043 C CA . LEU A 1 370 ? 33.411 -1.725 -30.497 1.00 53.03 370 LEU A CA 1
ATOM 3044 C C . LEU A 1 370 ? 34.384 -1.279 -29.400 1.00 53.03 370 LEU A C 1
ATOM 3046 O O . LEU A 1 370 ? 34.440 -1.904 -28.342 1.00 53.03 370 LEU A O 1
ATOM 3050 N N . LYS A 1 371 ? 35.089 -0.152 -29.593 1.00 54.84 371 LYS A N 1
ATOM 3051 C CA . LYS A 1 371 ? 35.843 0.509 -28.518 1.00 54.84 371 LYS A CA 1
ATOM 3052 C C . LYS A 1 371 ? 34.922 1.152 -27.486 1.00 54.84 371 LYS A C 1
ATOM 3054 O O . LYS A 1 371 ? 35.281 1.167 -26.318 1.00 54.84 371 LYS A O 1
ATOM 3059 N N . LEU A 1 372 ? 33.765 1.683 -27.882 1.00 56.88 372 LEU A N 1
ATOM 3060 C CA . LEU A 1 372 ? 32.771 2.249 -26.967 1.00 56.88 372 LEU A CA 1
ATOM 3061 C C . LEU A 1 372 ? 32.113 1.154 -26.129 1.00 56.88 372 LEU A C 1
ATOM 3063 O O . LEU A 1 372 ? 32.105 1.302 -24.915 1.00 56.88 372 LEU A O 1
ATOM 3067 N N . LEU A 1 373 ? 31.669 0.041 -26.729 1.00 57.19 373 LEU A N 1
ATOM 3068 C CA . LEU A 1 373 ? 31.152 -1.110 -25.967 1.00 57.19 373 LEU A CA 1
ATOM 3069 C C . LEU A 1 373 ? 32.246 -1.785 -25.123 1.00 57.19 373 LEU A C 1
ATOM 3071 O O . LEU A 1 373 ? 32.052 -2.085 -23.948 1.00 57.19 373 LEU A O 1
ATOM 3075 N N . GLY A 1 374 ? 33.451 -1.947 -25.669 1.00 52.22 374 GLY A N 1
ATOM 3076 C CA . GLY A 1 374 ? 34.598 -2.425 -24.894 1.00 52.22 374 GLY A CA 1
ATOM 3077 C C . GLY A 1 374 ? 34.965 -1.498 -23.726 1.00 52.22 374 GLY A C 1
ATOM 3078 O O . GLY A 1 374 ? 35.407 -1.976 -22.685 1.00 52.22 374 GLY A O 1
ATOM 3079 N N . ASN A 1 375 ? 34.733 -0.185 -23.866 1.00 49.59 375 ASN A N 1
ATOM 3080 C CA . ASN A 1 375 ? 34.888 0.823 -22.812 1.00 49.59 375 ASN A CA 1
ATOM 3081 C C . ASN A 1 375 ? 33.613 1.038 -21.971 1.00 49.59 375 ASN A C 1
ATOM 3083 O O . ASN A 1 375 ? 33.691 1.765 -20.979 1.00 49.59 375 ASN A O 1
ATOM 3087 N N . THR A 1 376 ? 32.468 0.404 -22.285 1.00 52.09 376 THR A N 1
ATOM 3088 C CA . THR A 1 376 ? 31.228 0.472 -21.474 1.00 52.09 376 THR A CA 1
ATOM 3089 C C . THR A 1 376 ? 31.329 -0.226 -20.117 1.00 52.09 376 THR A C 1
ATOM 3091 O O . THR A 1 376 ? 30.327 -0.392 -19.438 1.00 52.09 376 THR A O 1
ATOM 3094 N N . TYR A 1 377 ? 32.541 -0.452 -19.607 1.00 49.53 377 TYR A N 1
ATOM 3095 C CA . TYR A 1 377 ? 32.802 -0.523 -18.165 1.00 49.53 377 TYR A CA 1
ATOM 3096 C C . TYR A 1 377 ? 32.267 0.694 -17.369 1.00 49.53 377 TYR A C 1
ATOM 3098 O O . TYR A 1 377 ? 32.380 0.710 -16.147 1.00 49.53 377 TYR A O 1
ATOM 3106 N N . SER A 1 378 ? 31.708 1.724 -18.020 1.00 54.97 378 SER A N 1
ATOM 3107 C CA . SER A 1 378 ? 30.948 2.791 -17.362 1.00 54.97 378 SER A CA 1
ATOM 3108 C C . SER A 1 378 ? 29.492 2.442 -17.034 1.00 54.97 378 SER A C 1
ATOM 3110 O O . SER A 1 378 ? 28.925 3.145 -16.193 1.00 54.97 378 SER A O 1
ATOM 3112 N N . VAL A 1 379 ? 28.910 1.407 -17.654 1.00 63.19 379 VAL A N 1
ATOM 3113 C CA . VAL A 1 379 ? 27.595 0.839 -17.311 1.00 63.19 379 VAL A CA 1
ATOM 3114 C C . VAL A 1 379 ? 27.828 -0.460 -16.543 1.00 63.19 379 VAL A C 1
ATOM 3116 O O . VAL A 1 379 ? 28.512 -1.362 -17.030 1.00 63.19 379 VAL A O 1
ATOM 3119 N N . ASP A 1 380 ? 27.293 -0.549 -15.330 1.00 72.75 380 ASP A N 1
ATOM 3120 C CA . ASP A 1 380 ? 27.438 -1.725 -14.473 1.00 72.75 380 ASP A CA 1
ATOM 3121 C C . ASP A 1 380 ? 26.869 -2.975 -15.171 1.00 72.75 380 ASP A C 1
ATOM 3123 O O . ASP A 1 380 ? 25.799 -2.938 -15.785 1.00 72.75 380 ASP A O 1
ATOM 3127 N N . ARG A 1 381 ? 27.561 -4.114 -15.028 1.00 78.50 381 ARG A N 1
ATOM 3128 C CA . ARG A 1 381 ? 27.090 -5.436 -15.477 1.00 78.50 381 ARG A CA 1
ATOM 3129 C C . ARG A 1 381 ? 25.685 -5.729 -14.953 1.00 78.50 381 ARG A C 1
ATOM 3131 O O . ARG A 1 381 ? 24.882 -6.347 -15.646 1.00 78.50 381 ARG A O 1
ATOM 3138 N N . ASN A 1 382 ? 25.349 -5.202 -13.779 1.00 81.44 382 ASN A N 1
ATOM 3139 C CA . ASN A 1 382 ? 24.017 -5.303 -13.188 1.00 81.44 382 ASN A CA 1
ATOM 3140 C C . ASN A 1 382 ? 22.886 -4.787 -14.104 1.00 81.44 382 ASN A C 1
ATOM 3142 O O . ASN A 1 382 ? 21.763 -5.294 -14.016 1.00 81.44 382 ASN A O 1
ATOM 3146 N N . ALA A 1 383 ? 23.166 -3.855 -15.027 1.00 84.31 383 ALA A N 1
ATOM 3147 C CA . ALA A 1 383 ? 22.195 -3.358 -16.005 1.00 84.31 383 ALA A CA 1
ATOM 3148 C C . ALA A 1 383 ? 21.675 -4.443 -16.962 1.00 84.31 383 ALA A C 1
ATOM 3150 O O . ALA A 1 383 ? 20.552 -4.315 -17.455 1.00 84.31 383 ALA A O 1
ATOM 3151 N N . PHE A 1 384 ? 22.452 -5.502 -17.212 1.00 85.31 384 PHE A N 1
ATOM 3152 C CA . PHE A 1 384 ? 22.104 -6.561 -18.167 1.00 85.31 384 PHE A CA 1
ATOM 3153 C C . PHE A 1 384 ? 21.518 -7.819 -17.507 1.00 85.31 384 PHE A C 1
ATOM 3155 O O . PHE A 1 384 ? 21.146 -8.748 -18.217 1.00 85.31 384 PHE A O 1
ATOM 3162 N N . GLY A 1 385 ? 21.401 -7.864 -16.174 1.00 85.62 385 GLY A N 1
ATOM 3163 C CA . GLY A 1 385 ? 20.746 -8.973 -15.466 1.00 85.62 385 GLY A CA 1
ATOM 3164 C C . GLY A 1 385 ? 21.307 -10.348 -15.850 1.00 85.62 385 GLY A C 1
ATOM 3165 O O . GLY A 1 385 ? 22.514 -10.566 -15.799 1.00 85.62 385 GLY A O 1
ATOM 3166 N N . GLU A 1 386 ? 20.441 -11.273 -16.263 1.00 86.25 386 GLU A N 1
ATOM 3167 C CA . GLU A 1 386 ? 20.852 -12.626 -16.675 1.00 86.25 386 GLU A CA 1
ATOM 3168 C C . GLU A 1 386 ? 21.543 -12.670 -18.054 1.00 86.25 386 GLU A C 1
ATOM 3170 O O . GLU A 1 386 ? 22.265 -13.615 -18.364 1.00 86.25 386 GLU A O 1
ATOM 3175 N N . ASN A 1 387 ? 21.391 -11.626 -18.872 1.00 83.00 387 ASN A N 1
ATOM 3176 C CA . ASN A 1 387 ? 21.901 -11.563 -20.246 1.00 83.00 387 ASN A CA 1
ATOM 3177 C C . ASN A 1 387 ? 23.343 -11.025 -20.347 1.00 83.00 387 ASN A C 1
ATOM 3179 O O . ASN A 1 387 ? 23.893 -10.907 -21.441 1.00 83.00 387 ASN A O 1
ATOM 3183 N N . VAL A 1 388 ? 23.992 -10.722 -19.213 1.00 81.44 388 VAL A N 1
ATOM 3184 C CA . VAL A 1 388 ? 25.388 -10.236 -19.164 1.00 81.44 388 VAL A CA 1
ATOM 3185 C C . VAL A 1 388 ? 26.326 -11.133 -19.973 1.00 81.44 388 VAL A C 1
ATOM 3187 O O . VAL A 1 388 ? 27.139 -10.631 -20.744 1.00 81.44 388 VAL A O 1
ATOM 3190 N N . GLY A 1 389 ? 26.212 -12.456 -19.811 1.00 76.88 389 GLY A N 1
ATOM 3191 C CA . GLY A 1 389 ? 27.118 -13.413 -20.451 1.00 76.88 389 GLY A CA 1
ATOM 3192 C C . GLY A 1 389 ? 27.045 -13.381 -21.978 1.00 76.88 389 GLY A C 1
ATOM 3193 O O . GLY A 1 389 ? 28.082 -13.335 -22.636 1.00 76.88 389 GLY A O 1
ATOM 3194 N N . LEU A 1 390 ? 25.829 -13.335 -22.529 1.00 77.69 390 LEU A N 1
ATOM 3195 C CA . LEU A 1 390 ? 25.606 -13.283 -23.976 1.00 77.69 390 LEU A CA 1
ATOM 3196 C C . LEU A 1 390 ? 26.108 -11.961 -24.563 1.00 77.69 390 LEU A C 1
ATOM 3198 O O . LEU A 1 390 ? 26.788 -11.965 -25.584 1.00 77.69 390 LEU A O 1
ATOM 3202 N N . ILE A 1 391 ? 25.861 -10.835 -23.886 1.00 77.12 391 ILE A N 1
ATOM 3203 C CA . ILE A 1 391 ? 26.382 -9.532 -24.320 1.00 77.12 391 ILE A CA 1
ATOM 3204 C C . ILE A 1 391 ? 27.912 -9.514 -24.308 1.00 77.12 391 ILE A C 1
ATOM 3206 O O . ILE A 1 391 ? 28.524 -9.048 -25.270 1.00 77.12 391 ILE A O 1
ATOM 3210 N N . GLU A 1 392 ? 28.551 -10.042 -23.261 1.00 74.69 392 GLU A N 1
ATOM 3211 C CA . GLU A 1 392 ? 30.012 -10.140 -23.219 1.00 74.69 392 GLU A CA 1
ATOM 3212 C C . GLU A 1 392 ? 30.568 -10.983 -24.374 1.00 74.69 392 GLU A C 1
ATOM 3214 O O . GLU A 1 392 ? 31.615 -10.643 -24.932 1.00 74.69 392 GLU A O 1
ATOM 3219 N N . GLU A 1 393 ? 29.897 -12.076 -24.731 1.00 76.62 393 GLU A N 1
ATOM 3220 C CA . GLU A 1 393 ? 30.297 -12.942 -25.839 1.00 76.62 393 GLU A CA 1
ATOM 3221 C C . GLU A 1 393 ? 30.104 -12.264 -27.202 1.00 76.62 393 GLU A C 1
ATOM 3223 O O . GLU A 1 393 ? 31.035 -12.280 -28.015 1.00 76.62 393 GLU A O 1
ATOM 3228 N N . SER A 1 394 ? 28.969 -11.594 -27.429 1.00 73.81 394 SER A N 1
ATOM 3229 C CA . SER A 1 394 ? 28.718 -10.808 -28.645 1.00 73.81 394 SER A CA 1
ATOM 3230 C C . SER A 1 394 ? 29.753 -9.691 -28.813 1.00 73.81 394 SER A C 1
ATOM 3232 O O . SER A 1 394 ? 30.346 -9.557 -29.885 1.00 73.81 394 SER A O 1
ATOM 3234 N N . VAL A 1 395 ? 30.069 -8.937 -27.749 1.00 72.44 395 VAL A N 1
ATOM 3235 C CA . VAL A 1 395 ? 31.104 -7.884 -27.797 1.00 72.44 395 VAL A CA 1
ATOM 3236 C C . VAL A 1 395 ? 32.482 -8.475 -28.099 1.00 72.44 395 VAL A C 1
ATOM 3238 O O . VAL A 1 395 ? 33.196 -7.955 -28.959 1.00 72.44 395 VAL A O 1
ATOM 3241 N N . LYS A 1 396 ? 32.879 -9.564 -27.423 1.00 73.44 396 LYS A N 1
ATOM 3242 C CA . LYS A 1 396 ? 34.175 -10.227 -27.669 1.00 73.44 396 LYS A CA 1
ATOM 3243 C C . LYS A 1 396 ? 34.287 -10.711 -29.113 1.00 73.44 396 LYS A C 1
ATOM 3245 O O . LYS A 1 396 ? 35.319 -10.487 -29.748 1.00 73.44 396 LYS A O 1
ATOM 3250 N N . SER A 1 397 ? 33.239 -11.352 -29.623 1.00 72.00 397 SER A N 1
ATOM 3251 C CA . SER A 1 397 ? 33.195 -11.901 -30.981 1.00 72.00 397 SER A CA 1
ATOM 3252 C C . SER A 1 397 ? 33.346 -10.808 -32.035 1.00 72.00 397 SER A C 1
ATOM 3254 O O . SER A 1 397 ? 34.168 -10.938 -32.945 1.00 72.00 397 SER A O 1
ATOM 3256 N N . GLU A 1 398 ? 32.639 -9.694 -31.863 1.00 69.81 398 GLU A N 1
ATOM 3257 C CA . GLU A 1 398 ? 32.709 -8.558 -32.781 1.00 69.81 398 GLU A CA 1
ATOM 3258 C C . GLU A 1 398 ? 34.059 -7.832 -32.733 1.00 69.81 398 GLU A C 1
ATOM 3260 O O . GLU A 1 398 ? 34.635 -7.510 -33.774 1.00 69.81 398 GLU A O 1
ATOM 3265 N N . VAL A 1 399 ? 34.645 -7.648 -31.544 1.00 68.25 399 VAL A N 1
ATOM 3266 C CA . VAL A 1 399 ? 36.007 -7.098 -31.409 1.00 68.25 399 VAL A CA 1
ATOM 3267 C C . VAL A 1 399 ? 37.021 -7.970 -32.158 1.00 68.25 399 VAL A C 1
ATOM 3269 O O . VAL A 1 399 ? 37.868 -7.449 -32.889 1.00 68.25 399 VAL A O 1
ATOM 3272 N N . ILE A 1 400 ? 36.932 -9.297 -32.018 1.00 71.38 400 ILE A N 1
ATOM 3273 C CA . ILE A 1 400 ? 37.805 -10.236 -32.735 1.00 71.38 400 ILE A CA 1
ATOM 3274 C C . ILE A 1 400 ? 37.611 -10.109 -34.251 1.00 71.38 400 ILE A C 1
ATOM 3276 O O . ILE A 1 400 ? 38.604 -10.063 -34.983 1.00 71.38 400 ILE A O 1
ATOM 3280 N N . LEU A 1 401 ? 36.365 -10.043 -34.731 1.00 71.06 401 LEU A N 1
ATOM 3281 C CA . LEU A 1 401 ? 36.052 -9.890 -36.154 1.00 71.06 401 LEU A CA 1
ATOM 3282 C C . LEU A 1 401 ? 36.620 -8.579 -36.718 1.00 71.06 401 LEU A C 1
ATOM 3284 O O . LEU A 1 401 ? 37.266 -8.582 -37.767 1.00 71.06 401 LEU A O 1
ATOM 3288 N N . PHE A 1 402 ? 36.473 -7.477 -35.985 1.00 69.00 402 PHE A N 1
ATOM 3289 C CA . PHE A 1 402 ? 37.022 -6.176 -36.354 1.00 69.00 402 PHE A CA 1
ATOM 3290 C C . PHE A 1 402 ? 38.549 -6.197 -36.494 1.00 69.00 402 PHE A C 1
ATOM 3292 O O . PHE A 1 402 ? 39.086 -5.764 -37.517 1.00 69.00 402 PHE A O 1
ATOM 3299 N N . TYR A 1 403 ? 39.265 -6.744 -35.506 1.00 68.31 403 TYR A N 1
ATOM 3300 C CA . TYR A 1 403 ? 40.724 -6.854 -35.589 1.00 68.31 403 TYR A CA 1
ATOM 3301 C C . TYR A 1 403 ? 41.170 -7.784 -36.720 1.00 68.31 403 TYR A C 1
ATOM 3303 O O . TYR A 1 403 ? 42.139 -7.463 -37.409 1.00 68.31 403 TYR A O 1
ATOM 3311 N N . LYS A 1 404 ? 40.451 -8.889 -36.965 1.00 74.12 404 LYS A N 1
ATOM 3312 C CA . LYS A 1 404 ? 40.703 -9.756 -38.126 1.00 74.12 404 LYS A CA 1
ATOM 3313 C C . LYS A 1 404 ? 40.565 -8.986 -39.440 1.00 74.12 404 LYS A C 1
ATOM 3315 O O . LYS A 1 404 ? 41.462 -9.077 -40.271 1.00 74.12 404 LYS A O 1
ATOM 3320 N N . ASN A 1 405 ? 39.512 -8.183 -39.596 1.00 72.38 405 ASN A N 1
ATOM 3321 C CA . ASN A 1 405 ? 39.289 -7.378 -40.801 1.00 72.38 405 ASN A CA 1
ATOM 3322 C C . ASN A 1 405 ? 40.388 -6.324 -41.012 1.00 72.38 405 ASN A C 1
ATOM 3324 O O . ASN A 1 405 ? 40.873 -6.161 -42.132 1.00 72.38 405 ASN A O 1
ATOM 3328 N N . ILE A 1 406 ? 40.845 -5.651 -39.948 1.00 72.12 406 ILE A N 1
ATOM 3329 C CA . ILE A 1 406 ? 41.979 -4.714 -40.035 1.00 72.12 406 ILE A CA 1
ATOM 3330 C C . ILE A 1 406 ? 43.251 -5.440 -40.468 1.00 72.12 406 ILE A C 1
ATOM 3332 O O . ILE A 1 406 ? 43.938 -4.976 -41.380 1.00 72.12 406 ILE A O 1
ATOM 3336 N N . ILE A 1 407 ? 43.571 -6.569 -39.831 1.00 73.44 407 ILE A N 1
ATOM 3337 C CA . ILE A 1 407 ? 44.771 -7.349 -40.153 1.00 73.44 407 ILE A CA 1
ATOM 3338 C C . ILE A 1 407 ? 44.716 -7.815 -41.611 1.00 73.44 407 ILE A C 1
ATOM 3340 O O . ILE A 1 407 ? 45.690 -7.622 -42.335 1.00 73.44 407 ILE A O 1
ATOM 3344 N N . GLN A 1 408 ? 43.572 -8.337 -42.060 1.00 76.44 408 GLN A N 1
ATOM 3345 C CA . GLN A 1 408 ? 43.374 -8.778 -43.439 1.00 76.44 408 GLN A CA 1
ATOM 3346 C C . GLN A 1 408 ? 43.561 -7.624 -44.432 1.00 76.44 408 GLN A C 1
ATOM 3348 O O . GLN A 1 408 ? 44.359 -7.745 -45.355 1.00 76.44 408 GLN A O 1
ATOM 3353 N N . SER A 1 409 ? 42.941 -6.463 -44.184 1.00 75.69 409 SER A N 1
ATOM 3354 C CA . SER A 1 409 ? 43.089 -5.284 -45.053 1.00 75.69 409 SER A CA 1
ATOM 3355 C C . SER A 1 409 ? 44.541 -4.808 -45.174 1.00 75.69 409 SER A C 1
ATOM 3357 O O . SER A 1 409 ? 44.978 -4.366 -46.238 1.00 75.69 409 SER A O 1
ATOM 3359 N N . LYS A 1 410 ? 45.322 -4.942 -44.094 1.00 76.25 410 LYS A N 1
ATOM 3360 C CA . LYS A 1 410 ? 46.738 -4.577 -44.083 1.00 76.25 410 LYS A CA 1
ATOM 3361 C C . LYS A 1 410 ? 47.579 -5.583 -44.870 1.00 76.25 410 LYS A C 1
ATOM 3363 O O . LYS A 1 410 ? 48.416 -5.160 -45.665 1.00 76.25 410 LYS A O 1
ATOM 3368 N N . ILE A 1 411 ? 47.313 -6.881 -44.712 1.00 78.31 411 ILE A N 1
ATOM 3369 C CA . ILE A 1 411 ? 47.959 -7.950 -45.492 1.00 78.31 411 ILE A CA 1
ATOM 3370 C C . ILE A 1 411 ? 47.684 -7.764 -46.991 1.00 78.31 411 ILE A C 1
ATOM 3372 O O . ILE A 1 411 ? 48.616 -7.811 -47.795 1.00 78.31 411 ILE A O 1
ATOM 3376 N N . ASP A 1 412 ? 46.435 -7.485 -47.365 1.00 79.00 412 ASP A N 1
ATOM 3377 C CA . ASP A 1 412 ? 46.040 -7.273 -48.761 1.00 79.00 412 ASP A CA 1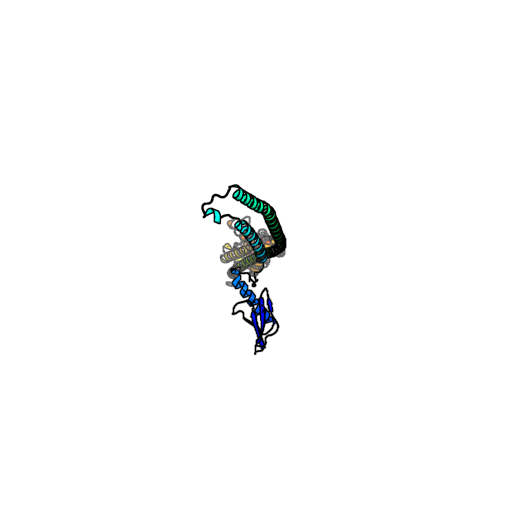
ATOM 3378 C C . ASP A 1 412 ? 46.743 -6.039 -49.359 1.00 79.00 412 ASP A C 1
ATOM 3380 O O . ASP A 1 412 ? 47.246 -6.083 -50.485 1.00 79.00 412 ASP A O 1
ATOM 3384 N N . SER A 1 413 ? 46.875 -4.957 -48.581 1.00 75.50 413 SER A N 1
ATOM 3385 C CA . SER A 1 413 ? 47.603 -3.753 -49.009 1.00 75.50 413 SER A CA 1
ATOM 3386 C C . SER A 1 413 ? 49.107 -3.992 -49.225 1.00 75.50 413 SER A C 1
ATOM 3388 O O . SER A 1 413 ? 49.679 -3.490 -50.194 1.00 75.50 413 SER A O 1
ATOM 3390 N N . GLU A 1 414 ? 49.752 -4.795 -48.371 1.00 72.88 414 GLU A N 1
ATOM 3391 C CA . GLU A 1 414 ? 51.173 -5.141 -48.505 1.00 72.88 414 GLU A CA 1
ATOM 3392 C C . GLU A 1 414 ? 51.427 -6.081 -49.693 1.00 72.88 414 GLU A C 1
ATOM 3394 O O . GLU A 1 414 ? 52.443 -5.949 -50.380 1.00 72.88 414 GLU A O 1
ATOM 3399 N N . ASN A 1 415 ? 50.501 -7.001 -49.972 1.00 73.00 415 ASN A N 1
ATOM 3400 C CA . ASN A 1 415 ? 50.587 -7.893 -51.129 1.00 73.00 415 ASN A CA 1
ATOM 3401 C C . ASN A 1 415 ? 50.453 -7.122 -52.451 1.00 73.00 415 ASN A C 1
ATOM 3403 O O . ASN A 1 415 ? 51.257 -7.338 -53.360 1.00 73.00 415 ASN A O 1
ATOM 3407 N N . HIS A 1 416 ? 49.535 -6.154 -52.534 1.00 68.50 416 HIS A N 1
ATOM 3408 C CA . HIS A 1 416 ? 49.415 -5.283 -53.707 1.00 68.50 416 HIS A CA 1
ATOM 3409 C C . HIS A 1 416 ? 50.665 -4.424 -53.954 1.00 68.50 416 HIS A C 1
ATOM 3411 O O . HIS A 1 416 ? 51.060 -4.232 -55.104 1.00 68.50 416 HIS A O 1
ATOM 3417 N N . LEU A 1 417 ? 51.329 -3.939 -52.898 1.00 67.12 417 LEU A N 1
ATOM 3418 C CA . LEU A 1 417 ? 52.599 -3.207 -53.007 1.00 67.12 417 LEU A CA 1
ATOM 3419 C C . LEU A 1 417 ? 53.727 -4.086 -53.572 1.00 67.12 417 LEU A C 1
ATOM 3421 O O . LEU A 1 417 ? 54.451 -3.650 -54.470 1.00 67.12 417 LEU A O 1
ATOM 3425 N N . LYS A 1 418 ? 53.830 -5.338 -53.110 1.00 69.81 418 LYS A N 1
ATOM 3426 C CA . LYS A 1 418 ? 54.814 -6.310 -53.618 1.00 69.81 418 LYS A CA 1
ATOM 3427 C C . LYS A 1 418 ? 54.559 -6.682 -55.079 1.00 69.81 418 LYS A C 1
ATOM 3429 O O . LYS A 1 418 ? 55.504 -6.751 -55.862 1.00 69.81 418 LYS A O 1
ATOM 3434 N N . GLU A 1 419 ? 53.303 -6.867 -55.482 1.00 66.69 419 GLU A N 1
ATOM 3435 C CA . GLU A 1 419 ? 52.952 -7.095 -56.891 1.00 66.69 419 GLU A CA 1
ATOM 3436 C C . GLU A 1 419 ? 53.328 -5.898 -57.774 1.00 66.69 419 GLU A C 1
ATOM 3438 O O . GLU A 1 419 ? 53.879 -6.075 -58.864 1.00 66.69 419 GLU A O 1
ATOM 3443 N N . HIS A 1 420 ? 53.108 -4.673 -57.288 1.00 64.88 420 HIS A N 1
ATOM 3444 C CA . HIS A 1 420 ? 53.462 -3.455 -58.014 1.00 64.88 420 HIS A CA 1
ATOM 3445 C C . HIS A 1 420 ? 54.983 -3.282 -58.184 1.00 64.88 420 HIS A C 1
ATOM 3447 O O . HIS A 1 420 ? 55.430 -2.837 -59.245 1.00 64.88 420 HIS A O 1
ATOM 3453 N N . GLU A 1 421 ? 55.790 -3.662 -57.186 1.00 63.66 421 GLU A N 1
ATOM 3454 C CA . GLU A 1 421 ? 57.258 -3.685 -57.291 1.00 63.66 421 GLU A CA 1
ATOM 3455 C C . GLU A 1 421 ? 57.761 -4.766 -58.255 1.00 63.66 421 GLU A C 1
ATOM 3457 O O . GLU A 1 421 ? 58.635 -4.490 -59.079 1.00 63.66 421 GLU A O 1
ATOM 3462 N N . VAL A 1 422 ? 57.169 -5.964 -58.234 1.00 64.06 422 VAL A N 1
ATOM 3463 C CA . VAL A 1 422 ? 57.511 -7.048 -59.174 1.00 64.06 422 VAL A CA 1
ATOM 3464 C C . VAL A 1 422 ? 57.177 -6.660 -60.618 1.00 64.06 422 VAL A C 1
ATOM 3466 O O . VAL A 1 422 ? 57.958 -6.932 -61.532 1.00 64.06 422 VAL A O 1
ATOM 3469 N N . ILE A 1 423 ? 56.051 -5.978 -60.848 1.00 66.25 423 ILE A N 1
ATOM 3470 C CA . ILE A 1 423 ? 55.684 -5.453 -62.173 1.00 66.25 423 ILE A CA 1
ATOM 3471 C C . ILE A 1 423 ? 56.652 -4.348 -62.618 1.00 66.25 423 ILE A C 1
ATOM 3473 O O . ILE A 1 423 ? 56.979 -4.262 -63.803 1.00 66.25 423 ILE A O 1
ATOM 3477 N N . LYS A 1 424 ? 57.131 -3.511 -61.691 1.00 63.62 424 LYS A N 1
ATOM 3478 C CA . LYS A 1 424 ? 58.099 -2.444 -61.982 1.00 63.62 424 LYS A CA 1
ATOM 3479 C C . LYS A 1 424 ? 59.485 -3.006 -62.324 1.00 63.62 424 LYS A C 1
ATOM 3481 O O . LYS A 1 424 ? 60.092 -2.531 -63.277 1.00 63.62 424 LYS A O 1
ATOM 3486 N N . LEU A 1 425 ? 59.930 -4.054 -61.626 1.00 59.47 425 LEU A N 1
ATOM 3487 C CA . LEU A 1 425 ? 61.187 -4.766 -61.899 1.00 59.47 425 LEU A CA 1
ATOM 3488 C C . LEU A 1 425 ? 61.158 -5.574 -63.204 1.00 59.47 425 LEU A C 1
ATOM 3490 O O . LEU A 1 425 ? 62.195 -5.726 -63.828 1.00 59.47 425 LEU A O 1
ATOM 3494 N N . LYS A 1 426 ? 59.990 -6.061 -63.648 1.00 63.66 426 LYS A N 1
ATOM 3495 C CA . LYS A 1 426 ? 59.828 -6.718 -64.963 1.00 63.66 426 LYS A CA 1
ATOM 3496 C C . LYS A 1 426 ? 59.777 -5.746 -66.153 1.00 63.66 426 LYS A C 1
ATOM 3498 O O . LYS A 1 426 ? 59.793 -6.199 -67.294 1.00 63.66 426 LYS A O 1
ATOM 3503 N N . LYS A 1 427 ? 59.623 -4.442 -65.900 1.00 61.50 427 LYS A N 1
ATOM 3504 C CA . LYS A 1 427 ? 59.568 -3.380 -66.923 1.00 61.50 427 LYS A CA 1
ATOM 3505 C C . LYS A 1 427 ? 60.892 -2.616 -67.082 1.00 61.50 427 LYS A C 1
ATOM 3507 O O . LYS A 1 427 ? 60.974 -1.781 -67.980 1.00 61.50 427 LYS A O 1
ATOM 3512 N N . MET A 1 428 ? 61.871 -2.872 -66.214 1.00 51.00 428 MET A N 1
ATOM 3513 C CA . MET A 1 428 ? 63.280 -2.489 -66.383 1.00 51.00 428 MET A CA 1
ATOM 3514 C C . MET A 1 428 ? 64.031 -3.662 -67.002 1.00 51.00 428 MET A C 1
ATOM 3516 O O . MET A 1 428 ? 64.970 -3.386 -67.777 1.00 51.00 428 MET A O 1
#

Secondary structure (DSSP, 8-state):
-EEEEEEEEETTEEEEEEE-TTS-EEEEEETS-S--EEEESSHHHHHHHHHHHHHHHHHHHGGGT-----------SHHHHHHHHHHHHHHHHHHHHHHTT--HHHHHTT----HHHHHHHHHHHHHHHHHHHHHHHHHHHHHHHHHHHHHHHHHHHHHHHHHHHHHHHHHHHHHHHHHHHHHHHHHHHHHHHHHHHHHHHHHHHHHHHHHHHHHHHHHHHHHHHHHHHHHHHHHHHHHHSEETTEEHHHHHHHHGGG---SS-----GGG-HHHHHHHHHHHHHHHHHTT--PPTT--HHHHHHHHHHHHHHHHHTS-HHHHHHHHHHT---TTS-TTT-TTHHHHHHHHHTTTTTT---GGGTTTS-HHHHHHGGGS-GGGGGGGHHHHHHHHHHHHHHHHHHHHHHHHHHHHHHHHHHHHHHT--